Protein AF-0000000086529654 (afdb_homodimer)

Radius of gyration: 27.66 Å; Cα contacts (8 Å, |Δi|>4): 1295; chains: 2; bounding box: 62×88×72 Å

Sequence (676 aa):
MEAWLGDLQQLLAHGEAAVLVTVAHTDGSAPREAGTKMLVTRDMARHTIGGGHLEWKAIEIARHLLKDGAHVPHARRLERLALGPSLGQCCGGAVVLAFERLDVGDLGWIMSLAKRVAAGAATVRSVSFGPSPGAPLLSEPESEAARADCLLWETGGVSLMTETIAPYAFPVVLFGAGHIGTALVKVLATLPCHVRWIDGPDAVFPPADALAGIGNLAIEAAAAPADAVDAAPPQSYFVVMTHDHALDFVLAERILRRGDYAYFGMTGSHTKRVQFDHRLAAIGIDPAQVARMRCPIGVEGIIDKAPEVIAISVAAQLLQAVEANANANASTQASPTYMEAWLGDLQQLLAHGEAAVLVTVAHTDGSAPREAGTKMLVTRDMARHTIGGGHLEWKAIEIARHLLKDGAHVPHARRLERLALGPSLGQCCGGAVVLAFERLDVGDLGWIMSLAKRVAAGAATVRSVSFGPSPGAPLLSEPESEAARADCLLWETGGVSLMTETIAPYAFPVVLFGAGHIGTALVKVLATLPCHVRWIDGPDAVFPPADALAGIGNLAIEAAAAPADAVDAAPPQSYFVVMTHDHALDFVLAERILRRGDYAYFGMTGSHTKRVQFDHRLAAIGIDPAQVARMRCPIGVEGIIDKAPEVIAISVAAQLLQAVEANANANASTQASPTY

Nearest PDB structures (foldseek):
  2we7-assembly1_A-3  TM=6.628E-01  e=2.314E-22  Mycolicibacterium smegmatis MC2 155
  2we8-assembly1_A-2  TM=6.539E-01  e=7.561E-22  Mycolicibacterium smegmatis MC2 155
  2we7-assembly2_B-2  TM=6.255E-01  e=2.209E-20  Mycolicibacterium smegmatis MC2 155
  2we8-assembly2_B-3  TM=6.188E-01  e=3.993E-20  Mycolicibacterium smegmatis MC2 155
  6xeq-assembly1_C  TM=6.176E-01  e=2.978E-01  Gluconobacter oxydans

pLDDT: mean 90.46, std 12.06, range [29.28, 98.88]

Organism: NCBI:txid488447

Foldseek 3Di:
DPVVLVVCLVCQVVFFKKKKKFFQDKFADFQAHGGFIWIEGLPDIDGDRRDDPVVVVVNVVRNVCVVVVPPPPFDKDKDKDWPAVVCYRNRTMITIMIITIDHNVLNVVSVVVVVCVLVQFKKKWKWKPDPRTDHIDIDHDPDRLDAWDWHWDDDPRIIMIIIIDGQANAEEEEEAQDLLLLLLLVVCLVDRHAYEYEYAQPGDHDDPVSVPPRSRYDYYHDNQSLVVLVVDDFQHAYEAEHPDLVSVLSNLLSNLVVPRYLAAEYADDPVSLVVSLVVSVVVPRDSVSSVRYHPNAFDPPQDDDRSNSRSVRNVVVVVVSSVVVVVVVVVVVPPDPD/DPVVLVVCLVCQVVFFKKKKKFFQDKFADFQAHGGFIWIEGLPDIDGDRRDDPVVVVVNVVRNVCVVVVPPPVFDKDKDKDWPACVCYRNRTMITIMIITIDHNVLNVVSVVVVVCVLVQFKKKWKWKPDPRTDHIDIDHDPDRLDAWDWHWDDDPRIIMIITIDGQANAEEEEEAQDLLLLLQLVVCLVDRHAYEYEYAQPGDHDDPVSVPPRSRYDYYHDNQRLVVLVVDDFQHAYEAEHPDLVSVLSNLLSNLVVPRYLAAEYADDPVSLVVSLVVSVVVPRDSVSSVRYHPNAFDPPQDDDRSNSRSVRNVVVVVVSSVVVVVVVVVVVPPDPD

Structure (mmCIF, N/CA/C/O backbone):
data_AF-0000000086529654-model_v1
#
loop_
_entity.id
_entity.type
_entity.pdbx_description
1 polymer 'Xanthine dehydrogenase accessory protein XdhC'
#
loop_
_atom_site.group_PDB
_atom_site.id
_atom_site.type_symbol
_atom_site.label_atom_id
_atom_site.label_alt_id
_atom_site.label_comp_id
_atom_site.label_asym_id
_atom_site.label_entity_id
_atom_site.label_seq_id
_atom_site.pdbx_PDB_ins_code
_atom_site.Cartn_x
_atom_site.Cartn_y
_atom_site.Cartn_z
_atom_site.occupancy
_atom_site.B_iso_or_equiv
_atom_site.auth_seq_id
_atom_site.auth_comp_id
_atom_site.auth_asym_id
_atom_site.auth_atom_id
_atom_site.pdbx_PDB_model_num
ATOM 1 N N . MET A 1 1 ? 8.82 -13.805 -1.332 1 58.91 1 MET A N 1
ATOM 2 C CA . MET A 1 1 ? 8.883 -14.766 -0.236 1 58.91 1 MET A CA 1
ATOM 3 C C . MET A 1 1 ? 7.934 -15.93 -0.478 1 58.91 1 MET A C 1
ATOM 5 O O . MET A 1 1 ? 6.848 -15.75 -1.033 1 58.91 1 MET A O 1
ATOM 9 N N . GLU A 1 2 ? 8.508 -17.094 -0.554 1 79.06 2 GLU A N 1
ATOM 10 C CA . GLU A 1 2 ? 7.77 -18.328 -0.75 1 79.06 2 GLU A CA 1
ATOM 11 C C . GLU A 1 2 ? 7.293 -18.906 0.582 1 79.06 2 GLU A C 1
ATOM 13 O O . GLU A 1 2 ? 7.848 -19.891 1.071 1 79.06 2 GLU A O 1
ATOM 18 N N . ALA A 1 3 ? 6.191 -18.297 1.109 1 82.25 3 ALA A N 1
ATOM 19 C CA . ALA A 1 3 ? 5.715 -18.641 2.443 1 82.25 3 ALA A CA 1
ATOM 20 C C . ALA A 1 3 ? 5.234 -20.094 2.492 1 82.25 3 ALA A C 1
ATOM 22 O O . ALA A 1 3 ? 5.324 -20.75 3.533 1 82.25 3 ALA A O 1
ATOM 23 N N . TRP A 1 4 ? 4.785 -20.531 1.367 1 91.62 4 TRP A N 1
ATOM 24 C CA . TRP A 1 4 ? 4.266 -21.891 1.296 1 91.62 4 TRP A CA 1
ATOM 25 C C . TRP A 1 4 ? 5.352 -22.906 1.637 1 91.62 4 TRP A C 1
ATOM 27 O O . TRP A 1 4 ? 5.062 -23.969 2.189 1 91.62 4 TRP A O 1
ATOM 37 N N . LEU A 1 5 ? 6.594 -22.562 1.312 1 93.38 5 LEU A N 1
ATOM 38 C CA . LEU A 1 5 ? 7.703 -23.484 1.529 1 93.38 5 LEU A CA 1
ATOM 39 C C . LEU A 1 5 ? 7.934 -23.719 3.02 1 93.38 5 LEU A C 1
ATOM 41 O O . LEU A 1 5 ? 8.102 -24.859 3.455 1 93.38 5 LEU A O 1
ATOM 45 N N . GLY A 1 6 ? 7.945 -22.625 3.768 1 92.44 6 GLY A N 1
ATOM 46 C CA . GLY A 1 6 ? 8.094 -22.75 5.207 1 92.44 6 GLY A CA 1
ATOM 47 C C . GLY A 1 6 ? 6.961 -23.531 5.855 1 92.44 6 GLY A C 1
ATOM 48 O O . GLY A 1 6 ? 7.199 -24.406 6.695 1 92.44 6 GLY A O 1
ATOM 49 N N . ASP A 1 7 ? 5.789 -23.297 5.473 1 94.31 7 ASP A N 1
ATOM 50 C CA . ASP A 1 7 ? 4.625 -24 5.988 1 94.31 7 ASP A CA 1
ATOM 51 C C . ASP A 1 7 ? 4.703 -25.484 5.668 1 94.31 7 ASP A C 1
ATOM 53 O O . ASP A 1 7 ? 4.422 -26.328 6.523 1 94.31 7 ASP A O 1
ATOM 57 N N . LEU A 1 8 ? 5.059 -25.734 4.465 1 96.5 8 LEU A N 1
ATOM 58 C CA . LEU A 1 8 ? 5.152 -27.125 4.02 1 96.5 8 LEU A CA 1
ATOM 59 C C . LEU A 1 8 ? 6.223 -27.875 4.805 1 96.5 8 LEU A C 1
ATOM 61 O O . LEU A 1 8 ? 5.992 -29 5.254 1 96.5 8 LEU A O 1
ATOM 65 N N . GLN A 1 9 ? 7.344 -27.25 4.969 1 95.56 9 GLN A N 1
ATOM 66 C CA . GLN A 1 9 ? 8.422 -27.844 5.746 1 95.56 9 GLN A CA 1
ATOM 67 C C . GLN A 1 9 ? 7.957 -28.188 7.156 1 95.56 9 GLN A C 1
ATOM 69 O O . GLN A 1 9 ? 8.234 -29.281 7.66 1 95.56 9 GLN A O 1
ATOM 74 N N . GLN A 1 10 ? 7.289 -27.266 7.742 1 95.25 10 GLN A N 1
ATOM 75 C CA . GLN A 1 10 ? 6.816 -27.469 9.109 1 95.25 10 GLN A CA 1
ATOM 76 C C . GLN A 1 10 ? 5.824 -28.625 9.188 1 95.25 10 GLN A C 1
ATOM 78 O O . GLN A 1 10 ? 5.906 -29.469 10.086 1 95.25 10 GLN A O 1
ATOM 83 N N . LEU A 1 11 ? 4.926 -28.656 8.305 1 96.38 11 LEU A N 1
ATOM 84 C CA . LEU A 1 11 ? 3.918 -29.719 8.273 1 96.38 11 LEU A CA 1
ATOM 85 C C . LEU A 1 11 ? 4.57 -31.094 8.133 1 96.38 11 LEU A C 1
ATOM 87 O O . LEU A 1 11 ? 4.285 -32 8.914 1 96.38 11 LEU A O 1
ATOM 91 N N . LEU A 1 12 ? 5.496 -31.25 7.23 1 96.38 12 LEU A N 1
ATOM 92 C CA . LEU A 1 12 ? 6.109 -32.531 6.938 1 96.38 12 LEU A CA 1
ATOM 93 C C . LEU A 1 12 ? 7.035 -32.969 8.07 1 96.38 12 LEU A C 1
ATOM 95 O O . LEU A 1 12 ? 7.117 -34.156 8.391 1 96.38 12 LEU A O 1
ATOM 99 N N . ALA A 1 13 ? 7.699 -31.984 8.594 1 95.25 13 ALA A N 1
ATOM 100 C CA . ALA A 1 13 ? 8.586 -32.281 9.719 1 95.25 13 ALA A CA 1
ATOM 101 C C . ALA A 1 13 ? 7.801 -32.844 10.906 1 95.25 13 ALA A C 1
ATOM 103 O O . ALA A 1 13 ? 8.328 -33.625 11.703 1 95.25 13 ALA A O 1
ATOM 104 N N . HIS A 1 14 ? 6.59 -32.5 11.016 1 95.75 14 HIS A N 1
ATOM 105 C CA . HIS A 1 14 ? 5.742 -32.969 12.109 1 95.75 14 HIS A CA 1
ATOM 106 C C . HIS A 1 14 ? 4.973 -34.219 11.711 1 95.75 14 HIS A C 1
ATOM 108 O O . HIS A 1 14 ? 4.062 -34.625 12.422 1 95.75 14 HIS A O 1
ATOM 114 N N . GLY A 1 15 ? 5.227 -34.688 10.555 1 94.44 15 GLY A N 1
ATOM 115 C CA . GLY A 1 15 ? 4.66 -35.969 10.125 1 94.44 15 GLY A CA 1
ATOM 116 C C . GLY A 1 15 ? 3.303 -35.812 9.461 1 94.44 15 GLY A C 1
ATOM 117 O O . GLY A 1 15 ? 2.588 -36.781 9.281 1 94.44 15 GLY A O 1
ATOM 118 N N . GLU A 1 16 ? 2.961 -34.594 9.141 1 95.88 16 GLU A N 1
ATOM 119 C CA . GLU A 1 16 ? 1.673 -34.375 8.5 1 95.88 16 GLU A CA 1
ATOM 120 C C . GLU A 1 16 ? 1.821 -34.281 6.98 1 95.88 16 GLU A C 1
ATOM 122 O O . GLU A 1 16 ? 2.627 -33.5 6.477 1 95.88 16 GLU A O 1
ATOM 127 N N . ALA A 1 17 ? 1.05 -35.125 6.305 1 96.81 17 ALA A N 1
ATOM 128 C CA . ALA A 1 17 ? 1.051 -35.062 4.844 1 96.81 17 ALA A CA 1
ATOM 129 C C . ALA A 1 17 ? 0.237 -33.875 4.344 1 96.81 17 ALA A C 1
ATOM 131 O O . ALA A 1 17 ? -0.661 -33.406 5.039 1 96.81 17 ALA A O 1
ATOM 132 N N . ALA A 1 18 ? 0.607 -33.375 3.16 1 98 18 ALA A N 1
ATOM 133 C CA . ALA A 1 18 ? -0.082 -32.25 2.541 1 98 18 ALA A CA 1
ATOM 134 C C . ALA A 1 18 ? -0.102 -32.375 1.021 1 98 18 ALA A C 1
ATOM 136 O O . ALA A 1 18 ? 0.698 -33.125 0.447 1 98 18 ALA A O 1
ATOM 137 N N . VAL A 1 19 ? -1.024 -31.797 0.436 1 98.38 19 VAL A N 1
ATOM 138 C CA . VAL A 1 19 ? -1.045 -31.688 -1.02 1 98.38 19 VAL A CA 1
ATOM 139 C C . VAL A 1 19 ? -0.673 -30.266 -1.442 1 98.38 19 VAL A C 1
ATOM 141 O O . VAL A 1 19 ? -1.28 -29.297 -0.983 1 98.38 19 VAL A O 1
ATOM 144 N N . LEU A 1 20 ? 0.396 -30.141 -2.211 1 98.25 20 LEU A N 1
ATOM 145 C CA . LEU A 1 20 ? 0.725 -28.891 -2.883 1 98.25 20 LEU A CA 1
ATOM 146 C C . LEU A 1 20 ? -0.075 -28.75 -4.172 1 98.25 20 LEU A C 1
ATOM 148 O O . LEU A 1 20 ? 0.081 -29.531 -5.102 1 98.25 20 LEU A O 1
ATOM 152 N N . VAL A 1 21 ? -0.97 -27.781 -4.219 1 98.38 21 VAL A N 1
ATOM 153 C CA . VAL A 1 21 ? -1.751 -27.469 -5.414 1 98.38 21 VAL A CA 1
ATOM 154 C C . VAL A 1 21 ? -1.112 -26.297 -6.16 1 98.38 21 VAL A C 1
ATOM 156 O O . VAL A 1 21 ? -0.893 -25.234 -5.582 1 98.38 21 VAL A O 1
ATOM 159 N N . THR A 1 22 ? -0.777 -26.5 -7.41 1 98.06 22 THR A N 1
ATOM 160 C CA . THR A 1 22 ? -0.156 -25.453 -8.234 1 98.06 22 THR A CA 1
ATOM 161 C C . THR A 1 22 ? -1.004 -25.172 -9.469 1 98.06 22 THR A C 1
ATOM 163 O O . THR A 1 22 ? -1.477 -26.094 -10.133 1 98.06 22 THR A O 1
ATOM 166 N N . VAL A 1 23 ? -1.305 -23.891 -9.727 1 97.25 23 VAL A N 1
ATOM 167 C CA . VAL A 1 23 ? -1.821 -23.547 -11.055 1 97.25 23 VAL A CA 1
ATOM 168 C C . VAL A 1 23 ? -0.756 -23.812 -12.109 1 97.25 23 VAL A C 1
ATOM 170 O O . VAL A 1 23 ? 0.194 -23.047 -12.258 1 97.25 23 VAL A O 1
ATOM 173 N N . ALA A 1 24 ? -0.987 -24.875 -12.852 1 97.81 24 ALA A N 1
ATOM 174 C CA . ALA A 1 24 ? 0.038 -25.328 -13.789 1 97.81 24 ALA A CA 1
ATOM 175 C C . ALA A 1 24 ? -0.081 -24.594 -15.125 1 97.81 24 ALA A C 1
ATOM 177 O O . ALA A 1 24 ? 0.916 -24.406 -15.828 1 97.81 24 ALA A O 1
ATOM 178 N N . HIS A 1 25 ? -1.316 -24.25 -15.438 1 96.44 25 HIS A N 1
ATOM 179 C CA . HIS A 1 25 ? -1.598 -23.609 -16.719 1 96.44 25 HIS A CA 1
ATOM 180 C C . HIS A 1 25 ? -2.928 -22.859 -16.688 1 96.44 25 HIS A C 1
ATOM 182 O O . HIS A 1 25 ? -3.854 -23.266 -15.977 1 96.44 25 HIS A O 1
ATOM 188 N N . THR A 1 26 ? -2.963 -21.781 -17.391 1 92.94 26 THR A N 1
ATOM 189 C CA . THR A 1 26 ? -4.211 -21.031 -17.516 1 92.94 26 THR A CA 1
ATOM 190 C C . THR A 1 26 ? -4.578 -20.844 -18.984 1 92.94 26 THR A C 1
ATOM 192 O O . THR A 1 26 ? -3.703 -20.641 -19.828 1 92.94 26 THR A O 1
ATOM 195 N N . ASP A 1 27 ? -5.867 -21 -19.266 1 89.31 27 ASP A N 1
ATOM 196 C CA . ASP A 1 27 ? -6.461 -20.672 -20.562 1 89.31 27 ASP A CA 1
ATOM 197 C C . ASP A 1 27 ? -7.492 -19.547 -20.406 1 89.31 27 ASP A C 1
ATOM 199 O O . ASP A 1 27 ? -8.484 -19.703 -19.688 1 89.31 27 ASP A O 1
ATOM 203 N N . GLY A 1 28 ? -7.195 -18.5 -21.109 1 82.75 28 GLY A N 1
ATOM 204 C CA . GLY A 1 28 ? -8.109 -17.375 -20.953 1 82.75 28 GLY A CA 1
ATOM 205 C C . GLY A 1 28 ? -7.992 -16.688 -19.609 1 82.75 28 GLY A C 1
ATOM 206 O O . GLY A 1 28 ? -6.898 -16.609 -19.031 1 82.75 28 GLY A O 1
ATOM 207 N N . SER A 1 29 ? -9.094 -16.172 -19.109 1 80.62 29 SER A N 1
ATOM 208 C CA . SER A 1 29 ? -9.102 -15.43 -17.859 1 80.62 29 SER A CA 1
ATOM 209 C C . SER A 1 29 ? -9.086 -16.391 -16.656 1 80.62 29 SER A C 1
ATOM 211 O O . SER A 1 29 ? -9.883 -17.328 -16.594 1 80.62 29 SER A O 1
ATOM 213 N N . ALA A 1 30 ? -8.172 -16.219 -15.82 1 85.62 30 ALA A N 1
ATOM 214 C CA . ALA A 1 30 ? -8.055 -16.984 -14.586 1 85.62 30 ALA A CA 1
ATOM 215 C C . ALA A 1 30 ? -7.797 -16.062 -13.398 1 85.62 30 ALA A C 1
ATOM 217 O O . ALA A 1 30 ? -7.234 -14.977 -13.547 1 85.62 30 ALA A O 1
ATOM 218 N N . PRO A 1 31 ? -8.234 -16.5 -12.25 1 86.12 31 PRO A N 1
ATOM 219 C CA . PRO A 1 31 ? -8.102 -15.633 -11.07 1 86.12 31 PRO A CA 1
ATOM 220 C C . PRO A 1 31 ? -6.652 -15.438 -10.633 1 86.12 31 PRO A C 1
ATOM 222 O O . PRO A 1 31 ? -6.316 -14.422 -10.016 1 86.12 31 PRO A O 1
ATOM 225 N N . ARG A 1 32 ? -5.785 -16.438 -10.891 1 91.12 32 ARG A N 1
ATOM 226 C CA . ARG A 1 32 ? -4.363 -16.375 -10.57 1 91.12 32 ARG A CA 1
ATOM 227 C C . ARG A 1 32 ? -3.52 -16.938 -11.711 1 91.12 32 ARG A C 1
ATOM 229 O O . ARG A 1 32 ? -4.008 -17.719 -12.523 1 91.12 32 ARG A O 1
ATOM 236 N N . GLU A 1 33 ? -2.27 -16.578 -11.672 1 90.88 33 GLU A N 1
ATOM 237 C CA . GLU A 1 33 ? -1.368 -16.969 -12.75 1 90.88 33 GLU A CA 1
ATOM 238 C C . GLU A 1 33 ? -0.771 -18.359 -12.484 1 90.88 33 GLU A C 1
ATOM 240 O O . GLU A 1 33 ? -0.825 -18.859 -11.359 1 90.88 33 GLU A O 1
ATOM 245 N N . ALA A 1 34 ? -0.245 -18.906 -13.609 1 94.44 34 ALA A N 1
ATOM 246 C CA . ALA A 1 34 ? 0.493 -20.156 -13.469 1 94.44 34 ALA A CA 1
ATOM 247 C C . ALA A 1 34 ? 1.646 -20.016 -12.484 1 94.44 34 ALA A C 1
ATOM 249 O O . ALA A 1 34 ? 2.326 -18.984 -12.461 1 94.44 34 ALA A O 1
ATOM 250 N N . GLY A 1 35 ? 1.833 -21.031 -11.656 1 94.38 35 GLY A N 1
ATOM 251 C CA . GLY A 1 35 ? 2.871 -21.016 -10.641 1 94.38 35 GLY A CA 1
ATOM 252 C C . GLY A 1 35 ? 2.334 -20.75 -9.25 1 94.38 35 GLY A C 1
ATOM 253 O O . GLY A 1 35 ? 3.006 -21.031 -8.25 1 94.38 35 GLY A O 1
ATOM 254 N N . THR A 1 36 ? 1.132 -20.234 -9.156 1 94.5 36 THR A N 1
ATOM 255 C CA . THR A 1 36 ? 0.526 -19.938 -7.863 1 94.5 36 THR A CA 1
ATOM 256 C C . THR A 1 36 ? 0.221 -21.219 -7.105 1 94.5 36 THR A C 1
ATOM 258 O O . THR A 1 36 ? -0.178 -22.219 -7.703 1 94.5 36 THR A O 1
ATOM 261 N N . LYS A 1 37 ? 0.377 -21.141 -5.812 1 96.31 37 LYS A N 1
ATOM 262 C CA . LYS A 1 37 ? 0.285 -22.375 -5.043 1 96.31 37 LYS A CA 1
ATOM 263 C C . LYS A 1 37 ? -0.696 -22.234 -3.885 1 96.31 37 LYS A C 1
ATOM 265 O O . LYS A 1 37 ? -0.878 -21.141 -3.35 1 96.31 37 LYS A O 1
ATOM 270 N N . MET A 1 38 ? -1.26 -23.328 -3.535 1 96.62 38 MET A N 1
ATOM 271 C CA . MET A 1 38 ? -2.074 -23.547 -2.342 1 96.62 38 MET A CA 1
ATOM 272 C C . MET A 1 38 ? -1.683 -24.828 -1.634 1 96.62 38 MET A C 1
ATOM 274 O O . MET A 1 38 ? -1.328 -25.812 -2.281 1 96.62 38 MET A O 1
ATOM 278 N N . LEU A 1 39 ? -1.712 -24.797 -0.301 1 97.5 39 LEU A N 1
ATOM 279 C CA . LEU A 1 39 ? -1.416 -25.969 0.519 1 97.5 39 LEU A CA 1
ATOM 280 C C . LEU A 1 39 ? -2.682 -26.5 1.181 1 97.5 39 LEU A C 1
ATOM 282 O O . LEU A 1 39 ? -3.434 -25.734 1.795 1 97.5 39 LEU A O 1
ATOM 286 N N . VAL A 1 40 ? -2.896 -27.812 1.034 1 98 40 VAL A N 1
ATOM 287 C CA . VAL A 1 40 ? -4.098 -28.422 1.597 1 98 40 VAL A CA 1
ATOM 288 C C . VAL A 1 40 ? -3.709 -29.609 2.479 1 98 40 VAL A C 1
ATOM 290 O O . VAL A 1 40 ? -2.947 -30.484 2.057 1 98 40 VAL A O 1
ATOM 293 N N . THR A 1 41 ? -4.141 -29.625 3.686 1 97.75 41 THR A N 1
ATOM 294 C CA . THR A 1 41 ? -4.055 -30.766 4.582 1 97.75 41 THR A CA 1
ATOM 295 C C . THR A 1 41 ? -5.438 -31.359 4.832 1 97.75 41 THR A C 1
ATOM 297 O O . THR A 1 41 ? -6.406 -31 4.16 1 97.75 41 THR A O 1
ATOM 300 N N . ARG A 1 42 ? -5.465 -32.281 5.754 1 95.62 42 ARG A N 1
ATOM 301 C CA . ARG A 1 42 ? -6.738 -32.906 6.098 1 95.62 42 ARG A CA 1
ATOM 302 C C . ARG A 1 42 ? -7.719 -31.875 6.652 1 95.62 42 ARG A C 1
ATOM 304 O O . ARG A 1 42 ? -8.922 -31.938 6.379 1 95.62 42 ARG A O 1
ATOM 311 N N . ASP A 1 43 ? -7.125 -30.844 7.348 1 93.25 43 ASP A N 1
ATOM 312 C CA . ASP A 1 43 ? -8.023 -30 8.133 1 93.25 43 ASP A CA 1
ATOM 313 C C . ASP A 1 43 ? -7.863 -28.531 7.754 1 93.25 43 ASP A C 1
ATOM 315 O O . ASP A 1 43 ? -8.594 -27.672 8.25 1 93.25 43 ASP A O 1
ATOM 319 N N . MET A 1 44 ? -6.883 -28.297 6.926 1 92.38 44 MET A N 1
ATOM 320 C CA . MET A 1 44 ? -6.633 -26.891 6.676 1 92.38 44 MET A CA 1
ATOM 321 C C . MET A 1 44 ? -6.266 -26.656 5.215 1 92.38 44 MET A C 1
ATOM 323 O O . MET A 1 44 ? -5.844 -27.578 4.52 1 92.38 44 MET A O 1
ATOM 327 N N . ALA A 1 45 ? -6.539 -25.5 4.785 1 93.81 45 ALA A N 1
ATOM 328 C CA . ALA A 1 45 ? -6.055 -24.984 3.508 1 93.81 45 ALA A CA 1
ATOM 329 C C . ALA A 1 45 ? -5.449 -23.594 3.674 1 93.81 45 ALA A C 1
ATOM 331 O O . ALA A 1 45 ? -6.016 -22.734 4.359 1 93.81 45 ALA A O 1
ATOM 332 N N . ARG A 1 46 ? -4.191 -23.438 3.139 1 92 46 ARG A N 1
ATOM 333 C CA . ARG A 1 46 ? -3.49 -22.156 3.236 1 92 46 ARG A CA 1
ATOM 334 C C . ARG A 1 46 ? -3.031 -21.672 1.863 1 92 46 ARG A C 1
ATOM 336 O O . ARG A 1 46 ? -2.877 -22.484 0.94 1 92 46 ARG A O 1
ATOM 343 N N . HIS A 1 47 ? -2.828 -20.375 1.771 1 91.69 47 HIS A N 1
ATOM 344 C CA . HIS A 1 47 ? -2.488 -19.75 0.496 1 91.69 47 HIS A CA 1
ATOM 345 C C . HIS A 1 47 ? -3.637 -19.875 -0.5 1 91.69 47 HIS A C 1
ATOM 347 O O . HIS A 1 47 ? -4.633 -20.547 -0.226 1 91.69 47 HIS A O 1
ATOM 353 N N . THR A 1 48 ? -3.645 -19.109 -1.575 1 90.38 48 THR A N 1
ATOM 354 C CA . THR A 1 48 ? -4.836 -19.078 -2.414 1 90.38 48 THR A CA 1
ATOM 355 C C . THR A 1 48 ? -4.457 -19.125 -3.893 1 90.38 48 THR A C 1
ATOM 357 O O . THR A 1 48 ? -3.473 -18.5 -4.305 1 90.38 48 THR A O 1
ATOM 360 N N . ILE A 1 49 ? -5.246 -19.797 -4.602 1 92.69 49 ILE A N 1
ATOM 361 C CA . ILE A 1 49 ? -5.086 -19.859 -6.051 1 92.69 49 ILE A CA 1
ATOM 362 C C . ILE A 1 49 ? -6.215 -19.078 -6.723 1 92.69 49 ILE A C 1
ATOM 364 O O . ILE A 1 49 ? -6.48 -19.25 -7.914 1 92.69 49 ILE A O 1
ATOM 368 N N . GLY A 1 50 ? -6.965 -18.281 -5.957 1 85.31 50 GLY A N 1
ATOM 369 C CA . GLY A 1 50 ? -7.961 -17.406 -6.559 1 85.31 50 GLY A CA 1
ATOM 370 C C . GLY A 1 50 ? -9.273 -17.375 -5.793 1 85.31 50 GLY A C 1
ATOM 371 O O . GLY A 1 50 ? -10.094 -16.484 -5.996 1 85.31 50 GLY A O 1
ATOM 372 N N . GLY A 1 51 ? -9.617 -18.406 -4.957 1 80.25 51 GLY A N 1
ATOM 373 C CA . GLY A 1 51 ? -10.805 -18.422 -4.117 1 80.25 51 GLY A CA 1
ATOM 374 C C . GLY A 1 51 ? -12.023 -19 -4.809 1 80.25 51 GLY A C 1
ATOM 375 O O . GLY A 1 51 ? -11.914 -19.562 -5.898 1 80.25 51 GLY A O 1
ATOM 376 N N . GLY A 1 52 ? -13.125 -19.047 -4.031 1 80.19 52 GLY A N 1
ATOM 377 C CA . GLY A 1 52 ? -14.422 -19.406 -4.594 1 80.19 52 GLY A CA 1
ATOM 378 C C . GLY A 1 52 ? -14.562 -20.891 -4.852 1 80.19 52 GLY A C 1
ATOM 379 O O . GLY A 1 52 ? -14.07 -21.719 -4.074 1 80.19 52 GLY A O 1
ATOM 380 N N . HIS A 1 53 ? -15.289 -21.109 -5.941 1 83.31 53 HIS A N 1
ATOM 381 C CA . HIS A 1 53 ? -15.602 -22.5 -6.301 1 83.31 53 HIS A CA 1
ATOM 382 C C . HIS A 1 53 ? -14.359 -23.25 -6.738 1 83.31 53 HIS A C 1
ATOM 384 O O . HIS A 1 53 ? -14.227 -24.453 -6.465 1 83.31 53 HIS A O 1
ATOM 390 N N . LEU A 1 54 ? -13.477 -22.578 -7.344 1 88.88 54 LEU A N 1
ATOM 391 C CA . LEU A 1 54 ? -12.227 -23.203 -7.773 1 88.88 54 LEU A CA 1
ATOM 392 C C . LEU A 1 54 ? -11.484 -23.797 -6.586 1 88.88 54 LEU A C 1
ATOM 394 O O . LEU A 1 54 ? -11.086 -24.969 -6.629 1 88.88 54 LEU A O 1
ATOM 398 N N . GLU A 1 55 ? -11.367 -23.016 -5.59 1 91.56 55 GLU A N 1
ATOM 399 C CA . GLU A 1 55 ? -10.609 -23.484 -4.43 1 91.56 55 GLU A CA 1
ATOM 400 C C . GLU A 1 55 ? -11.367 -24.578 -3.689 1 91.56 55 GLU A C 1
ATOM 402 O O . GLU A 1 55 ? -10.75 -25.516 -3.166 1 91.56 55 GLU A O 1
ATOM 407 N N . TRP A 1 56 ? -12.664 -24.469 -3.701 1 89.62 56 TRP A N 1
ATOM 408 C CA . TRP A 1 56 ? -13.461 -25.531 -3.082 1 89.62 56 TRP A CA 1
ATOM 409 C C . TRP A 1 56 ? -13.234 -26.859 -3.785 1 89.62 56 TRP A C 1
ATOM 411 O O . TRP A 1 56 ? -12.984 -27.875 -3.137 1 89.62 56 TRP A O 1
ATOM 421 N N . LYS A 1 57 ? -13.305 -26.781 -5.066 1 94.62 57 LYS A N 1
ATOM 422 C CA . LYS A 1 57 ? -13.078 -27.984 -5.852 1 94.62 57 LYS A CA 1
ATOM 423 C C . LYS A 1 57 ? -11.648 -28.5 -5.68 1 94.62 57 LYS A C 1
ATOM 425 O O . LYS A 1 57 ? -11.43 -29.703 -5.547 1 94.62 57 LYS A O 1
ATOM 430 N N . ALA A 1 58 ? -10.719 -27.641 -5.684 1 97 58 ALA A N 1
ATOM 431 C CA . ALA A 1 58 ? -9.32 -28.016 -5.5 1 97 58 ALA A CA 1
ATOM 432 C C . ALA A 1 58 ? -9.109 -28.703 -4.152 1 97 58 ALA A C 1
ATOM 434 O O . ALA A 1 58 ? -8.398 -29.703 -4.066 1 97 58 ALA A O 1
ATOM 435 N N . ILE A 1 59 ? -9.703 -28.156 -3.137 1 97.31 59 ILE A N 1
ATOM 436 C CA . ILE A 1 59 ? -9.578 -28.719 -1.791 1 97.31 59 ILE A CA 1
ATOM 437 C C . ILE A 1 59 ? -10.188 -30.109 -1.753 1 97.31 59 ILE A C 1
ATOM 439 O O . ILE A 1 59 ? -9.602 -31.031 -1.175 1 97.31 59 ILE A O 1
ATOM 443 N N . GLU A 1 60 ? -11.32 -30.25 -2.373 1 97.25 60 GLU A N 1
ATOM 444 C CA . GLU A 1 60 ? -11.977 -31.547 -2.439 1 97.25 60 GLU A CA 1
ATOM 445 C C . GLU A 1 60 ? -11.078 -32.594 -3.107 1 97.25 60 GLU A C 1
ATOM 447 O O . GLU A 1 60 ? -10.859 -33.656 -2.566 1 97.25 60 GLU A O 1
ATOM 452 N N . ILE A 1 61 ? -10.562 -32.281 -4.223 1 97.62 61 ILE A N 1
ATOM 453 C CA . ILE A 1 61 ? -9.695 -33.188 -4.977 1 97.62 61 ILE A CA 1
ATOM 454 C C . ILE A 1 61 ? -8.438 -33.469 -4.156 1 97.62 61 ILE A C 1
ATOM 456 O O . ILE A 1 61 ? -8.008 -34.625 -4.082 1 97.62 61 ILE A O 1
ATOM 460 N N . ALA A 1 62 ? -7.852 -32.469 -3.568 1 98.38 62 ALA A N 1
ATOM 461 C CA . ALA A 1 62 ? -6.645 -32.594 -2.76 1 98.38 62 ALA A CA 1
ATOM 462 C C . ALA A 1 62 ? -6.879 -33.562 -1.604 1 98.38 62 ALA A C 1
ATOM 464 O O . ALA A 1 62 ? -6.047 -34.438 -1.336 1 98.38 62 ALA A O 1
ATOM 465 N N . ARG A 1 63 ? -7.957 -33.469 -0.955 1 97.75 63 ARG A N 1
ATOM 466 C CA . ARG A 1 63 ? -8.234 -34.312 0.203 1 97.75 63 ARG A CA 1
ATOM 467 C C . ARG A 1 63 ? -8.523 -35.75 -0.221 1 97.75 63 ARG A C 1
ATOM 469 O O . ARG A 1 63 ? -8.172 -36.688 0.492 1 97.75 63 ARG A O 1
ATOM 476 N N . HIS A 1 64 ? -9.133 -35.906 -1.375 1 97.19 64 HIS A N 1
ATOM 477 C CA . HIS A 1 64 ? -9.242 -37.25 -1.93 1 97.19 64 HIS A CA 1
ATOM 478 C C . HIS A 1 64 ? -7.871 -37.875 -2.188 1 97.19 64 HIS A C 1
ATOM 480 O O . HIS A 1 64 ? -7.641 -39.031 -1.88 1 97.19 64 HIS A O 1
ATOM 486 N N . LEU A 1 65 ? -7.02 -37.062 -2.717 1 96.88 65 LEU A N 1
ATOM 487 C CA . LEU A 1 65 ? -5.668 -37.531 -3.006 1 96.88 65 LEU A CA 1
ATOM 488 C C . LEU A 1 65 ? -4.914 -37.844 -1.718 1 96.88 65 LEU A C 1
ATOM 490 O O . LEU A 1 65 ? -4.105 -38.781 -1.681 1 96.88 65 LEU A O 1
ATOM 494 N N . LEU A 1 66 ? -5.133 -37.062 -0.7 1 96.75 66 LEU A N 1
ATOM 495 C CA . LEU A 1 66 ? -4.508 -37.312 0.596 1 96.75 66 LEU A CA 1
ATOM 496 C C . LEU A 1 66 ? -4.887 -38.688 1.125 1 96.75 66 LEU A C 1
ATOM 498 O O . LEU A 1 66 ? -4.043 -39.406 1.668 1 96.75 66 LEU A O 1
ATOM 502 N N . LYS A 1 67 ? -6.113 -39 0.933 1 94 67 LYS A N 1
ATOM 503 C CA . LYS A 1 67 ? -6.629 -40.25 1.433 1 94 67 LYS A CA 1
ATOM 504 C C . LYS A 1 67 ? -6.211 -41.406 0.53 1 94 67 LYS A C 1
ATOM 506 O O . LYS A 1 67 ? -5.555 -42.375 0.98 1 94 67 LYS A O 1
ATOM 511 N N . ASP A 1 68 ? -6.469 -41.312 -0.741 1 91.19 68 ASP A N 1
ATOM 512 C CA . ASP A 1 68 ? -6.312 -42.406 -1.683 1 91.19 68 ASP A CA 1
ATOM 513 C C . ASP A 1 68 ? -4.852 -42.594 -2.098 1 91.19 68 ASP A C 1
ATOM 515 O O . ASP A 1 68 ? -4.449 -43.656 -2.557 1 91.19 68 ASP A O 1
ATOM 519 N N . GLY A 1 69 ? -4.078 -41.531 -1.952 1 85.56 69 GLY A N 1
ATOM 520 C CA . GLY A 1 69 ? -2.695 -41.562 -2.406 1 85.56 69 GLY A CA 1
ATOM 521 C C . GLY A 1 69 ? -1.718 -41.969 -1.317 1 85.56 69 GLY A C 1
ATOM 522 O O . GLY A 1 69 ? -0.506 -42 -1.539 1 85.56 69 GLY A O 1
ATOM 523 N N . ALA A 1 70 ? -2.191 -42.344 -0.241 1 84.56 70 ALA A N 1
ATOM 524 C CA . ALA A 1 70 ? -1.327 -42.594 0.906 1 84.56 70 ALA A CA 1
ATOM 525 C C . ALA A 1 70 ? -0.389 -43.781 0.623 1 84.56 70 ALA A C 1
ATOM 527 O O . ALA A 1 70 ? 0.725 -43.844 1.15 1 84.56 70 ALA A O 1
ATOM 528 N N . HIS A 1 71 ? -0.771 -44.594 -0.301 1 87.06 71 HIS A N 1
ATOM 529 C CA . HIS A 1 71 ? 0.048 -45.781 -0.56 1 87.06 71 HIS A CA 1
ATOM 530 C C . HIS A 1 71 ? 0.692 -45.719 -1.94 1 87.06 71 HIS A C 1
ATOM 532 O O . HIS A 1 71 ? 1.261 -46.688 -2.416 1 87.06 71 HIS A O 1
ATOM 538 N N . VAL A 1 72 ? 0.596 -44.594 -2.562 1 86.75 72 VAL A N 1
ATOM 539 C CA . VAL A 1 72 ? 1.205 -44.406 -3.871 1 86.75 72 VAL A CA 1
ATOM 540 C C . VAL A 1 72 ? 2.389 -43.438 -3.738 1 86.75 72 VAL A C 1
ATOM 542 O O . VAL A 1 72 ? 2.219 -42.281 -3.346 1 86.75 72 VAL A O 1
ATOM 545 N N . PRO A 1 73 ? 3.57 -43.969 -3.926 1 85.19 73 PRO A N 1
ATOM 546 C CA . PRO A 1 73 ? 4.719 -43.062 -3.865 1 85.19 73 PRO A CA 1
ATOM 547 C C . PRO A 1 73 ? 4.602 -41.906 -4.844 1 85.19 73 PRO A C 1
ATOM 549 O O . PRO A 1 73 ? 4.312 -42.094 -6.027 1 85.19 73 PRO A O 1
ATOM 552 N N . HIS A 1 74 ? 4.801 -40.719 -4.344 1 91.88 74 HIS A N 1
ATOM 553 C CA . HIS A 1 74 ? 4.77 -39.531 -5.16 1 91.88 74 HIS A CA 1
ATOM 554 C C . HIS A 1 74 ? 3.445 -39.406 -5.902 1 91.88 74 HIS A C 1
ATOM 556 O O . HIS A 1 74 ? 3.428 -39.188 -7.117 1 91.88 74 HIS A O 1
ATOM 562 N N . ALA A 1 75 ? 2.416 -39.594 -5.234 1 94.12 75 ALA A N 1
ATOM 563 C CA . ALA A 1 75 ? 1.096 -39.469 -5.848 1 94.12 75 ALA A CA 1
ATOM 564 C C . ALA A 1 75 ? 0.867 -38.062 -6.383 1 94.12 75 ALA A C 1
ATOM 566 O O . ALA A 1 75 ? 1.025 -37.094 -5.648 1 94.12 75 ALA A O 1
ATOM 567 N N . ARG A 1 76 ? 0.537 -38 -7.676 1 96.56 76 ARG A N 1
ATOM 568 C CA . ARG A 1 76 ? 0.302 -36.719 -8.352 1 96.56 76 ARG A CA 1
ATOM 569 C C . ARG A 1 76 ? -0.881 -36.812 -9.305 1 96.56 76 ARG A C 1
ATOM 571 O O . ARG A 1 76 ? -1.236 -37.906 -9.75 1 96.56 76 ARG A O 1
ATOM 578 N N . ARG A 1 77 ? -1.434 -35.625 -9.609 1 95.06 77 ARG A N 1
ATOM 579 C CA . ARG A 1 77 ? -2.578 -35.562 -10.508 1 95.06 77 ARG A CA 1
ATOM 580 C C . ARG A 1 77 ? -2.658 -34.188 -11.195 1 95.06 77 ARG A C 1
ATOM 582 O O . ARG A 1 77 ? -2.305 -33.188 -10.594 1 95.06 77 ARG A O 1
ATOM 589 N N . LEU A 1 78 ? -3.076 -34.25 -12.445 1 97.19 78 LEU A N 1
ATOM 590 C CA . LEU A 1 78 ? -3.465 -33.031 -13.164 1 97.19 78 LEU A CA 1
ATOM 591 C C . LEU A 1 78 ? -4.977 -33 -13.359 1 97.19 78 LEU A C 1
ATOM 593 O O . LEU A 1 78 ? -5.602 -34 -13.68 1 97.19 78 LEU A O 1
ATOM 597 N N . GLU A 1 79 ? -5.535 -31.812 -13.117 1 97.31 79 GLU A N 1
ATOM 598 C CA . GLU A 1 79 ? -6.969 -31.641 -13.328 1 97.31 79 GLU A CA 1
ATOM 599 C C . GLU A 1 79 ? -7.262 -30.344 -14.086 1 97.31 79 GLU A C 1
ATOM 601 O O . GLU A 1 79 ? -6.816 -29.266 -13.688 1 97.31 79 GLU A O 1
ATOM 606 N N . ARG A 1 80 ? -7.949 -30.469 -15.148 1 95.56 80 ARG A N 1
ATOM 607 C CA . ARG A 1 80 ? -8.43 -29.297 -15.859 1 95.56 80 ARG A CA 1
ATOM 608 C C . ARG A 1 80 ? -9.805 -28.875 -15.367 1 95.56 80 ARG A C 1
ATOM 610 O O . ARG A 1 80 ? -10.727 -29.688 -15.312 1 95.56 80 ARG A O 1
ATOM 617 N N . LEU A 1 81 ? -9.945 -27.703 -14.938 1 93.5 81 LEU A N 1
ATOM 618 C CA . LEU A 1 81 ? -11.203 -27.156 -14.422 1 93.5 81 LEU A CA 1
ATOM 619 C C . LEU A 1 81 ? -11.664 -25.969 -15.234 1 93.5 81 LEU A C 1
ATOM 621 O O . LEU A 1 81 ? -10.898 -25.016 -15.445 1 93.5 81 LEU A O 1
ATOM 625 N N . ALA A 1 82 ? -12.836 -25.969 -15.758 1 87.69 82 ALA A N 1
ATOM 626 C CA . ALA A 1 82 ? -13.438 -24.828 -16.453 1 87.69 82 ALA A CA 1
ATOM 627 C C . ALA A 1 82 ? -13.922 -23.781 -15.461 1 87.69 82 ALA A C 1
ATOM 629 O O . ALA A 1 82 ? -14.461 -24.125 -14.398 1 87.69 82 ALA A O 1
ATOM 630 N N . LEU A 1 83 ? -13.562 -22.594 -15.719 1 78.31 83 LEU A N 1
ATOM 631 C CA . LEU A 1 83 ? -13.938 -21.5 -14.82 1 78.31 83 LEU A CA 1
ATOM 632 C C . LEU A 1 83 ? -15.25 -20.859 -15.258 1 78.31 83 LEU A C 1
ATOM 634 O O . LEU A 1 83 ? -15.711 -19.906 -14.648 1 78.31 83 LEU A O 1
ATOM 638 N N . GLY A 1 84 ? -15.828 -21.406 -16.641 1 62.25 84 GLY A N 1
ATOM 639 C CA . GLY A 1 84 ? -17.047 -20.828 -17.188 1 62.25 84 GLY A CA 1
ATOM 640 C C . GLY A 1 84 ? -18.266 -21.078 -16.312 1 62.25 84 GLY A C 1
ATOM 641 O O . GLY A 1 84 ? -18.156 -21.688 -15.25 1 62.25 84 GLY A O 1
ATOM 642 N N . PRO A 1 85 ? -19.391 -20.609 -17 1 50.94 85 PRO A N 1
ATOM 643 C CA . PRO A 1 85 ? -20.75 -20.688 -16.438 1 50.94 85 PRO A CA 1
ATOM 644 C C . PRO A 1 85 ? -21.188 -22.125 -16.156 1 50.94 85 PRO A C 1
ATOM 646 O O . PRO A 1 85 ? -22.359 -22.359 -15.844 1 50.94 85 PRO A O 1
ATOM 649 N N . SER A 1 86 ? -20.656 -23.25 -16.812 1 42.94 86 SER A N 1
ATOM 650 C CA . SER A 1 86 ? -21.594 -24.25 -16.297 1 42.94 86 SER A CA 1
ATOM 651 C C . SER A 1 86 ? -22.047 -23.875 -14.891 1 42.94 86 SER A C 1
ATOM 653 O O . SER A 1 86 ? -22.953 -24.516 -14.344 1 42.94 86 SER A O 1
ATOM 655 N N . LEU A 1 87 ? -21.203 -23.516 -14.211 1 38 87 LEU A N 1
ATOM 656 C CA . LEU A 1 87 ? -21.703 -22.875 -13 1 38 87 LEU A CA 1
ATOM 657 C C . LEU A 1 87 ? -22.344 -21.531 -13.328 1 38 87 LEU A C 1
ATOM 659 O O . LEU A 1 87 ? -22.328 -20.609 -12.508 1 38 87 LEU A O 1
ATOM 663 N N . GLY A 1 88 ? -23.125 -21.406 -14.727 1 35.81 88 GLY A N 1
ATOM 664 C CA . GLY A 1 88 ? -23.859 -20.438 -15.516 1 35.81 88 GLY A CA 1
ATOM 665 C C . GLY A 1 88 ? -22.969 -19.484 -16.281 1 35.81 88 GLY A C 1
ATOM 666 O O . GLY A 1 88 ? -23.438 -18.5 -16.859 1 35.81 88 GLY A O 1
ATOM 667 N N . GLN A 1 89 ? -21.656 -19.312 -16.141 1 36.53 89 GLN A N 1
ATOM 668 C CA . GLN A 1 89 ? -20.812 -18.266 -16.719 1 36.53 89 GLN A CA 1
ATOM 669 C C . GLN A 1 89 ? -20.172 -18.734 -18.016 1 36.53 89 GLN A C 1
ATOM 671 O O . GLN A 1 89 ? -19.547 -19.797 -18.062 1 36.53 89 GLN A O 1
ATOM 676 N N . CYS A 1 90 ? -20.656 -18.75 -19.438 1 40.75 90 CYS A N 1
ATOM 677 C CA . CYS A 1 90 ? -20.078 -18.953 -20.766 1 40.75 90 CYS A CA 1
ATOM 678 C C . CYS A 1 90 ? -18.609 -18.562 -20.797 1 40.75 90 CYS A C 1
ATOM 680 O O . CYS A 1 90 ? -17.844 -19.094 -21.594 1 40.75 90 CYS A O 1
ATOM 682 N N . CYS A 1 91 ? -18.172 -17.375 -20.672 1 49.94 91 CYS A N 1
ATOM 683 C CA . CYS A 1 91 ? -17.016 -16.531 -20.969 1 49.94 91 CYS A CA 1
ATOM 684 C C . CYS A 1 91 ? -15.82 -16.922 -20.094 1 49.94 91 CYS A C 1
ATOM 686 O O . CYS A 1 91 ? -14.828 -16.188 -20.031 1 49.94 91 CYS A O 1
ATOM 688 N N . GLY A 1 92 ? -15.906 -18.219 -19.406 1 62 92 GLY A N 1
ATOM 689 C CA . GLY A 1 92 ? -14.906 -18.25 -18.344 1 62 92 GLY A CA 1
ATOM 690 C C . GLY A 1 92 ? -13.633 -18.969 -18.75 1 62 92 GLY A C 1
ATOM 691 O O . GLY A 1 92 ? -13.594 -19.641 -19.781 1 62 92 GLY A O 1
ATOM 692 N N . GLY A 1 93 ? -12.492 -18.734 -18.531 1 80.44 93 GLY A N 1
ATOM 693 C CA . GLY A 1 93 ? -11.195 -19.375 -18.703 1 80.44 93 GLY A CA 1
ATOM 694 C C . GLY A 1 93 ? -11.125 -20.75 -18.062 1 80.44 93 GLY A C 1
ATOM 695 O O . GLY A 1 93 ? -12.156 -21.359 -17.797 1 80.44 93 GLY A O 1
ATOM 696 N N . ALA A 1 94 ? -10.125 -21.422 -18.281 1 91.19 94 ALA A N 1
ATOM 697 C CA . ALA A 1 94 ? -9.859 -22.703 -17.641 1 91.19 94 ALA A CA 1
ATOM 698 C C . ALA A 1 94 ? -8.469 -22.734 -17.016 1 91.19 94 ALA A C 1
ATOM 700 O O . ALA A 1 94 ? -7.594 -21.953 -17.406 1 91.19 94 ALA A O 1
ATOM 701 N N . VAL A 1 95 ? -8.414 -23.594 -16.031 1 95 95 VAL A N 1
ATOM 702 C CA . VAL A 1 95 ? -7.109 -23.781 -15.398 1 95 95 VAL A CA 1
ATOM 703 C C . VAL A 1 95 ? -6.781 -25.266 -15.328 1 95 95 VAL A C 1
ATOM 705 O O . VAL A 1 95 ? -7.684 -26.109 -15.234 1 95 95 VAL A O 1
ATOM 708 N N . VAL A 1 96 ? -5.5 -25.547 -15.492 1 97.56 96 VAL A N 1
ATOM 709 C CA . VAL A 1 96 ? -5 -26.875 -15.133 1 97.56 96 VAL A CA 1
ATOM 710 C C . VAL A 1 96 ? -4.289 -26.812 -13.781 1 97.56 96 VAL A C 1
ATOM 712 O O . VAL A 1 96 ? -3.354 -26.031 -13.602 1 97.56 96 VAL A O 1
ATOM 715 N N . LEU A 1 97 ? -4.77 -27.594 -12.859 1 98.19 97 LEU A N 1
ATOM 716 C CA . LEU A 1 97 ? -4.168 -27.656 -11.531 1 98.19 97 LEU A CA 1
ATOM 717 C C . LEU A 1 97 ? -3.307 -28.906 -11.383 1 98.19 97 LEU A C 1
ATOM 719 O O . LEU A 1 97 ? -3.701 -30 -11.82 1 98.19 97 LEU A O 1
ATOM 723 N N . ALA A 1 98 ? -2.137 -28.734 -10.867 1 98.56 98 ALA A N 1
ATOM 724 C CA . ALA A 1 98 ? -1.266 -29.844 -10.484 1 98.56 98 ALA A CA 1
ATOM 725 C C . ALA A 1 98 ? -1.383 -30.141 -8.992 1 98.56 98 ALA A C 1
ATOM 727 O O . ALA A 1 98 ? -1.26 -29.25 -8.164 1 98.56 98 ALA A O 1
ATOM 728 N N . PHE A 1 99 ? -1.642 -31.375 -8.695 1 98.31 99 PHE A N 1
ATOM 729 C CA . PHE A 1 99 ? -1.722 -31.844 -7.32 1 98.31 99 PHE A CA 1
ATOM 730 C C . PHE A 1 99 ? -0.556 -32.781 -6.988 1 98.31 99 PHE A C 1
ATOM 732 O O . PHE A 1 99 ? -0.323 -33.75 -7.688 1 98.31 99 PHE A O 1
ATOM 739 N N . GLU A 1 100 ? 0.184 -32.406 -5.953 1 98.06 100 GLU A N 1
ATOM 740 C CA . GLU A 1 100 ? 1.286 -33.25 -5.48 1 98.06 100 GLU A CA 1
ATOM 741 C C . GLU A 1 100 ? 1.106 -33.625 -4.012 1 98.06 100 GLU A C 1
ATOM 743 O O . GLU A 1 100 ? 1.143 -32.75 -3.139 1 98.06 100 GLU A O 1
ATOM 748 N N . ARG A 1 101 ? 0.901 -34.875 -3.766 1 97.62 101 ARG A N 1
ATOM 749 C CA . ARG A 1 101 ? 0.875 -35.312 -2.375 1 97.62 101 ARG A CA 1
ATOM 750 C C . ARG A 1 101 ? 2.287 -35.438 -1.81 1 97.62 101 ARG A C 1
ATOM 752 O O . ARG A 1 101 ? 3.123 -36.156 -2.355 1 97.62 101 ARG A O 1
ATOM 759 N N . LEU A 1 102 ? 2.531 -34.781 -0.717 1 97.25 102 LEU A N 1
ATOM 760 C CA . LEU A 1 102 ? 3.867 -34.75 -0.132 1 97.25 102 LEU A CA 1
ATOM 761 C C . LEU A 1 102 ? 3.852 -35.219 1.309 1 97.25 102 LEU A C 1
ATOM 763 O O . LEU A 1 102 ? 2.867 -35.031 2.027 1 97.25 102 LEU A O 1
ATOM 767 N N . ASP A 1 103 ? 4.902 -35.875 1.652 1 95.62 103 ASP A N 1
ATOM 768 C CA . ASP A 1 103 ? 5.074 -36.375 3.014 1 95.62 103 ASP A CA 1
ATOM 769 C C . ASP A 1 103 ? 6.535 -36.312 3.451 1 95.62 103 ASP A C 1
ATOM 771 O O . ASP A 1 103 ? 7.324 -35.562 2.854 1 95.62 103 ASP A O 1
ATOM 775 N N . VAL A 1 104 ? 6.844 -37.031 4.523 1 94.88 104 VAL A N 1
ATOM 776 C CA . VAL A 1 104 ? 8.156 -36.906 5.156 1 94.88 104 VAL A CA 1
ATOM 777 C C . VAL A 1 104 ? 9.242 -37.312 4.172 1 94.88 104 VAL A C 1
ATOM 779 O O . VAL A 1 104 ? 10.367 -36.812 4.227 1 94.88 104 VAL A O 1
ATOM 782 N N . GLY A 1 105 ? 8.906 -38.188 3.271 1 94.06 105 GLY A N 1
ATOM 783 C CA . GLY A 1 105 ? 9.867 -38.625 2.273 1 94.06 105 GLY A CA 1
ATOM 784 C C . GLY A 1 105 ? 10.281 -37.5 1.32 1 94.06 105 GLY A C 1
ATOM 785 O O . GLY A 1 105 ? 11.289 -37.625 0.616 1 94.06 105 GLY A O 1
ATOM 786 N N . ASP A 1 106 ? 9.562 -36.375 1.301 1 96.19 106 ASP A N 1
ATOM 787 C CA . ASP A 1 106 ? 9.82 -35.281 0.376 1 96.19 106 ASP A CA 1
ATOM 788 C C . ASP A 1 106 ? 10.641 -34.188 1.049 1 96.19 106 ASP A C 1
ATOM 790 O O . ASP A 1 106 ? 10.984 -33.188 0.415 1 96.19 106 ASP A O 1
ATOM 794 N N . LEU A 1 107 ? 11.023 -34.281 2.244 1 95.94 107 LEU A N 1
ATOM 795 C CA . LEU A 1 107 ? 11.703 -33.25 3.002 1 95.94 107 LEU A CA 1
ATOM 796 C C . LEU A 1 107 ? 13.055 -32.906 2.383 1 95.94 107 LEU A C 1
ATOM 798 O O . LEU A 1 107 ? 13.492 -31.75 2.416 1 95.94 107 LEU A O 1
ATOM 802 N N . GLY A 1 108 ? 13.688 -33.906 1.841 1 95.31 108 GLY A N 1
ATOM 803 C CA . GLY A 1 108 ? 15.008 -33.688 1.258 1 95.31 108 GLY A CA 1
ATOM 804 C C . GLY A 1 108 ? 15.023 -32.531 0.245 1 95.31 108 GLY A C 1
ATOM 805 O O . GLY A 1 108 ? 15.742 -31.562 0.423 1 95.31 108 GLY A O 1
ATOM 806 N N . TRP A 1 109 ? 14.188 -32.688 -0.808 1 95.88 109 TRP A N 1
ATOM 807 C CA . TRP A 1 109 ? 14.219 -31.688 -1.851 1 95.88 109 TRP A CA 1
ATOM 808 C C . TRP A 1 109 ? 13.578 -30.391 -1.363 1 95.88 109 TRP A C 1
ATOM 810 O O . TRP A 1 109 ? 13.945 -29.297 -1.814 1 95.88 109 TRP A O 1
ATOM 820 N N . ILE A 1 110 ? 12.695 -30.422 -0.469 1 96.44 110 ILE A N 1
ATOM 821 C CA . ILE A 1 110 ? 12.031 -29.25 0.068 1 96.44 110 ILE A CA 1
ATOM 822 C C . ILE A 1 110 ? 13.039 -28.406 0.864 1 96.44 110 ILE A C 1
ATOM 824 O O . ILE A 1 110 ? 13.07 -27.188 0.74 1 96.44 110 ILE A O 1
ATOM 828 N N . MET A 1 111 ? 13.82 -29.078 1.635 1 95.62 111 MET A N 1
ATOM 829 C CA . MET A 1 111 ? 14.852 -28.391 2.404 1 95.62 111 MET A CA 1
ATOM 830 C C . MET A 1 111 ? 15.891 -27.766 1.48 1 95.62 111 MET A C 1
ATOM 832 O O . MET A 1 111 ? 16.344 -26.641 1.723 1 95.62 111 MET A O 1
ATOM 836 N N . SER A 1 112 ? 16.219 -28.516 0.491 1 96 112 SER A N 1
ATOM 837 C CA . SER A 1 112 ? 17.156 -27.984 -0.492 1 96 112 SER A CA 1
ATOM 838 C C . SER A 1 112 ? 16.594 -26.734 -1.165 1 96 112 SER A C 1
ATOM 840 O O . SER A 1 112 ? 17.297 -25.734 -1.312 1 96 112 SER A O 1
ATOM 842 N N . LEU A 1 113 ? 15.367 -26.797 -1.558 1 95.5 113 LEU A N 1
ATOM 843 C CA . LEU A 1 113 ? 14.711 -25.656 -2.182 1 95.5 113 LEU A CA 1
ATOM 844 C C . LEU A 1 113 ? 14.648 -24.469 -1.22 1 95.5 113 LEU A C 1
ATOM 846 O O . LEU A 1 113 ? 14.945 -23.328 -1.603 1 95.5 113 LEU A O 1
ATOM 850 N N . ALA A 1 114 ? 14.289 -24.719 -0.002 1 93.25 114 ALA A N 1
ATOM 851 C CA . ALA A 1 114 ? 14.18 -23.672 1.014 1 93.25 114 ALA A CA 1
ATOM 852 C C . ALA A 1 114 ? 15.516 -22.969 1.216 1 93.25 114 ALA A C 1
ATOM 854 O O . ALA A 1 114 ? 15.562 -21.734 1.344 1 93.25 114 ALA A O 1
ATOM 855 N N . LYS A 1 115 ? 16.562 -23.703 1.25 1 92.19 115 LYS A N 1
ATOM 856 C CA . LYS A 1 115 ? 17.906 -23.156 1.425 1 92.19 115 LYS A CA 1
ATOM 857 C C . LYS A 1 115 ? 18.281 -22.234 0.26 1 92.19 115 LYS A C 1
ATOM 859 O O . LYS A 1 115 ? 18.812 -21.141 0.467 1 92.19 115 LYS A O 1
ATOM 864 N N . ARG A 1 116 ? 17.938 -22.656 -0.904 1 90.5 116 ARG A N 1
ATOM 865 C CA . ARG A 1 116 ? 18.25 -21.875 -2.098 1 90.5 116 ARG A CA 1
ATOM 866 C C . ARG A 1 116 ? 17.453 -20.578 -2.131 1 90.5 116 ARG A C 1
ATOM 868 O O . ARG A 1 116 ? 18 -19.5 -2.406 1 90.5 116 ARG A O 1
ATOM 875 N N . VAL A 1 117 ? 16.219 -20.734 -1.811 1 86.69 117 VAL A N 1
ATOM 876 C CA . VAL A 1 117 ? 15.328 -19.578 -1.802 1 86.69 117 VAL A CA 1
ATOM 877 C C . VAL A 1 117 ? 15.773 -18.594 -0.731 1 86.69 117 VAL A C 1
ATOM 879 O O . VAL A 1 117 ? 15.789 -17.375 -0.966 1 86.69 117 VAL A O 1
ATOM 882 N N . ALA A 1 118 ? 16.125 -19.078 0.406 1 83.69 118 ALA A N 1
ATOM 883 C CA . ALA A 1 118 ? 16.594 -18.234 1.501 1 83.69 118 ALA A CA 1
ATOM 884 C C . ALA A 1 118 ? 17.875 -17.484 1.108 1 83.69 118 ALA A C 1
ATOM 886 O O . ALA A 1 118 ? 18.094 -16.344 1.544 1 83.69 118 ALA A O 1
ATOM 887 N N . ALA A 1 119 ? 18.609 -18.109 0.254 1 83.25 119 ALA A N 1
ATOM 888 C CA . ALA A 1 119 ? 19.859 -17.5 -0.203 1 83.25 119 ALA A CA 1
ATOM 889 C C . ALA A 1 119 ? 19.609 -16.547 -1.357 1 83.25 119 ALA A C 1
ATOM 891 O O . ALA A 1 119 ? 20.547 -15.969 -1.909 1 83.25 119 ALA A O 1
ATOM 892 N N . GLY A 1 120 ? 18.344 -16.484 -1.71 1 79.12 120 GLY A N 1
ATOM 893 C CA . GLY A 1 120 ? 18 -15.57 -2.783 1 79.12 120 GLY A CA 1
ATOM 894 C C . GLY A 1 120 ? 18.25 -16.141 -4.164 1 79.12 120 GLY A C 1
ATOM 895 O O . GLY A 1 120 ? 18.266 -15.406 -5.156 1 79.12 120 GLY A O 1
ATOM 896 N N . ALA A 1 121 ? 18.438 -17.422 -4.27 1 84.19 121 ALA A N 1
ATOM 897 C CA . ALA A 1 121 ? 18.781 -18.047 -5.543 1 84.19 121 ALA A CA 1
ATOM 898 C C . ALA A 1 121 ? 17.516 -18.562 -6.25 1 84.19 121 ALA A C 1
ATOM 900 O O . ALA A 1 121 ? 16.75 -19.328 -5.668 1 84.19 121 ALA A O 1
ATOM 901 N N . ALA A 1 122 ? 17.391 -18.203 -7.504 1 88.25 122 ALA A N 1
ATOM 902 C CA . ALA A 1 122 ? 16.328 -18.781 -8.328 1 88.25 122 ALA A CA 1
ATOM 903 C C . ALA A 1 122 ? 16.562 -20.266 -8.562 1 88.25 122 ALA A C 1
ATOM 905 O O . ALA A 1 122 ? 17.703 -20.703 -8.711 1 88.25 122 ALA A O 1
ATOM 906 N N . THR A 1 123 ? 15.477 -21 -8.547 1 93.62 123 THR A N 1
ATOM 907 C CA . THR A 1 123 ? 15.562 -22.438 -8.695 1 93.62 123 THR A CA 1
ATOM 908 C C . THR A 1 123 ? 14.508 -22.953 -9.68 1 93.62 123 THR A C 1
ATOM 910 O O . THR A 1 123 ? 13.359 -22.516 -9.641 1 93.62 123 THR A O 1
ATOM 913 N N . VAL A 1 124 ? 14.977 -23.781 -10.578 1 95.56 124 VAL A N 1
ATOM 914 C CA . VAL A 1 124 ? 14.047 -24.453 -11.477 1 95.56 124 VAL A CA 1
ATOM 915 C C . VAL A 1 124 ? 13.609 -25.781 -10.867 1 95.56 124 VAL A C 1
ATOM 917 O O . VAL A 1 124 ? 14.445 -26.594 -10.453 1 95.56 124 VAL A O 1
ATOM 920 N N . ARG A 1 125 ? 12.32 -25.969 -10.773 1 96.62 125 ARG A N 1
ATOM 921 C CA . ARG A 1 125 ? 11.727 -27.219 -10.297 1 96.62 125 ARG A CA 1
ATOM 922 C C . ARG A 1 125 ? 10.969 -27.922 -11.414 1 96.62 125 ARG A C 1
ATOM 924 O O . ARG A 1 125 ? 10.141 -27.297 -12.094 1 96.62 125 ARG A O 1
ATOM 931 N N . SER A 1 126 ? 11.297 -29.219 -11.633 1 96.81 126 SER A N 1
ATOM 932 C CA . SER A 1 126 ? 10.641 -30.031 -12.656 1 96.81 126 SER A CA 1
ATOM 933 C C . SER A 1 126 ? 9.898 -31.203 -12.039 1 96.81 126 SER A C 1
ATOM 935 O O . SER A 1 126 ? 10.469 -31.969 -11.25 1 96.81 126 SER A O 1
ATOM 937 N N . VAL A 1 127 ? 8.664 -31.344 -12.414 1 97.5 127 VAL A N 1
ATOM 938 C CA . VAL A 1 127 ? 7.789 -32.375 -11.875 1 97.5 127 VAL A CA 1
ATOM 939 C C . VAL A 1 127 ? 7.184 -33.188 -13.016 1 97.5 127 VAL A C 1
ATOM 941 O O . VAL A 1 127 ? 6.613 -32.625 -13.953 1 97.5 127 VAL A O 1
ATOM 944 N N . SER A 1 128 ? 7.285 -34.531 -12.914 1 96.38 128 SER A N 1
ATOM 945 C CA . SER A 1 128 ? 6.703 -35.438 -13.898 1 96.38 128 SER A CA 1
ATOM 946 C C . SER A 1 128 ? 5.371 -36 -13.422 1 96.38 128 SER A C 1
ATOM 948 O O . SER A 1 128 ? 5.215 -36.312 -12.25 1 96.38 128 SER A O 1
ATOM 950 N N . PHE A 1 129 ? 4.406 -36.125 -14.312 1 95.75 129 PHE A N 1
ATOM 951 C CA . PHE A 1 129 ? 3.1 -36.688 -14.008 1 95.75 129 PHE A CA 1
ATOM 952 C C . PHE A 1 129 ? 2.898 -38 -14.766 1 95.75 129 PHE A C 1
ATOM 954 O O . PHE A 1 129 ? 1.773 -38.344 -15.141 1 95.75 129 PHE A O 1
ATOM 961 N N . GLY A 1 130 ? 3.951 -38.719 -14.922 1 89.38 130 GLY A N 1
ATOM 962 C CA . GLY A 1 130 ? 3.902 -40 -15.562 1 89.38 130 GLY A CA 1
ATOM 963 C C . GLY A 1 130 ? 3.521 -41.125 -14.617 1 89.38 130 GLY A C 1
ATOM 964 O O . GLY A 1 130 ? 3.166 -40.875 -13.461 1 89.38 130 GLY A O 1
ATOM 965 N N . PRO A 1 131 ? 3.469 -42.312 -15.008 1 85.31 131 PRO A N 1
ATOM 966 C CA . PRO A 1 131 ? 3.004 -43.469 -14.234 1 85.31 131 PRO A CA 1
ATOM 967 C C . PRO A 1 131 ? 3.906 -43.781 -13.047 1 85.31 131 PRO A C 1
ATOM 969 O O . PRO A 1 131 ? 3.432 -44.281 -12.023 1 85.31 131 PRO A O 1
ATOM 972 N N . SER A 1 132 ? 5.199 -43.625 -13.148 1 82.06 132 SER A N 1
ATOM 973 C CA . SER A 1 132 ? 6.129 -43.812 -12.047 1 82.06 132 SER A CA 1
ATOM 974 C C . SER A 1 132 ? 7.016 -42.594 -11.836 1 82.06 132 SER A C 1
ATOM 976 O O . SER A 1 132 ? 8.227 -42.656 -12.055 1 82.06 132 SER A O 1
ATOM 978 N N . PRO A 1 133 ? 6.348 -41.656 -11.312 1 82.69 133 PRO A N 1
ATOM 979 C CA . PRO A 1 133 ? 7.121 -40.406 -11.203 1 82.69 133 PRO A CA 1
ATOM 980 C C . PRO A 1 133 ? 8.109 -40.438 -10.039 1 82.69 133 PRO A C 1
ATOM 982 O O . PRO A 1 133 ? 7.816 -41 -8.992 1 82.69 133 PRO A O 1
ATOM 985 N N . GLY A 1 134 ? 9.352 -39.969 -10.258 1 88.25 134 GLY A N 1
ATOM 986 C CA . GLY A 1 134 ? 10.32 -39.75 -9.195 1 88.25 134 GLY A CA 1
ATOM 987 C C . GLY A 1 134 ? 10.141 -38.438 -8.477 1 88.25 134 GLY A C 1
ATOM 988 O O . GLY A 1 134 ? 9.125 -37.75 -8.664 1 88.25 134 GLY A O 1
ATOM 989 N N . ALA A 1 135 ? 11.023 -38.188 -7.551 1 92.88 135 ALA A N 1
ATOM 990 C CA . ALA A 1 135 ? 11.031 -36.906 -6.848 1 92.88 135 ALA A CA 1
ATOM 991 C C . ALA A 1 135 ? 11.219 -35.719 -7.824 1 92.88 135 ALA A C 1
ATOM 993 O O . ALA A 1 135 ? 11.789 -35.906 -8.906 1 92.88 135 ALA A O 1
ATOM 994 N N . PRO A 1 136 ? 10.672 -34.562 -7.5 1 96 136 PRO A N 1
ATOM 995 C CA . PRO A 1 136 ? 10.953 -33.406 -8.328 1 96 136 PRO A CA 1
ATOM 996 C C . PRO A 1 136 ? 12.453 -33.125 -8.469 1 96 136 PRO A C 1
ATOM 998 O O . PRO A 1 136 ? 13.219 -33.375 -7.539 1 96 136 PRO A O 1
ATOM 1001 N N . LEU A 1 137 ? 12.805 -32.625 -9.594 1 95.56 137 LEU A N 1
ATOM 1002 C CA . LEU A 1 137 ? 14.195 -32.25 -9.844 1 95.56 137 LEU A CA 1
ATOM 1003 C C . LEU A 1 137 ? 14.406 -30.766 -9.648 1 95.56 137 LEU A C 1
ATOM 1005 O O . LEU A 1 137 ? 13.586 -29.953 -10.094 1 95.56 137 LEU A O 1
ATOM 1009 N N . LEU A 1 138 ? 15.438 -30.422 -8.953 1 96.5 138 LEU A N 1
ATOM 1010 C CA . LEU A 1 138 ? 15.828 -29.031 -8.773 1 96.5 138 LEU A CA 1
ATOM 1011 C C . LEU A 1 138 ? 17.094 -28.703 -9.562 1 96.5 138 LEU A C 1
ATOM 1013 O O . LEU A 1 138 ? 18.031 -29.516 -9.602 1 96.5 138 LEU A O 1
ATOM 1017 N N . SER A 1 139 ? 17.078 -27.562 -10.242 1 95 139 SER A N 1
ATOM 1018 C CA . SER A 1 139 ? 18.25 -27.125 -10.984 1 95 139 SER A CA 1
ATOM 1019 C C . SER A 1 139 ? 18.359 -25.594 -11 1 95 139 SER A C 1
ATOM 1021 O O . SER A 1 139 ? 17.438 -24.906 -10.562 1 95 139 SER A O 1
ATOM 1023 N N . GLU A 1 140 ? 19.422 -25.094 -11.422 1 92.31 140 GLU A N 1
ATOM 1024 C CA . GLU A 1 140 ? 19.609 -23.656 -11.594 1 92.31 140 GLU A CA 1
ATOM 1025 C C . GLU A 1 140 ? 19.031 -23.188 -12.93 1 92.31 140 GLU A C 1
ATOM 1027 O O . GLU A 1 140 ? 19.078 -23.906 -13.922 1 92.31 140 GLU A O 1
ATOM 1032 N N . PRO A 1 141 ? 18.516 -22 -12.852 1 89.94 141 PRO A N 1
ATOM 1033 C CA . PRO A 1 141 ? 18.062 -21.469 -14.141 1 89.94 141 PRO A CA 1
ATOM 1034 C C . PRO A 1 141 ? 19.219 -21.156 -15.086 1 89.94 141 PRO A C 1
ATOM 1036 O O . PRO A 1 141 ? 20.375 -21.047 -14.648 1 89.94 141 PRO A O 1
ATOM 1039 N N . GLU A 1 142 ? 18.797 -21.047 -16.344 1 81.56 142 GLU A N 1
ATOM 1040 C CA . GLU A 1 142 ? 19.812 -20.75 -17.344 1 81.56 142 GLU A CA 1
ATOM 1041 C C . GLU A 1 142 ? 20.375 -19.344 -17.156 1 81.56 142 GLU A C 1
ATOM 1043 O O . GLU A 1 142 ? 21.562 -19.109 -17.406 1 81.56 142 GLU A O 1
ATOM 1048 N N . SER A 1 143 ? 19.5 -18.438 -16.766 1 74.38 143 SER A N 1
ATOM 1049 C CA . SER A 1 143 ? 19.938 -17.062 -16.547 1 74.38 143 SER A CA 1
ATOM 1050 C C . SER A 1 143 ? 19.75 -16.656 -15.078 1 74.38 143 SER A C 1
ATOM 1052 O O . SER A 1 143 ? 18.766 -17.031 -14.438 1 74.38 143 SER A O 1
ATOM 1054 N N . GLU A 1 144 ? 20.734 -15.938 -14.602 1 64.5 144 GLU A N 1
ATOM 1055 C CA . GLU A 1 144 ? 20.656 -15.43 -13.234 1 64.5 144 GLU A CA 1
ATOM 1056 C C . GLU A 1 144 ? 19.484 -14.477 -13.062 1 64.5 144 GLU A C 1
ATOM 1058 O O . GLU A 1 144 ? 18.969 -14.305 -11.953 1 64.5 144 GLU A O 1
ATOM 1063 N N . ALA A 1 145 ? 19.094 -13.953 -14.125 1 62.25 145 ALA A N 1
ATOM 1064 C CA . ALA A 1 145 ? 18 -12.969 -14.102 1 62.25 145 ALA A CA 1
ATOM 1065 C C . ALA A 1 145 ? 16.656 -13.633 -14.352 1 62.25 145 ALA A C 1
ATOM 1067 O O . ALA A 1 145 ? 15.688 -12.961 -14.719 1 62.25 145 ALA A O 1
ATOM 1068 N N . ALA A 1 146 ? 16.75 -14.875 -13.992 1 71.56 146 ALA A N 1
ATOM 1069 C CA . ALA A 1 146 ? 15.523 -15.602 -14.312 1 71.56 146 ALA A CA 1
ATOM 1070 C C . ALA A 1 146 ? 14.367 -15.133 -13.438 1 71.56 146 ALA A C 1
ATOM 1072 O O . ALA A 1 146 ? 14.539 -14.891 -12.242 1 71.56 146 ALA A O 1
ATOM 1073 N N . ARG A 1 147 ? 13.234 -14.984 -14.078 1 76.81 147 ARG A N 1
ATOM 1074 C CA . ARG A 1 147 ? 11.977 -14.609 -13.438 1 76.81 147 ARG A CA 1
ATOM 1075 C C . ARG A 1 147 ? 11.117 -15.828 -13.156 1 76.81 147 ARG A C 1
ATOM 1077 O O . ARG A 1 147 ? 11.289 -16.875 -13.781 1 76.81 147 ARG A O 1
ATOM 1084 N N . ALA A 1 148 ? 10.305 -15.602 -12.234 1 84.62 148 ALA A N 1
ATOM 1085 C CA . ALA A 1 148 ? 9.359 -16.672 -11.93 1 84.62 148 ALA A CA 1
ATOM 1086 C C . ALA A 1 148 ? 8.547 -17.062 -13.156 1 84.62 148 ALA A C 1
ATOM 1088 O O . ALA A 1 148 ? 8.125 -16.203 -13.93 1 84.62 148 ALA A O 1
ATOM 1089 N N . ASP A 1 149 ? 8.383 -18.344 -13.398 1 87.88 149 ASP A N 1
ATOM 1090 C CA . ASP A 1 149 ? 7.582 -18.875 -14.5 1 87.88 149 ASP A CA 1
ATOM 1091 C C . ASP A 1 149 ? 7.094 -20.297 -14.18 1 87.88 149 ASP A C 1
ATOM 1093 O O . ASP A 1 149 ? 7.547 -20.906 -13.219 1 87.88 149 ASP A O 1
ATOM 1097 N N . CYS A 1 150 ? 6.074 -20.703 -14.961 1 94.31 150 CYS A N 1
ATOM 1098 C CA . CYS A 1 150 ? 5.527 -22.047 -14.844 1 94.31 150 CYS A CA 1
ATOM 1099 C C . CYS A 1 150 ? 4.961 -22.531 -16.172 1 94.31 150 CYS A C 1
ATOM 1101 O O . CYS A 1 150 ? 4.062 -21.891 -16.734 1 94.31 150 CYS A O 1
ATOM 1103 N N . LEU A 1 151 ? 5.539 -23.656 -16.609 1 95.25 151 LEU A N 1
ATOM 1104 C CA . LEU A 1 151 ? 5.152 -24.188 -17.906 1 95.25 151 LEU A CA 1
ATOM 1105 C C . LEU A 1 151 ? 4.719 -25.641 -17.781 1 95.25 151 LEU A C 1
ATOM 1107 O O . LEU A 1 151 ? 5.406 -26.453 -17.156 1 95.25 151 LEU A O 1
ATOM 1111 N N . LEU A 1 152 ? 3.586 -25.938 -18.312 1 97.31 152 LEU A N 1
ATOM 1112 C CA . LEU A 1 152 ? 3.133 -27.312 -18.469 1 97.31 152 LEU A CA 1
ATOM 1113 C C . LEU A 1 152 ? 3.328 -27.781 -19.906 1 97.31 152 LEU A C 1
ATOM 1115 O O . LEU A 1 152 ? 2.867 -27.125 -20.844 1 97.31 152 LEU A O 1
ATOM 1119 N N . TRP A 1 153 ? 4.027 -28.844 -20.031 1 95.5 153 TRP A N 1
ATOM 1120 C CA . TRP A 1 153 ? 4.316 -29.328 -21.375 1 95.5 153 TRP A CA 1
ATOM 1121 C C . TRP A 1 153 ? 4.375 -30.859 -21.406 1 95.5 153 TRP A C 1
ATOM 1123 O O . TRP A 1 153 ? 4.227 -31.516 -20.375 1 95.5 153 TRP A O 1
ATOM 1133 N N . GLU A 1 154 ? 4.441 -31.406 -22.625 1 94.88 154 GLU A N 1
ATOM 1134 C CA . GLU A 1 154 ? 4.406 -32.844 -22.781 1 94.88 154 GLU A CA 1
ATOM 1135 C C . GLU A 1 154 ? 5.574 -33.344 -23.625 1 94.88 154 GLU A C 1
ATOM 1137 O O . GLU A 1 154 ? 5.941 -32.719 -24.609 1 94.88 154 GLU A O 1
ATOM 1142 N N . THR A 1 155 ? 6.133 -34.438 -23.172 1 92.5 155 THR A N 1
ATOM 1143 C CA . THR A 1 155 ? 7.145 -35.156 -23.953 1 92.5 155 THR A CA 1
ATOM 1144 C C . THR A 1 155 ? 7.004 -36.656 -23.781 1 92.5 155 THR A C 1
ATOM 1146 O O . THR A 1 155 ? 6.867 -37.156 -22.656 1 92.5 155 THR A O 1
ATOM 1149 N N . GLY A 1 156 ? 7 -37.406 -24.922 1 92.81 156 GLY A N 1
ATOM 1150 C CA . GLY A 1 156 ? 6.883 -38.875 -24.875 1 92.81 156 GLY A CA 1
ATOM 1151 C C . GLY A 1 156 ? 5.598 -39.344 -24.219 1 92.81 156 GLY A C 1
ATOM 1152 O O . GLY A 1 156 ? 5.598 -40.344 -23.484 1 92.81 156 GLY A O 1
ATOM 1153 N N . GLY A 1 157 ? 4.602 -38.531 -24.25 1 92.06 157 GLY A N 1
ATOM 1154 C CA . GLY A 1 157 ? 3.316 -38.906 -23.672 1 92.06 157 GLY A CA 1
ATOM 1155 C C . GLY A 1 157 ? 3.223 -38.625 -22.188 1 92.06 157 GLY A C 1
ATOM 1156 O O . GLY A 1 157 ? 2.254 -39 -21.531 1 92.06 157 GLY A O 1
ATOM 1157 N N . VAL A 1 158 ? 4.27 -38 -21.703 1 93.88 158 VAL A N 1
ATOM 1158 C CA . VAL A 1 158 ? 4.301 -37.688 -20.281 1 93.88 158 VAL A CA 1
ATOM 1159 C C . VAL A 1 158 ? 4.188 -36.188 -20.078 1 93.88 158 VAL A C 1
ATOM 1161 O O . VAL A 1 158 ? 4.88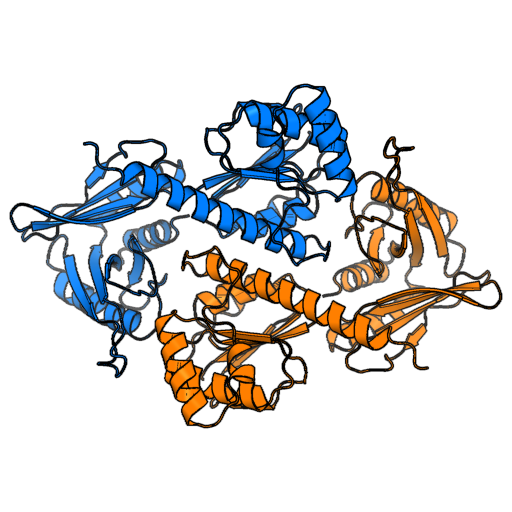7 -35.406 -20.734 1 93.88 158 VAL A O 1
ATOM 1164 N N . SER A 1 159 ? 3.258 -35.781 -19.188 1 96.62 159 SER A N 1
ATOM 1165 C CA . SER A 1 159 ? 3.137 -34.375 -18.828 1 96.62 159 SER A CA 1
ATOM 1166 C C . SER A 1 159 ? 4.188 -34 -17.797 1 96.62 159 SER A C 1
ATOM 1168 O O . SER A 1 159 ? 4.457 -34.719 -16.844 1 96.62 159 SER A O 1
ATOM 1170 N N . LEU A 1 160 ? 4.816 -32.812 -18.078 1 96.75 160 LEU A N 1
ATOM 1171 C CA . LEU A 1 160 ? 5.812 -32.25 -17.172 1 96.75 160 LEU A CA 1
ATOM 1172 C C . LEU A 1 160 ? 5.465 -30.797 -16.828 1 96.75 160 LEU A C 1
ATOM 1174 O O . LEU A 1 160 ? 5.004 -30.047 -17.672 1 96.75 160 LEU A O 1
ATOM 1178 N N . MET A 1 161 ? 5.633 -30.469 -15.57 1 97.5 161 MET A N 1
ATOM 1179 C CA . MET A 1 161 ? 5.57 -29.078 -15.141 1 97.5 161 MET A CA 1
ATOM 1180 C C . MET A 1 161 ? 6.953 -28.562 -14.75 1 97.5 161 MET A C 1
ATOM 1182 O O . MET A 1 161 ? 7.621 -29.156 -13.898 1 97.5 161 MET A O 1
ATOM 1186 N N . THR A 1 162 ? 7.395 -27.531 -15.406 1 96.75 162 THR A N 1
ATOM 1187 C CA . THR A 1 162 ? 8.641 -26.859 -15.07 1 96.75 162 THR A CA 1
ATOM 1188 C C . THR A 1 162 ? 8.383 -25.438 -14.586 1 96.75 162 THR A C 1
ATOM 1190 O O . THR A 1 162 ? 7.77 -24.641 -15.297 1 96.75 162 THR A O 1
ATOM 1193 N N . GLU A 1 163 ? 8.82 -25.188 -13.375 1 95.19 163 GLU A N 1
ATOM 1194 C CA . GLU A 1 163 ? 8.633 -23.844 -12.844 1 95.19 163 GLU A CA 1
ATOM 1195 C C . GLU A 1 163 ? 9.945 -23.25 -12.359 1 95.19 163 GLU A C 1
ATOM 1197 O O . GLU A 1 163 ? 10.812 -23.969 -11.859 1 95.19 163 GLU A O 1
ATOM 1202 N N . THR A 1 164 ? 10.148 -22 -12.625 1 92.44 164 THR A N 1
ATOM 1203 C CA . THR A 1 164 ? 11.219 -21.219 -12.008 1 92.44 164 THR A CA 1
ATOM 1204 C C . THR A 1 164 ? 10.711 -20.484 -10.773 1 92.44 164 THR A C 1
ATOM 1206 O O . THR A 1 164 ? 9.828 -19.641 -10.875 1 92.44 164 THR A O 1
ATOM 1209 N N . ILE A 1 165 ? 11.203 -20.906 -9.648 1 91.81 165 ILE A N 1
ATOM 1210 C CA . ILE A 1 165 ? 10.883 -20.266 -8.375 1 91.81 165 ILE A CA 1
ATOM 1211 C C . ILE A 1 165 ? 11.93 -19.203 -8.055 1 91.81 165 ILE A C 1
ATOM 1213 O O . ILE A 1 165 ? 13.078 -19.516 -7.754 1 91.81 165 ILE A O 1
ATOM 1217 N N . ALA A 1 166 ? 11.539 -17.984 -8.242 1 83.25 166 ALA A N 1
ATOM 1218 C CA . ALA A 1 166 ? 12.414 -16.844 -8 1 83.25 166 ALA A CA 1
ATOM 1219 C C . ALA A 1 166 ? 11.961 -16.047 -6.785 1 83.25 166 ALA A C 1
ATOM 1221 O O . ALA A 1 166 ? 11 -15.273 -6.867 1 83.25 166 ALA A O 1
ATOM 1222 N N . PRO A 1 167 ? 12.656 -16.188 -5.602 1 73.19 167 PRO A N 1
ATOM 1223 C CA . PRO A 1 167 ? 12.203 -15.578 -4.355 1 73.19 167 PRO A CA 1
ATOM 1224 C C . PRO A 1 167 ? 11.969 -14.07 -4.496 1 73.19 167 PRO A C 1
ATOM 1226 O O . PRO A 1 167 ? 11.148 -13.5 -3.77 1 73.19 167 PRO A O 1
ATOM 1229 N N . TYR A 1 168 ? 12.75 -13.43 -5.238 1 71.19 168 TYR A N 1
ATOM 1230 C CA . TYR A 1 168 ? 12.562 -12 -5.453 1 71.19 168 TYR A CA 1
ATOM 1231 C C . TYR A 1 168 ? 12.469 -11.68 -6.941 1 71.19 168 TYR A C 1
ATOM 1233 O O . TYR A 1 168 ? 13.305 -12.117 -7.73 1 71.19 168 TYR A O 1
ATOM 1241 N N . ALA A 1 169 ? 11.383 -10.93 -7.215 1 74.12 169 ALA A N 1
ATOM 1242 C CA . ALA A 1 169 ? 11.109 -10.688 -8.633 1 74.12 169 ALA A CA 1
ATOM 1243 C C . ALA A 1 169 ? 11.852 -9.445 -9.125 1 74.12 169 ALA A C 1
ATOM 1245 O O . ALA A 1 169 ? 12.312 -9.406 -10.273 1 74.12 169 ALA A O 1
ATOM 1246 N N . PHE A 1 170 ? 12.023 -8.414 -8.195 1 87.62 170 PHE A N 1
ATOM 1247 C CA . PHE A 1 170 ? 12.719 -7.242 -8.711 1 87.62 170 PHE A CA 1
ATOM 1248 C C . PHE A 1 170 ? 13.484 -6.531 -7.602 1 87.62 170 PHE A C 1
ATOM 1250 O O . PHE A 1 170 ? 12.984 -6.387 -6.488 1 87.62 170 PHE A O 1
ATOM 1257 N N . PRO A 1 171 ? 14.82 -6.16 -7.855 1 93.31 171 PRO A N 1
ATOM 1258 C CA . PRO A 1 171 ? 15.664 -5.484 -6.867 1 93.31 171 PRO A CA 1
ATOM 1259 C C . PRO A 1 171 ? 15.359 -3.994 -6.746 1 93.31 171 PRO A C 1
ATOM 1261 O O . PRO A 1 171 ? 15.352 -3.279 -7.754 1 93.31 171 PRO A O 1
ATOM 1264 N N . VAL A 1 172 ? 15.156 -3.553 -5.535 1 97.56 172 VAL A N 1
ATOM 1265 C CA . VAL A 1 172 ? 14.898 -2.141 -5.266 1 97.56 172 VAL A CA 1
ATOM 1266 C C . VAL A 1 172 ? 16.047 -1.558 -4.438 1 97.56 172 VAL A C 1
ATOM 1268 O O . VAL A 1 172 ? 16.422 -2.121 -3.406 1 97.56 172 VAL A O 1
ATOM 1271 N N . VAL A 1 173 ? 16.656 -0.512 -4.941 1 98.62 173 VAL A N 1
ATOM 1272 C CA . VAL A 1 173 ? 17.625 0.272 -4.164 1 98.62 173 VAL A CA 1
ATOM 1273 C C . VAL A 1 173 ? 16.969 1.569 -3.695 1 98.62 173 VAL A C 1
ATOM 1275 O O . VAL A 1 173 ? 16.703 2.465 -4.5 1 98.62 173 VAL A O 1
ATOM 1278 N N . LEU A 1 174 ? 16.703 1.646 -2.428 1 98.75 174 LEU A N 1
ATOM 1279 C CA . LEU A 1 174 ? 15.953 2.74 -1.819 1 98.75 174 LEU A CA 1
ATOM 1280 C C . LEU A 1 174 ? 16.875 3.637 -0.998 1 98.75 174 LEU A C 1
ATOM 1282 O O . LEU A 1 174 ? 17.484 3.182 -0.036 1 98.75 174 LEU A O 1
ATOM 1286 N N . PHE A 1 175 ? 16.969 4.914 -1.392 1 98.62 175 PHE A N 1
ATOM 1287 C CA . PHE A 1 175 ? 17.797 5.875 -0.675 1 98.62 175 PHE A CA 1
ATOM 1288 C C . PHE A 1 175 ? 16.953 6.793 0.19 1 98.62 175 PHE A C 1
ATOM 1290 O O . PHE A 1 175 ? 16.031 7.445 -0.309 1 98.62 175 PHE A O 1
ATOM 1297 N N . GLY A 1 176 ? 17.281 6.91 1.479 1 96.19 176 GLY A N 1
ATOM 1298 C CA . GLY A 1 176 ? 16.594 7.801 2.395 1 96.19 176 GLY A CA 1
ATOM 1299 C C . GLY A 1 176 ? 15.836 7.07 3.488 1 96.19 176 GLY A C 1
ATOM 1300 O O . GLY A 1 176 ? 14.797 6.465 3.23 1 96.19 176 GLY A O 1
ATOM 1301 N N . ALA A 1 177 ? 16.25 7.223 4.758 1 93.38 177 ALA A N 1
ATOM 1302 C CA . ALA A 1 177 ? 15.703 6.496 5.902 1 93.38 177 ALA A CA 1
ATOM 1303 C C . ALA A 1 177 ? 14.641 7.324 6.621 1 93.38 177 ALA A C 1
ATOM 1305 O O . ALA A 1 177 ? 14.305 7.043 7.773 1 93.38 177 ALA A O 1
ATOM 1306 N N . GLY A 1 178 ? 14.078 8.305 6.055 1 89.88 178 GLY A N 1
ATOM 1307 C CA . GLY A 1 178 ? 13.078 9.156 6.688 1 89.88 178 GLY A CA 1
ATOM 1308 C C . GLY A 1 178 ? 11.711 8.523 6.762 1 89.88 178 GLY A C 1
ATOM 1309 O O . GLY A 1 178 ? 11.57 7.312 6.566 1 89.88 178 GLY A O 1
ATOM 1310 N N . HIS A 1 179 ? 10.711 9.305 7.074 1 91.31 179 HIS A N 1
ATOM 1311 C CA . HIS A 1 179 ? 9.344 8.852 7.309 1 91.31 179 HIS A CA 1
ATOM 1312 C C . HIS A 1 179 ? 8.758 8.219 6.055 1 91.31 179 HIS A C 1
ATOM 1314 O O . HIS A 1 179 ? 8.055 7.203 6.133 1 91.31 179 HIS A O 1
ATOM 1320 N N . ILE A 1 180 ? 9.055 8.82 4.91 1 94.19 180 ILE A N 1
ATOM 1321 C CA . ILE A 1 180 ? 8.523 8.281 3.666 1 94.19 180 ILE A CA 1
ATOM 1322 C C . ILE A 1 180 ? 9.18 6.941 3.359 1 94.19 180 ILE A C 1
ATOM 1324 O O . ILE A 1 180 ? 8.5 5.98 2.99 1 94.19 180 ILE A O 1
ATOM 1328 N N . GLY A 1 181 ? 10.531 6.875 3.504 1 96.38 181 GLY A N 1
ATOM 1329 C CA . GLY A 1 181 ? 11.219 5.609 3.324 1 96.38 181 GLY A CA 1
ATOM 1330 C C . GLY A 1 181 ? 10.68 4.5 4.215 1 96.38 181 GLY A C 1
ATOM 1331 O O . GLY A 1 181 ? 10.484 3.375 3.756 1 96.38 181 GLY A O 1
ATOM 1332 N N . THR A 1 182 ? 10.414 4.836 5.43 1 95.44 182 THR A N 1
ATOM 1333 C CA . THR A 1 182 ? 9.883 3.877 6.395 1 95.44 182 THR A CA 1
ATOM 1334 C C . THR A 1 182 ? 8.516 3.363 5.949 1 95.44 182 THR A C 1
ATOM 1336 O O . THR A 1 182 ? 8.258 2.158 5.984 1 95.44 182 THR A O 1
ATOM 1339 N N . ALA A 1 183 ? 7.656 4.273 5.582 1 96.12 183 ALA A N 1
ATOM 1340 C CA . ALA A 1 183 ? 6.332 3.885 5.098 1 96.12 183 ALA A CA 1
ATOM 1341 C C . ALA A 1 183 ? 6.441 2.996 3.863 1 96.12 183 ALA A C 1
ATOM 1343 O O . ALA A 1 183 ? 5.719 2.002 3.74 1 96.12 183 ALA A O 1
ATOM 1344 N N . LEU A 1 184 ? 7.34 3.289 2.982 1 98.12 184 LEU A N 1
ATOM 1345 C CA . LEU A 1 184 ? 7.477 2.557 1.729 1 98.12 184 LEU A CA 1
ATOM 1346 C C . LEU A 1 184 ? 8 1.146 1.979 1 98.12 184 LEU A C 1
ATOM 1348 O O . LEU A 1 184 ? 7.523 0.186 1.368 1 98.12 184 LEU A O 1
ATOM 1352 N N . VAL A 1 185 ? 8.953 1.023 2.857 1 97.94 185 VAL A N 1
ATOM 1353 C CA . VAL A 1 185 ? 9.531 -0.278 3.174 1 97.94 185 VAL A CA 1
ATOM 1354 C C . VAL A 1 185 ? 8.445 -1.218 3.684 1 97.94 185 VAL A C 1
ATOM 1356 O O . VAL A 1 185 ? 8.43 -2.404 3.35 1 97.94 185 VAL A O 1
ATOM 1359 N N . LYS A 1 186 ? 7.527 -0.702 4.426 1 96.56 186 LYS A N 1
ATOM 1360 C CA . LYS A 1 186 ? 6.441 -1.517 4.961 1 96.56 186 LYS A CA 1
ATOM 1361 C C . LYS A 1 186 ? 5.516 -2.002 3.85 1 96.56 186 LYS A C 1
ATOM 1363 O O . LYS A 1 186 ? 5.035 -3.137 3.887 1 96.56 186 LYS A O 1
ATOM 1368 N N . VAL A 1 187 ? 5.281 -1.188 2.9 1 97.5 187 VAL A N 1
ATOM 1369 C CA . VAL A 1 187 ? 4.465 -1.586 1.758 1 97.5 187 VAL A CA 1
ATOM 1370 C C . VAL A 1 187 ? 5.227 -2.604 0.91 1 97.5 187 VAL A C 1
ATOM 1372 O O . VAL A 1 187 ? 4.684 -3.656 0.561 1 97.5 187 VAL A O 1
ATOM 1375 N N . LEU A 1 188 ? 6.484 -2.34 0.664 1 97.19 188 LEU A N 1
ATOM 1376 C CA . LEU A 1 188 ? 7.301 -3.193 -0.194 1 97.19 188 LEU A CA 1
ATOM 1377 C C . LEU A 1 188 ? 7.527 -4.555 0.45 1 97.19 188 LEU A C 1
ATOM 1379 O O . LEU A 1 188 ? 7.801 -5.539 -0.245 1 97.19 188 LEU A O 1
ATOM 1383 N N . ALA A 1 189 ? 7.395 -4.605 1.76 1 95.12 189 ALA A N 1
ATOM 1384 C CA . ALA A 1 189 ? 7.562 -5.852 2.506 1 95.12 189 ALA A CA 1
ATOM 1385 C C . ALA A 1 189 ? 6.586 -6.918 2.02 1 95.12 189 ALA A C 1
ATOM 1387 O O . ALA A 1 189 ? 6.84 -8.117 2.17 1 95.12 189 ALA A O 1
ATOM 1388 N N . THR A 1 190 ? 5.504 -6.512 1.406 1 92.69 190 THR A N 1
ATOM 1389 C CA . THR A 1 190 ? 4.449 -7.441 1.014 1 92.69 190 THR A CA 1
ATOM 1390 C C . THR A 1 190 ? 4.629 -7.883 -0.435 1 92.69 190 THR A C 1
ATOM 1392 O O . THR A 1 190 ? 3.865 -8.711 -0.938 1 92.69 190 THR A O 1
ATOM 1395 N N . LEU A 1 191 ? 5.59 -7.379 -1.095 1 92.94 191 LEU A N 1
ATOM 1396 C CA . LEU A 1 191 ? 5.773 -7.613 -2.523 1 92.94 191 LEU A CA 1
ATOM 1397 C C . LEU A 1 191 ? 6.969 -8.523 -2.773 1 92.94 191 LEU A C 1
ATOM 1399 O O . LEU A 1 191 ? 7.832 -8.672 -1.907 1 92.94 191 LEU A O 1
ATOM 1403 N N . PRO A 1 192 ? 7 -9.203 -3.955 1 87.94 192 PRO A N 1
ATOM 1404 C CA . PRO A 1 192 ? 8.125 -10.078 -4.289 1 87.94 192 PRO A CA 1
ATOM 1405 C C . PRO A 1 192 ? 9.352 -9.312 -4.785 1 87.94 192 PRO A C 1
ATOM 1407 O O . PRO A 1 192 ? 9.773 -9.492 -5.926 1 87.94 192 PRO A O 1
ATOM 1410 N N . CYS A 1 193 ? 9.922 -8.5 -3.941 1 92.25 193 CYS A N 1
ATOM 1411 C CA . CYS A 1 193 ? 11.109 -7.711 -4.238 1 92.25 193 CYS A CA 1
ATOM 1412 C C . CYS A 1 193 ? 12.148 -7.855 -3.131 1 92.25 193 CYS A C 1
ATOM 1414 O O . CYS A 1 193 ? 11.875 -8.453 -2.09 1 92.25 193 CYS A O 1
ATOM 1416 N N . HIS A 1 194 ? 13.344 -7.465 -3.486 1 92.56 194 HIS A N 1
ATOM 1417 C CA . HIS A 1 194 ? 14.406 -7.297 -2.5 1 92.56 194 HIS A CA 1
ATOM 1418 C C . HIS A 1 194 ? 14.812 -5.828 -2.367 1 92.56 194 HIS A C 1
ATOM 1420 O O . HIS A 1 194 ? 15.156 -5.184 -3.357 1 92.56 194 HIS A O 1
ATOM 1426 N N . VAL A 1 195 ? 14.734 -5.328 -1.132 1 96.56 195 VAL A N 1
ATOM 1427 C CA . VAL A 1 195 ? 14.977 -3.902 -0.915 1 96.56 195 VAL A CA 1
ATOM 1428 C C . VAL A 1 195 ? 16.312 -3.703 -0.202 1 96.56 195 VAL A C 1
ATOM 1430 O O . VAL A 1 195 ? 16.531 -4.242 0.886 1 96.56 195 VAL A O 1
ATOM 1433 N N . ARG A 1 196 ? 17.219 -3.023 -0.846 1 97.5 19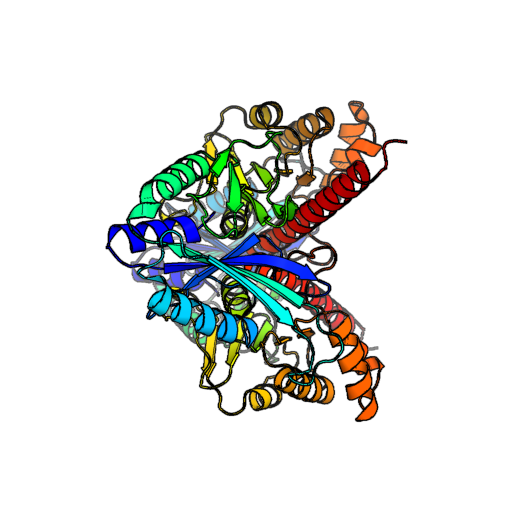6 ARG A N 1
ATOM 1434 C CA . ARG A 1 196 ? 18.375 -2.428 -0.165 1 97.5 196 ARG A CA 1
ATOM 1435 C C . ARG A 1 196 ? 18.078 -0.992 0.253 1 97.5 196 ARG A C 1
ATOM 1437 O O . ARG A 1 196 ? 17.875 -0.119 -0.597 1 97.5 196 ARG A O 1
ATOM 1444 N N . TRP A 1 197 ? 17.953 -0.805 1.504 1 98.25 197 TRP A N 1
ATOM 1445 C CA . TRP A 1 197 ? 17.594 0.492 2.076 1 98.25 197 TRP A CA 1
ATOM 1446 C C . TRP A 1 197 ? 18.844 1.212 2.588 1 98.25 197 TRP A C 1
ATOM 1448 O O . TRP A 1 197 ? 19.453 0.783 3.566 1 98.25 197 TRP A O 1
ATOM 1458 N N . ILE A 1 198 ? 19.203 2.369 1.954 1 98.31 198 ILE A N 1
ATOM 1459 C CA . ILE A 1 198 ? 20.531 2.971 2.129 1 98.31 198 ILE A CA 1
ATOM 1460 C C . ILE A 1 198 ? 20.375 4.426 2.566 1 98.31 198 ILE A C 1
ATOM 1462 O O . ILE A 1 198 ? 19.531 5.156 2.031 1 98.31 198 ILE A O 1
ATOM 1466 N N . ASP A 1 199 ? 21.078 4.863 3.516 1 96.75 199 ASP A N 1
ATOM 1467 C CA . ASP A 1 199 ? 21.219 6.262 3.918 1 96.75 199 ASP A CA 1
ATOM 1468 C C . ASP A 1 199 ? 22.578 6.496 4.582 1 96.75 199 ASP A C 1
ATOM 1470 O O . ASP A 1 199 ? 23.391 5.574 4.699 1 96.75 199 ASP A O 1
ATOM 1474 N N . GLY A 1 200 ? 22.953 7.77 4.832 1 94.25 200 GLY A N 1
ATOM 1475 C CA . GLY A 1 200 ? 24.219 8.109 5.484 1 94.25 200 GLY A CA 1
ATOM 1476 C C . GLY A 1 200 ? 24.328 7.543 6.887 1 94.25 200 GLY A C 1
ATOM 1477 O O . GLY A 1 200 ? 23.344 7.055 7.445 1 94.25 200 GLY A O 1
ATOM 1478 N N . PRO A 1 201 ? 25.453 7.586 7.414 1 90.94 201 PRO A N 1
ATOM 1479 C CA . PRO A 1 201 ? 25.734 6.984 8.719 1 90.94 201 PRO A CA 1
ATOM 1480 C C . PRO A 1 201 ? 24.938 7.641 9.852 1 90.94 201 PRO A C 1
ATOM 1482 O O . PRO A 1 201 ? 24.672 7 10.867 1 90.94 201 PRO A O 1
ATOM 1485 N N . ASP A 1 202 ? 24.516 8.867 9.664 1 87.75 202 ASP A N 1
ATOM 1486 C CA . ASP A 1 202 ? 23.812 9.586 10.734 1 87.75 202 ASP A CA 1
ATOM 1487 C C . ASP A 1 202 ? 22.297 9.438 10.594 1 87.75 202 ASP A C 1
ATOM 1489 O O . ASP A 1 202 ? 21.547 9.992 11.398 1 87.75 202 ASP A O 1
ATOM 1493 N N . ALA A 1 203 ? 21.938 8.672 9.594 1 88.38 203 ALA A N 1
ATOM 1494 C CA . ALA A 1 203 ? 20.5 8.516 9.359 1 88.38 203 ALA A CA 1
ATOM 1495 C C . ALA A 1 203 ? 19.859 7.672 10.453 1 88.38 203 ALA A C 1
ATOM 1497 O O . ALA A 1 203 ? 20.5 6.766 11 1 88.38 203 ALA A O 1
ATOM 1498 N N . VAL A 1 204 ? 18.625 8.023 10.773 1 83.38 204 VAL A N 1
ATOM 1499 C CA . VAL A 1 204 ? 17.891 7.305 11.812 1 83.38 204 VAL A CA 1
ATOM 1500 C C . VAL A 1 204 ? 16.906 6.336 11.172 1 83.38 204 VAL A C 1
ATOM 1502 O O . VAL A 1 204 ? 15.797 6.73 10.797 1 83.38 204 VAL A O 1
ATOM 1505 N N . PHE A 1 205 ? 17.344 5.078 11.141 1 92.38 205 PHE A N 1
ATOM 1506 C CA . PHE A 1 205 ? 16.438 4.016 10.719 1 92.38 205 PHE A CA 1
ATOM 1507 C C . PHE A 1 205 ? 15.508 3.619 11.859 1 92.38 205 PHE A C 1
ATOM 1509 O O . PHE A 1 205 ? 15.852 3.771 13.031 1 92.38 205 PHE A O 1
ATOM 1516 N N . PRO A 1 206 ? 14.352 3.176 11.508 1 91.31 206 PRO A N 1
ATOM 1517 C CA . PRO A 1 206 ? 13.5 2.658 12.578 1 91.31 206 PRO A CA 1
ATOM 1518 C C . PRO A 1 206 ? 14.156 1.519 13.359 1 91.31 206 PRO A C 1
ATOM 1520 O O . PRO A 1 206 ? 15.008 0.806 12.82 1 91.31 206 PRO A O 1
ATOM 1523 N N . PRO A 1 207 ? 13.742 1.391 14.594 1 90.69 207 PRO A N 1
ATOM 1524 C CA . PRO A 1 207 ? 14.297 0.287 15.383 1 90.69 207 PRO A CA 1
ATOM 1525 C C . PRO A 1 207 ? 13.945 -1.083 14.805 1 90.69 207 PRO A C 1
ATOM 1527 O O . PRO A 1 207 ? 12.969 -1.215 14.062 1 90.69 207 PRO A O 1
ATOM 1530 N N . ALA A 1 208 ? 14.703 -2.021 15.172 1 90.19 208 ALA A N 1
ATOM 1531 C CA . ALA A 1 208 ? 14.594 -3.373 14.625 1 90.19 208 ALA A CA 1
ATOM 1532 C C . ALA A 1 208 ? 13.219 -3.967 14.898 1 90.19 208 ALA A C 1
ATOM 1534 O O . ALA A 1 208 ? 12.672 -4.695 14.062 1 90.19 208 ALA A O 1
ATOM 1535 N N . ASP A 1 209 ? 12.688 -3.668 16.016 1 91.62 209 ASP A N 1
ATOM 1536 C CA . ASP A 1 209 ? 11.398 -4.227 16.391 1 91.62 209 ASP A CA 1
ATOM 1537 C C . ASP A 1 209 ? 10.289 -3.727 15.469 1 91.62 209 ASP A C 1
ATOM 1539 O O . ASP A 1 209 ? 9.344 -4.457 15.18 1 91.62 209 ASP A O 1
ATOM 1543 N N . ALA A 1 210 ? 10.469 -2.521 15.008 1 88.88 210 ALA A N 1
ATOM 1544 C CA . ALA A 1 210 ? 9.477 -1.932 14.109 1 88.88 210 ALA A CA 1
ATOM 1545 C C . ALA A 1 210 ? 9.562 -2.555 12.719 1 88.88 210 ALA A C 1
ATOM 1547 O O . ALA A 1 210 ? 8.633 -2.424 11.922 1 88.88 210 ALA A O 1
ATOM 1548 N N . LEU A 1 211 ? 10.656 -3.246 12.484 1 92.94 211 LEU A N 1
ATOM 1549 C CA . LEU A 1 211 ? 10.883 -3.84 11.172 1 92.94 211 LEU A CA 1
ATOM 1550 C C . LEU A 1 211 ? 10.875 -5.363 11.258 1 92.94 211 LEU A C 1
ATOM 1552 O O . LEU A 1 211 ? 11.203 -6.043 10.281 1 92.94 211 LEU A O 1
ATOM 1556 N N . ALA A 1 212 ? 10.461 -5.832 12.383 1 89.94 212 ALA A N 1
ATOM 1557 C CA . ALA A 1 212 ? 10.453 -7.273 12.602 1 89.94 212 ALA A CA 1
ATOM 1558 C C . ALA A 1 212 ? 9.508 -7.973 11.633 1 89.94 212 ALA A C 1
ATOM 1560 O O . ALA A 1 212 ? 8.398 -7.496 11.383 1 89.94 212 ALA A O 1
ATOM 1561 N N . GLY A 1 213 ? 9.953 -9.07 11.07 1 86.62 213 GLY A N 1
ATOM 1562 C CA . GLY A 1 213 ? 9.117 -9.867 10.195 1 86.62 213 GLY A CA 1
ATOM 1563 C C . GLY A 1 213 ? 9.297 -9.523 8.727 1 86.62 213 GLY A C 1
ATOM 1564 O O . GLY A 1 213 ? 8.789 -10.234 7.852 1 86.62 213 GLY A O 1
ATOM 1565 N N . ILE A 1 214 ? 9.898 -8.43 8.438 1 90.19 214 ILE A N 1
ATOM 1566 C CA . ILE A 1 214 ? 10.172 -8.086 7.047 1 90.19 214 ILE A CA 1
ATOM 1567 C C . ILE A 1 214 ? 11.367 -8.891 6.535 1 90.19 214 ILE A C 1
ATOM 1569 O O . ILE A 1 214 ? 12.5 -8.672 6.969 1 90.19 214 ILE A O 1
ATOM 1573 N N . GLY A 1 215 ? 11.148 -9.836 5.617 1 86.5 215 GLY A N 1
ATOM 1574 C CA . GLY A 1 215 ? 12.172 -10.781 5.203 1 86.5 215 GLY A CA 1
ATOM 1575 C C . GLY A 1 215 ? 12.891 -10.375 3.93 1 86.5 215 GLY A C 1
ATOM 1576 O O . GLY A 1 215 ? 13.859 -11.016 3.525 1 86.5 215 GLY A O 1
ATOM 1577 N N . ASN A 1 216 ? 12.461 -9.297 3.318 1 91 216 ASN A N 1
ATOM 1578 C CA . ASN A 1 216 ? 13.039 -8.938 2.029 1 91 216 ASN A CA 1
ATOM 1579 C C . ASN A 1 216 ? 13.797 -7.613 2.105 1 91 216 ASN A C 1
ATOM 1581 O O . ASN A 1 216 ? 13.883 -6.887 1.114 1 91 216 ASN A O 1
ATOM 1585 N N . LEU A 1 217 ? 14.352 -7.289 3.279 1 94.31 217 LEU A N 1
ATOM 1586 C CA . LEU A 1 217 ? 14.938 -5.973 3.533 1 94.31 217 LEU A CA 1
ATOM 1587 C C . LEU A 1 217 ? 16.375 -6.102 4.016 1 94.31 217 LEU A C 1
ATOM 1589 O O . LEU A 1 217 ? 16.672 -6.91 4.902 1 94.31 217 LEU A O 1
ATOM 1593 N N . ALA A 1 218 ? 17.281 -5.359 3.387 1 94.69 218 ALA A N 1
ATOM 1594 C CA . ALA A 1 218 ? 18.641 -5.137 3.883 1 94.69 218 ALA A CA 1
ATOM 1595 C C . ALA A 1 218 ? 18.891 -3.654 4.152 1 94.69 218 ALA A C 1
ATOM 1597 O O . ALA A 1 218 ? 18.641 -2.809 3.289 1 94.69 218 ALA A O 1
ATOM 1598 N N . ILE A 1 219 ? 19.328 -3.324 5.309 1 96.62 219 ILE A N 1
ATOM 1599 C CA . ILE A 1 219 ? 19.578 -1.943 5.707 1 96.62 219 ILE A CA 1
ATOM 1600 C C . ILE A 1 219 ? 21.078 -1.651 5.645 1 96.62 219 ILE A C 1
ATOM 1602 O O . ILE A 1 219 ? 21.891 -2.453 6.105 1 96.62 219 ILE A O 1
ATOM 1606 N N . GLU A 1 220 ? 21.422 -0.497 5.055 1 96.19 220 GLU A N 1
ATOM 1607 C CA . GLU A 1 220 ? 22.828 -0.103 4.922 1 96.19 220 GLU A CA 1
ATOM 1608 C C . GLU A 1 220 ? 23.016 1.357 5.316 1 96.19 220 GLU A C 1
ATOM 1610 O O . GLU A 1 220 ? 22.625 2.264 4.582 1 96.19 220 GLU A O 1
ATOM 1615 N N . ALA A 1 221 ? 23.641 1.593 6.418 1 94.94 221 ALA A N 1
ATOM 1616 C CA . ALA A 1 221 ? 24.156 2.912 6.754 1 94.94 221 ALA A CA 1
ATOM 1617 C C . ALA A 1 221 ? 25.531 3.135 6.125 1 94.94 221 ALA A C 1
ATOM 1619 O O . ALA A 1 221 ? 26.547 2.682 6.656 1 94.94 221 ALA A O 1
ATOM 1620 N N . ALA A 1 222 ? 25.625 3.879 5.055 1 94.19 222 ALA A N 1
ATOM 1621 C CA . ALA A 1 222 ? 26.828 3.932 4.242 1 94.19 222 ALA A CA 1
ATOM 1622 C C . ALA A 1 222 ? 27.5 5.301 4.344 1 94.19 222 ALA A C 1
ATOM 1624 O O . ALA A 1 222 ? 26.828 6.328 4.375 1 94.19 222 ALA A O 1
ATOM 1625 N N . ALA A 1 223 ? 28.766 5.316 4.371 1 93.75 223 ALA A N 1
ATOM 1626 C CA . ALA A 1 223 ? 29.516 6.566 4.344 1 93.75 223 ALA A CA 1
ATOM 1627 C C . ALA A 1 223 ? 29.328 7.297 3.016 1 93.75 223 ALA A C 1
ATOM 1629 O O . ALA A 1 223 ? 29.281 8.531 2.979 1 93.75 223 ALA A O 1
ATOM 1630 N N . ALA A 1 224 ? 29.203 6.492 1.967 1 95.31 224 ALA A N 1
ATOM 1631 C CA . ALA A 1 224 ? 28.969 7.023 0.626 1 95.31 224 ALA A CA 1
ATOM 1632 C C . ALA A 1 224 ? 27.797 6.324 -0.049 1 95.31 224 ALA A C 1
ATOM 1634 O O . ALA A 1 224 ? 27.984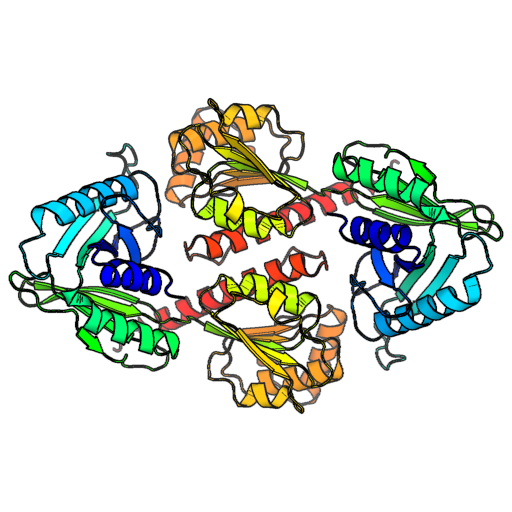 5.438 -0.883 1 95.31 224 ALA A O 1
ATOM 1635 N N . PRO A 1 225 ? 26.609 6.789 0.19 1 95.81 225 PRO A N 1
ATOM 1636 C CA . PRO A 1 225 ? 25.406 6.129 -0.342 1 95.81 225 PRO A CA 1
ATOM 1637 C C . PRO A 1 225 ? 25.453 5.969 -1.86 1 95.81 225 PRO A C 1
ATOM 1639 O O . PRO A 1 225 ? 24.953 4.969 -2.393 1 95.81 225 PRO A O 1
ATOM 1642 N N . ALA A 1 226 ? 26.062 6.844 -2.562 1 96.12 226 ALA A N 1
ATOM 1643 C CA . ALA A 1 226 ? 26.062 6.836 -4.023 1 96.12 226 ALA A CA 1
ATOM 1644 C C . ALA A 1 226 ? 26.828 5.629 -4.566 1 96.12 226 ALA A C 1
ATOM 1646 O O . ALA A 1 226 ? 26.609 5.215 -5.707 1 96.12 226 ALA A O 1
ATOM 1647 N N . ASP A 1 227 ? 27.75 5.027 -3.814 1 97.06 227 ASP A N 1
ATOM 1648 C CA . ASP A 1 227 ? 28.5 3.844 -4.227 1 97.06 227 ASP A CA 1
ATOM 1649 C C . ASP A 1 227 ? 27.562 2.66 -4.461 1 97.06 227 ASP A C 1
ATOM 1651 O O . ASP A 1 227 ? 27.875 1.764 -5.25 1 97.06 227 ASP A O 1
ATOM 1655 N N . ALA A 1 228 ? 26.5 2.678 -3.795 1 97 228 ALA A N 1
ATOM 1656 C CA . ALA A 1 228 ? 25.531 1.592 -3.912 1 97 228 ALA A CA 1
ATOM 1657 C C . ALA A 1 228 ? 24.922 1.541 -5.312 1 97 228 ALA A C 1
ATOM 1659 O O . ALA A 1 228 ? 24.484 0.483 -5.77 1 97 228 ALA A O 1
ATOM 1660 N N . VAL A 1 229 ? 24.844 2.693 -5.992 1 98.12 229 VAL A N 1
ATOM 1661 C CA . VAL A 1 229 ? 24.344 2.738 -7.363 1 98.12 229 VAL A CA 1
ATOM 1662 C C . VAL A 1 229 ? 25.219 1.878 -8.266 1 98.12 229 VAL A C 1
ATOM 1664 O O . VAL A 1 229 ? 24.703 1.06 -9.039 1 98.12 229 VAL A O 1
ATOM 1667 N N . ASP A 1 230 ? 26.531 1.985 -8.078 1 96.5 230 ASP A N 1
ATOM 1668 C CA . ASP A 1 230 ? 27.484 1.267 -8.914 1 96.5 230 ASP A CA 1
ATOM 1669 C C . ASP A 1 230 ? 27.469 -0.228 -8.602 1 96.5 230 ASP A C 1
ATOM 1671 O O . ASP A 1 230 ? 27.703 -1.054 -9.492 1 96.5 230 ASP A O 1
ATOM 1675 N N . ALA A 1 231 ? 27.219 -0.54 -7.453 1 95.69 231 ALA A N 1
ATOM 1676 C CA . ALA A 1 231 ? 27.266 -1.927 -7 1 95.69 231 ALA A CA 1
ATOM 1677 C C . ALA A 1 231 ? 25.969 -2.662 -7.312 1 95.69 231 ALA A C 1
ATOM 1679 O O . ALA A 1 231 ? 25.922 -3.893 -7.242 1 95.69 231 ALA A O 1
ATOM 1680 N N . ALA A 1 232 ? 24.906 -1.958 -7.645 1 95.81 232 ALA A N 1
ATOM 1681 C CA . ALA A 1 232 ? 23.609 -2.576 -7.879 1 95.81 232 ALA A CA 1
ATOM 1682 C C . ALA A 1 232 ? 23.625 -3.42 -9.148 1 95.81 232 ALA A C 1
ATOM 1684 O O . ALA A 1 232 ? 24.297 -3.078 -10.125 1 95.81 232 ALA A O 1
ATOM 1685 N N . PRO A 1 233 ? 22.938 -4.535 -9.164 1 91.12 233 PRO A N 1
ATOM 1686 C CA . PRO A 1 233 ? 22.859 -5.309 -10.406 1 91.12 233 PRO A CA 1
ATOM 1687 C C . PRO A 1 233 ? 22.109 -4.57 -11.516 1 91.12 233 PRO A C 1
ATOM 1689 O O . PRO A 1 233 ? 21.391 -3.607 -11.242 1 91.12 233 PRO A O 1
ATOM 1692 N N . PRO A 1 234 ? 22.328 -4.996 -12.758 1 93.06 234 PRO A N 1
ATOM 1693 C CA . PRO A 1 234 ? 21.531 -4.43 -13.844 1 93.06 234 PRO A CA 1
ATOM 1694 C C . PRO A 1 234 ? 20.031 -4.594 -13.609 1 93.06 234 PRO A C 1
ATOM 1696 O O . PRO A 1 234 ? 19.609 -5.496 -12.883 1 93.06 234 PRO A O 1
ATOM 1699 N N . GLN A 1 235 ? 19.219 -3.672 -14.164 1 93.06 235 GLN A N 1
ATOM 1700 C CA . GLN A 1 235 ? 17.766 -3.709 -14.125 1 93.06 235 GLN A CA 1
ATOM 1701 C C . GLN A 1 235 ? 17.25 -3.463 -12.711 1 93.06 235 GLN A C 1
ATOM 1703 O O . GLN A 1 235 ? 16.188 -3.977 -12.336 1 93.06 235 GLN A O 1
ATOM 1708 N N . SER A 1 236 ? 18.062 -2.736 -11.953 1 96.56 236 SER A N 1
ATOM 1709 C CA . SER A 1 236 ? 17.641 -2.32 -10.617 1 96.56 236 SER A CA 1
ATOM 1710 C C . SER A 1 236 ? 16.594 -1.21 -10.695 1 96.56 236 SER A C 1
ATOM 1712 O O . SER A 1 236 ? 16.562 -0.441 -11.656 1 96.56 236 SER A O 1
ATOM 1714 N N . TYR A 1 237 ? 15.766 -1.221 -9.711 1 98.25 237 TYR A N 1
ATOM 1715 C CA . TYR A 1 237 ? 14.789 -0.157 -9.508 1 98.25 237 TYR A CA 1
ATOM 1716 C C . TYR A 1 237 ? 15.266 0.826 -8.445 1 98.25 237 TYR A C 1
ATOM 1718 O O . TYR A 1 237 ? 15.297 0.499 -7.258 1 98.25 237 TYR A O 1
ATOM 1726 N N . PHE A 1 238 ? 15.641 2.055 -8.883 1 98.88 238 PHE A N 1
ATOM 1727 C CA . PHE A 1 238 ? 16.203 3.047 -7.969 1 98.88 238 PHE A CA 1
ATOM 1728 C C . PHE A 1 238 ? 15.117 4.008 -7.484 1 98.88 238 PHE A C 1
ATOM 1730 O O . PHE A 1 238 ? 14.367 4.566 -8.289 1 98.88 238 PHE A O 1
ATOM 1737 N N . VAL A 1 239 ? 15.016 4.168 -6.176 1 98.88 239 VAL A N 1
ATOM 1738 C CA . VAL A 1 239 ? 14.094 5.102 -5.539 1 98.88 239 VAL A CA 1
ATOM 1739 C C . VAL A 1 239 ? 14.867 6.039 -4.613 1 98.88 239 VAL A C 1
ATOM 1741 O O . VAL A 1 239 ? 15.508 5.586 -3.66 1 98.88 239 VAL A O 1
ATOM 1744 N N . VAL A 1 240 ? 14.805 7.363 -4.887 1 98.5 240 VAL A N 1
ATOM 1745 C CA . VAL A 1 240 ? 15.562 8.352 -4.125 1 98.5 240 VAL A CA 1
ATOM 1746 C C . VAL A 1 240 ? 14.609 9.25 -3.342 1 98.5 240 VAL A C 1
ATOM 1748 O O . VAL A 1 240 ? 13.836 10.008 -3.93 1 98.5 240 VAL A O 1
ATOM 1751 N N . MET A 1 241 ? 14.656 9.133 -2.021 1 95.25 241 MET A N 1
ATOM 1752 C CA . MET A 1 241 ? 13.773 9.93 -1.179 1 95.25 241 MET A CA 1
ATOM 1753 C C . MET A 1 241 ? 14.523 10.492 0.021 1 95.25 241 MET A C 1
ATOM 1755 O O . MET A 1 241 ? 14.016 10.469 1.146 1 95.25 241 MET A O 1
ATOM 1759 N N . THR A 1 242 ? 15.711 11 -0.198 1 91.62 242 THR A N 1
ATOM 1760 C CA . THR A 1 242 ? 16.469 11.617 0.882 1 91.62 242 THR A CA 1
ATOM 1761 C C . THR A 1 242 ? 15.992 13.039 1.142 1 91.62 242 THR A C 1
ATOM 1763 O O . THR A 1 242 ? 15.164 13.57 0.395 1 91.62 242 THR A O 1
ATOM 1766 N N . HIS A 1 243 ? 16.469 13.656 2.176 1 83.94 243 HIS A N 1
ATOM 1767 C CA . HIS A 1 243 ? 16.141 15.047 2.477 1 83.94 243 HIS A CA 1
ATOM 1768 C C . HIS A 1 243 ? 17.281 15.977 2.045 1 83.94 243 HIS A C 1
ATOM 1770 O O . HIS A 1 243 ? 17.25 17.172 2.352 1 83.94 243 HIS A O 1
ATOM 1776 N N . ASP A 1 244 ? 18.25 15.438 1.355 1 87.12 244 ASP A N 1
ATOM 1777 C CA . ASP A 1 244 ? 19.438 16.172 0.956 1 87.12 244 ASP A CA 1
ATOM 1778 C C . ASP A 1 244 ? 19.469 16.391 -0.556 1 87.12 244 ASP A C 1
ATOM 1780 O O . ASP A 1 244 ? 19.766 15.461 -1.314 1 87.12 244 ASP A O 1
ATOM 1784 N N . HIS A 1 245 ? 19.328 17.609 -0.982 1 88.25 245 HIS A N 1
ATOM 1785 C CA . HIS A 1 245 ? 19.234 17.938 -2.4 1 88.25 245 HIS A CA 1
ATOM 1786 C C . HIS A 1 245 ? 20.547 17.641 -3.125 1 88.25 245 HIS A C 1
ATOM 1788 O O . HIS A 1 245 ? 20.531 17.203 -4.273 1 88.25 245 HIS A O 1
ATOM 1794 N N . ALA A 1 246 ? 21.578 17.953 -2.412 1 91.5 246 ALA A N 1
ATOM 1795 C CA . ALA A 1 246 ? 22.891 17.719 -3.021 1 91.5 246 ALA A CA 1
ATOM 1796 C C . ALA A 1 246 ? 23.109 16.219 -3.25 1 91.5 246 ALA A C 1
ATOM 1798 O O . ALA A 1 246 ? 23.578 15.82 -4.316 1 91.5 246 ALA A O 1
ATOM 1799 N N . LEU A 1 247 ? 22.797 15.461 -2.262 1 94 247 LEU A N 1
ATOM 1800 C CA . LEU A 1 247 ? 22.938 14.016 -2.404 1 94 247 LEU A CA 1
ATOM 1801 C C . LEU A 1 247 ? 22 13.492 -3.49 1 94 247 LEU A C 1
ATOM 1803 O O . LEU A 1 247 ? 22.391 12.648 -4.301 1 94 247 LEU A O 1
ATOM 1807 N N . ASP A 1 248 ? 20.812 14.008 -3.488 1 95.62 248 ASP A N 1
ATOM 1808 C CA . ASP A 1 248 ? 19.844 13.609 -4.516 1 95.62 248 ASP A CA 1
ATOM 1809 C C . ASP A 1 248 ? 20.422 13.828 -5.914 1 95.62 248 ASP A C 1
ATOM 1811 O O . ASP A 1 248 ? 20.25 12.984 -6.797 1 95.62 248 ASP A O 1
ATOM 1815 N N . PHE A 1 249 ? 21.078 14.945 -6.066 1 96.69 249 PHE A N 1
ATOM 1816 C CA . PHE A 1 249 ? 21.625 15.266 -7.383 1 96.69 249 PHE A CA 1
ATOM 1817 C C . PHE A 1 249 ? 22.734 14.297 -7.758 1 96.69 249 PHE A C 1
ATOM 1819 O O . PHE A 1 249 ? 22.781 13.797 -8.883 1 96.69 249 PHE A O 1
ATOM 1826 N N . VAL A 1 250 ? 23.609 14.023 -6.879 1 97.56 250 VAL A N 1
ATOM 1827 C CA . VAL A 1 250 ? 24.703 13.094 -7.113 1 97.56 250 VAL A CA 1
ATOM 1828 C C . VAL A 1 250 ? 24.156 11.719 -7.473 1 97.56 250 VAL A C 1
ATOM 1830 O O . VAL A 1 250 ? 24.641 11.07 -8.406 1 97.56 250 VAL A O 1
ATOM 1833 N N . LEU A 1 251 ? 23.188 11.242 -6.73 1 98.19 251 LEU A N 1
ATOM 1834 C CA . LEU A 1 251 ? 22.547 9.961 -6.996 1 98.19 251 LEU A CA 1
ATOM 1835 C C . LEU A 1 251 ? 21.922 9.945 -8.383 1 98.19 251 LEU A C 1
ATOM 1837 O O . LEU A 1 251 ? 22.094 8.992 -9.141 1 98.19 251 LEU A O 1
ATOM 1841 N N . ALA A 1 252 ? 21.188 11 -8.68 1 98.31 252 ALA A N 1
ATOM 1842 C CA . ALA A 1 252 ? 20.531 11.094 -9.977 1 98.31 252 ALA A CA 1
ATOM 1843 C C . ALA A 1 252 ? 21.547 10.992 -11.109 1 98.31 252 ALA A C 1
ATOM 1845 O O . ALA A 1 252 ? 21.359 10.234 -12.062 1 98.31 252 ALA A O 1
ATOM 1846 N N . GLU A 1 253 ? 22.609 11.758 -10.977 1 98.12 253 GLU A N 1
ATOM 1847 C CA . GLU A 1 253 ? 23.656 11.734 -11.992 1 98.12 253 GLU A CA 1
ATOM 1848 C C . GLU A 1 253 ? 24.219 10.328 -12.195 1 98.12 253 GLU A C 1
ATOM 1850 O O . GLU A 1 253 ? 24.297 9.844 -13.328 1 98.12 253 GLU A O 1
ATOM 1855 N N . ARG A 1 254 ? 24.531 9.68 -11.172 1 98.12 254 ARG A N 1
ATOM 1856 C CA . ARG A 1 254 ? 25.156 8.367 -11.242 1 98.12 254 ARG A CA 1
ATOM 1857 C C . ARG A 1 254 ? 24.188 7.332 -11.812 1 98.12 254 ARG A C 1
ATOM 1859 O O . ARG A 1 254 ? 24.594 6.496 -12.633 1 98.12 254 ARG A O 1
ATOM 1866 N N . ILE A 1 255 ? 22.938 7.328 -11.391 1 98.56 255 ILE A N 1
ATOM 1867 C CA . ILE A 1 255 ? 21.938 6.387 -11.867 1 98.56 255 ILE A CA 1
ATOM 1868 C C . ILE A 1 255 ? 21.719 6.57 -13.367 1 98.56 255 ILE A C 1
ATOM 1870 O O . ILE A 1 255 ? 21.734 5.598 -14.125 1 98.56 255 ILE A O 1
ATOM 1874 N N . LEU A 1 256 ? 21.578 7.824 -13.773 1 98.31 256 LEU A N 1
ATOM 1875 C CA . LEU A 1 256 ? 21.297 8.117 -15.18 1 98.31 256 LEU A CA 1
ATOM 1876 C C . LEU A 1 256 ? 22.484 7.738 -16.062 1 98.31 256 LEU A C 1
ATOM 1878 O O . LEU A 1 256 ? 22.297 7.242 -17.172 1 98.31 256 LEU A O 1
ATOM 1882 N N . ARG A 1 257 ? 23.688 7.941 -15.57 1 97.31 257 ARG A N 1
ATOM 1883 C CA . ARG A 1 257 ? 24.875 7.617 -16.344 1 97.31 257 ARG A CA 1
ATOM 1884 C C . ARG A 1 257 ? 25.016 6.109 -16.531 1 97.31 257 ARG A C 1
ATOM 1886 O O . ARG A 1 257 ? 25.453 5.648 -17.594 1 97.31 257 ARG A O 1
ATOM 1893 N N . ARG A 1 258 ? 24.703 5.332 -15.594 1 96.25 258 ARG A N 1
ATOM 1894 C CA . ARG A 1 258 ? 24.844 3.889 -15.734 1 96.25 258 ARG A CA 1
ATOM 1895 C C . ARG A 1 258 ? 23.938 3.346 -16.828 1 96.25 258 ARG A C 1
ATOM 1897 O O . ARG A 1 258 ? 24.312 2.43 -17.562 1 96.25 258 ARG A O 1
ATOM 1904 N N . GLY A 1 259 ? 22.641 3.791 -16.875 1 94.19 259 GLY A N 1
ATOM 1905 C CA . GLY A 1 259 ? 21.75 3.596 -18.016 1 94.19 259 GLY A CA 1
ATOM 1906 C C . GLY A 1 259 ? 21.094 2.23 -18.016 1 94.19 259 GLY A C 1
ATOM 1907 O O . GLY A 1 259 ? 20.109 2.02 -18.734 1 94.19 259 GLY A O 1
ATOM 1908 N N . ASP A 1 260 ? 21.578 1.205 -17.297 1 95.56 260 ASP A N 1
ATOM 1909 C CA . ASP A 1 260 ? 21.031 -0.147 -17.375 1 95.56 260 ASP A CA 1
ATOM 1910 C C . ASP A 1 260 ? 20.016 -0.396 -16.266 1 95.56 260 ASP A C 1
ATOM 1912 O O . ASP A 1 260 ? 19.75 -1.545 -15.906 1 95.56 260 ASP A O 1
ATOM 1916 N N . TYR A 1 261 ? 19.469 0.635 -15.68 1 97.06 261 TYR A N 1
ATOM 1917 C CA . TYR A 1 261 ? 18.469 0.485 -14.633 1 97.06 261 TYR A CA 1
ATOM 1918 C C . TYR A 1 261 ? 17.094 0.23 -15.234 1 97.06 261 TYR A C 1
ATOM 1920 O O . TYR A 1 261 ? 16.844 0.57 -16.391 1 97.06 261 TYR A O 1
ATOM 1928 N N . ALA A 1 262 ? 16.234 -0.353 -14.43 1 96.44 262 ALA A N 1
ATOM 1929 C CA . ALA A 1 262 ? 14.883 -0.67 -14.883 1 96.44 262 ALA A CA 1
ATOM 1930 C C . ALA A 1 262 ? 13.922 0.478 -14.578 1 96.44 262 ALA A C 1
ATOM 1932 O O . ALA A 1 262 ? 12.898 0.635 -15.258 1 96.44 262 ALA A O 1
ATOM 1933 N N . TYR A 1 263 ? 14.266 1.245 -13.578 1 98.38 263 TYR A N 1
ATOM 1934 C CA . TYR A 1 263 ? 13.398 2.324 -13.117 1 98.38 263 TYR A CA 1
ATOM 1935 C C . TYR A 1 263 ? 14.18 3.307 -12.25 1 98.38 263 TYR A C 1
ATOM 1937 O O . TYR A 1 263 ? 15.039 2.904 -11.461 1 98.38 263 TYR A O 1
ATOM 1945 N N . PHE A 1 264 ? 13.875 4.566 -12.438 1 98.81 264 PHE A N 1
ATOM 1946 C CA . PHE A 1 264 ? 14.438 5.594 -11.57 1 98.81 264 PHE A CA 1
ATOM 1947 C C . PHE A 1 264 ? 13.375 6.617 -11.188 1 98.81 264 PHE A C 1
ATOM 1949 O O . PHE A 1 264 ? 12.852 7.336 -12.039 1 98.81 264 PHE A O 1
ATOM 1956 N N . GLY A 1 265 ? 13.047 6.637 -9.875 1 98.75 265 GLY A N 1
ATOM 1957 C CA . GLY A 1 265 ? 12.133 7.625 -9.328 1 98.75 265 GLY A CA 1
ATOM 1958 C C . GLY A 1 265 ? 12.719 8.406 -8.164 1 98.75 265 GLY A C 1
ATOM 1959 O O . GLY A 1 265 ? 13.477 7.859 -7.363 1 98.75 265 GLY A O 1
ATOM 1960 N N . MET A 1 266 ? 12.281 9.68 -8.023 1 98.06 266 MET A N 1
ATOM 1961 C CA . MET A 1 266 ? 12.812 10.555 -6.98 1 98.06 266 MET A CA 1
ATOM 1962 C C . MET A 1 266 ? 11.727 11.461 -6.426 1 98.06 266 MET A C 1
ATOM 1964 O O . MET A 1 266 ? 10.914 12 -7.18 1 98.06 266 MET A O 1
ATOM 1968 N N . THR A 1 267 ? 11.703 11.562 -5.09 1 94.06 267 THR A N 1
ATOM 1969 C CA . THR A 1 267 ? 10.812 12.547 -4.488 1 94.06 267 THR A CA 1
ATOM 1970 C C . THR A 1 267 ? 11.273 13.969 -4.82 1 94.06 267 THR A C 1
ATOM 1972 O O . THR A 1 267 ? 12.477 14.211 -4.988 1 94.06 267 THR A O 1
ATOM 1975 N N . GLY A 1 268 ? 10.305 14.852 -4.961 1 90.12 268 GLY A N 1
ATOM 1976 C CA . GLY A 1 268 ? 10.617 16.25 -5.23 1 90.12 268 GLY A CA 1
ATOM 1977 C C . GLY A 1 268 ? 9.445 17.031 -5.789 1 90.12 268 GLY A C 1
ATOM 1978 O O . GLY A 1 268 ? 8.422 16.453 -6.148 1 90.12 268 GLY A O 1
ATOM 1979 N N . SER A 1 269 ? 9.656 18.281 -5.84 1 86.75 269 SER A N 1
ATOM 1980 C CA . SER A 1 269 ? 8.68 19.203 -6.434 1 86.75 269 SER A CA 1
ATOM 1981 C C . SER A 1 269 ? 8.93 19.375 -7.926 1 86.75 269 SER A C 1
ATOM 1983 O O . SER A 1 269 ? 9.969 18.969 -8.445 1 86.75 269 SER A O 1
ATOM 1985 N N . HIS A 1 270 ? 7.953 19.969 -8.633 1 87.69 270 HIS A N 1
ATOM 1986 C CA . HIS A 1 270 ? 8.148 20.328 -10.031 1 87.69 270 HIS A CA 1
ATOM 1987 C C . HIS A 1 270 ? 9.312 21.297 -10.211 1 87.69 270 HIS A C 1
ATOM 1989 O O . HIS A 1 270 ? 10.055 21.203 -11.18 1 87.69 270 HIS A O 1
ATOM 1995 N N . THR A 1 271 ? 9.445 22.141 -9.242 1 85.69 271 THR A N 1
ATOM 1996 C CA . THR A 1 271 ? 10.555 23.094 -9.273 1 85.69 271 THR A CA 1
ATOM 1997 C C . THR A 1 271 ? 11.891 22.359 -9.188 1 85.69 271 THR A C 1
ATOM 1999 O O . THR A 1 271 ? 12.82 22.656 -9.945 1 85.69 271 THR A O 1
ATOM 2002 N N . LYS A 1 272 ? 11.953 21.406 -8.234 1 87.62 272 LYS A N 1
ATOM 2003 C CA . LYS A 1 272 ? 13.164 20.609 -8.125 1 87.62 272 LYS A CA 1
ATOM 2004 C C . LYS A 1 272 ? 13.469 19.891 -9.438 1 87.62 272 LYS A C 1
ATOM 2006 O O . LYS A 1 272 ? 14.617 19.844 -9.883 1 87.62 272 LYS A O 1
ATOM 2011 N N . ARG A 1 273 ? 12.523 19.3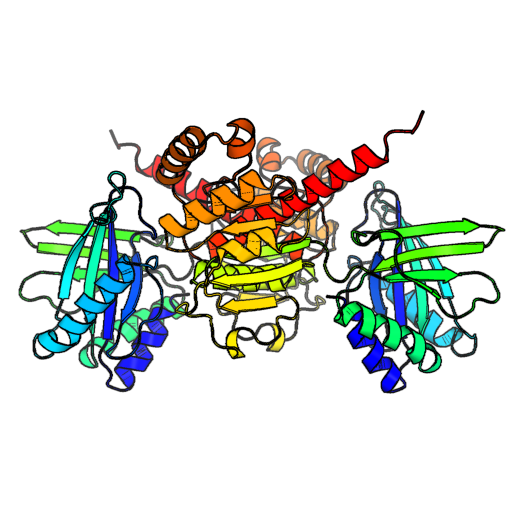91 -10.062 1 92.81 273 ARG A N 1
ATOM 2012 C CA . ARG A 1 273 ? 12.672 18.641 -11.312 1 92.81 273 ARG A CA 1
ATOM 2013 C C . ARG A 1 273 ? 13.25 19.531 -12.414 1 92.81 273 ARG A C 1
ATOM 2015 O O . ARG A 1 273 ? 14.195 19.141 -13.094 1 92.81 273 ARG A O 1
ATOM 2022 N N . VAL A 1 274 ? 12.734 20.703 -12.523 1 92.38 274 VAL A N 1
ATOM 2023 C CA . VAL A 1 274 ? 13.188 21.656 -13.539 1 92.38 274 VAL A CA 1
ATOM 2024 C C . VAL A 1 274 ? 14.648 22.016 -13.289 1 92.38 274 VAL A C 1
ATOM 2026 O O . VAL A 1 274 ? 15.461 22.031 -14.219 1 92.38 274 VAL A O 1
ATOM 2029 N N . GLN A 1 275 ? 14.93 22.266 -12.086 1 92.56 275 GLN A N 1
ATOM 2030 C CA . GLN A 1 275 ? 16.297 22.609 -11.719 1 92.56 275 GLN A CA 1
ATOM 2031 C C . GLN A 1 275 ? 17.25 21.469 -12.039 1 92.56 275 GLN A C 1
ATOM 2033 O O . GLN A 1 275 ? 18.328 21.672 -12.594 1 92.56 275 GLN A O 1
ATOM 2038 N N . PHE A 1 276 ? 16.875 20.266 -11.664 1 95.25 276 PHE A N 1
ATOM 2039 C CA . PHE A 1 276 ? 17.703 19.094 -11.922 1 95.25 276 PHE A CA 1
ATOM 2040 C C . PHE A 1 276 ? 17.875 18.875 -13.422 1 95.25 276 PHE A C 1
ATOM 2042 O O . PHE A 1 276 ? 18.969 18.562 -13.883 1 95.25 276 PHE A O 1
ATOM 2049 N N . ASP A 1 277 ? 16.844 19.094 -14.18 1 96.06 277 ASP A N 1
ATOM 2050 C CA . ASP A 1 277 ? 16.922 18.953 -15.625 1 96.06 277 ASP A CA 1
ATOM 2051 C C . ASP A 1 277 ? 18 19.844 -16.219 1 96.06 277 ASP A C 1
ATOM 2053 O O . ASP A 1 277 ? 18.828 19.406 -17 1 96.06 277 ASP A O 1
ATOM 2057 N N . HIS A 1 278 ? 17.969 21.047 -15.781 1 95.19 278 HIS A N 1
ATOM 2058 C CA . HIS A 1 278 ? 18.922 22.031 -16.281 1 95.19 278 HIS A CA 1
ATOM 2059 C C . HIS A 1 278 ? 20.344 21.641 -15.891 1 95.19 278 HIS A C 1
ATOM 2061 O O . HIS A 1 278 ? 21.25 21.672 -16.734 1 95.19 278 HIS A O 1
ATOM 2067 N N . ARG A 1 279 ? 20.531 21.297 -14.695 1 96.56 279 ARG A N 1
ATOM 2068 C CA . ARG A 1 279 ? 21.859 20.969 -14.195 1 96.56 279 ARG A CA 1
ATOM 2069 C C . ARG A 1 279 ? 22.406 19.703 -14.836 1 96.56 279 ARG A C 1
ATOM 2071 O O . ARG A 1 279 ? 23.594 19.625 -15.164 1 96.56 279 ARG A O 1
ATOM 2078 N N . LEU A 1 280 ? 21.578 18.688 -14.984 1 97.56 280 LEU A N 1
ATOM 2079 C CA . LEU A 1 280 ? 21.984 17.438 -15.594 1 97.56 280 LEU A CA 1
ATOM 2080 C C . LEU A 1 280 ? 22.344 17.625 -17.062 1 97.56 280 LEU A C 1
ATOM 2082 O O . LEU A 1 280 ? 23.328 17.047 -17.547 1 97.56 280 LEU A O 1
ATOM 2086 N N . ALA A 1 281 ? 21.578 18.422 -17.719 1 95.25 281 ALA A N 1
ATOM 2087 C CA . ALA A 1 281 ? 21.891 18.766 -19.094 1 95.25 281 ALA A CA 1
ATOM 2088 C C . ALA A 1 281 ? 23.234 19.484 -19.188 1 95.25 281 ALA A C 1
ATOM 2090 O O . ALA A 1 281 ? 24.047 19.188 -20.078 1 95.25 281 ALA A O 1
ATOM 2091 N N . ALA A 1 282 ? 23.469 20.328 -18.297 1 96.31 282 ALA A N 1
ATOM 2092 C CA . ALA A 1 282 ? 24.688 21.125 -18.281 1 96.31 282 ALA A CA 1
ATOM 2093 C C . ALA A 1 282 ? 25.922 20.25 -18.141 1 96.31 282 ALA A C 1
ATOM 2095 O O . ALA A 1 282 ? 27 20.594 -18.625 1 96.31 282 ALA A O 1
ATOM 2096 N N . ILE A 1 283 ? 25.734 19.125 -17.516 1 97.06 283 ILE A N 1
ATOM 2097 C CA . ILE A 1 283 ? 26.891 18.266 -17.297 1 97.06 283 ILE A CA 1
ATOM 2098 C C . ILE A 1 283 ? 26.906 17.156 -18.344 1 97.06 283 ILE A C 1
ATOM 2100 O O . ILE A 1 283 ? 27.625 16.172 -18.203 1 97.06 283 ILE A O 1
ATOM 2104 N N . GLY A 1 284 ? 26.031 17.172 -19.359 1 97.19 284 GLY A N 1
ATOM 2105 C CA . GLY A 1 284 ? 26.188 16.391 -20.578 1 97.19 284 GLY A CA 1
ATOM 2106 C C . GLY A 1 284 ? 25.312 15.141 -20.578 1 97.19 284 GLY A C 1
ATOM 2107 O O . GLY A 1 284 ? 25.516 14.242 -21.391 1 97.19 284 GLY A O 1
ATOM 2108 N N . ILE A 1 285 ? 24.406 14.992 -19.703 1 97.31 285 ILE A N 1
ATOM 2109 C CA . ILE A 1 285 ? 23.516 13.852 -19.75 1 97.31 285 ILE A CA 1
ATOM 2110 C C . ILE A 1 285 ? 22.438 14.078 -20.812 1 97.31 285 ILE A C 1
ATOM 2112 O O . ILE A 1 285 ? 21.828 15.148 -20.859 1 97.31 285 ILE A O 1
ATOM 2116 N N . ASP A 1 286 ? 22.234 13.117 -21.688 1 95.88 286 ASP A N 1
ATOM 2117 C CA . ASP A 1 286 ? 21.25 13.172 -22.766 1 95.88 286 ASP A CA 1
ATOM 2118 C C . ASP A 1 286 ? 19.859 13.469 -22.234 1 95.88 286 ASP A C 1
ATOM 2120 O O . ASP A 1 286 ? 19.375 12.781 -21.328 1 95.88 286 ASP A O 1
ATOM 2124 N N . PRO A 1 287 ? 19.25 14.414 -22.812 1 94.38 287 PRO A N 1
ATOM 2125 C CA . PRO A 1 287 ? 17.891 14.758 -22.375 1 94.38 287 PRO A CA 1
ATOM 2126 C C . PRO A 1 287 ? 16.922 13.57 -22.438 1 94.38 287 PRO A C 1
ATOM 2128 O O . PRO A 1 287 ? 16.016 13.469 -21.609 1 94.38 287 PRO A O 1
ATOM 2131 N N . ALA A 1 288 ? 17.125 12.789 -23.344 1 95.19 288 ALA A N 1
ATOM 2132 C CA . ALA A 1 288 ? 16.281 11.594 -23.438 1 95.19 288 ALA A CA 1
ATOM 2133 C C . ALA A 1 288 ? 16.484 10.688 -22.219 1 95.19 288 ALA A C 1
ATOM 2135 O O . ALA A 1 288 ? 15.539 10.039 -21.766 1 95.19 288 ALA A O 1
ATOM 2136 N N . GLN A 1 289 ? 17.703 10.625 -21.781 1 95.88 289 GLN A N 1
ATOM 2137 C CA . GLN A 1 289 ? 18.016 9.867 -20.578 1 95.88 289 GLN A CA 1
ATOM 2138 C C . GLN A 1 289 ? 17.422 10.531 -19.344 1 95.88 289 GLN A C 1
ATOM 2140 O O . GLN A 1 289 ? 16.891 9.844 -18.469 1 95.88 289 GLN A O 1
ATOM 2145 N N . VAL A 1 290 ? 17.469 11.836 -19.281 1 96.75 290 VAL A N 1
ATOM 2146 C CA . VAL A 1 290 ? 16.938 12.594 -18.172 1 96.75 290 VAL A CA 1
ATOM 2147 C C . VAL A 1 290 ? 15.422 12.383 -18.078 1 96.75 290 VAL A C 1
ATOM 2149 O O . VAL A 1 290 ? 14.859 12.297 -16.984 1 96.75 290 VAL A O 1
ATOM 2152 N N . ALA A 1 291 ? 14.789 12.297 -19.219 1 95.75 291 ALA A N 1
ATOM 2153 C CA . ALA A 1 291 ? 13.336 12.148 -19.312 1 95.75 291 ALA A CA 1
ATOM 2154 C C . ALA A 1 291 ? 12.875 10.836 -18.672 1 95.75 291 ALA A C 1
ATOM 2156 O O . ALA A 1 291 ? 11.703 10.695 -18.312 1 95.75 291 ALA A O 1
ATOM 2157 N N . ARG A 1 292 ? 13.781 9.898 -18.453 1 96.62 292 ARG A N 1
ATOM 2158 C CA . ARG A 1 292 ? 13.445 8.609 -17.859 1 96.62 292 ARG A CA 1
ATOM 2159 C C . ARG A 1 292 ? 13.312 8.711 -16.344 1 96.62 292 ARG A C 1
ATOM 2161 O O . ARG A 1 292 ? 12.797 7.797 -15.703 1 96.62 292 ARG A O 1
ATOM 2168 N N . MET A 1 293 ? 13.836 9.797 -15.844 1 97.88 293 MET A N 1
ATOM 2169 C CA . MET A 1 293 ? 13.695 10.039 -14.406 1 97.88 293 MET A CA 1
ATOM 2170 C C . MET A 1 293 ? 12.273 10.453 -14.062 1 97.88 293 MET A C 1
ATOM 2172 O O . MET A 1 293 ? 11.742 11.406 -14.641 1 97.88 293 MET A O 1
ATOM 2176 N N . ARG A 1 294 ? 11.672 9.758 -13.172 1 97.88 294 ARG A N 1
ATOM 2177 C CA . ARG A 1 294 ? 10.352 10.133 -12.688 1 97.88 294 ARG A CA 1
ATOM 2178 C C . ARG A 1 294 ? 10.453 11.016 -11.453 1 97.88 294 ARG A C 1
ATOM 2180 O O . ARG A 1 294 ? 10.828 10.547 -10.375 1 97.88 294 ARG A O 1
ATOM 2187 N N . CYS A 1 295 ? 10.086 12.258 -11.562 1 96.69 295 CYS A N 1
ATOM 2188 C CA . CYS A 1 295 ? 10.086 13.266 -10.508 1 96.69 295 CYS A CA 1
ATOM 2189 C C . CYS A 1 295 ? 9.062 14.359 -10.789 1 96.69 295 CYS A C 1
ATOM 2191 O O . CYS A 1 295 ? 9.125 15.008 -11.836 1 96.69 295 CYS A O 1
ATOM 2193 N N . PRO A 1 296 ? 8.172 14.656 -9.875 1 95.62 296 PRO A N 1
ATOM 2194 C CA . PRO A 1 296 ? 7.91 13.945 -8.617 1 95.62 296 PRO A CA 1
ATOM 2195 C C . PRO A 1 296 ? 7.555 12.477 -8.844 1 95.62 296 PRO A C 1
ATOM 2197 O O . PRO A 1 296 ? 6.93 12.133 -9.852 1 95.62 296 PRO A O 1
ATOM 2200 N N . ILE A 1 297 ? 7.973 11.656 -7.961 1 97.81 297 ILE A N 1
ATOM 2201 C CA . ILE A 1 297 ? 7.762 10.219 -8.031 1 97.81 297 ILE A CA 1
ATOM 2202 C C . ILE A 1 297 ? 6.336 9.883 -7.602 1 97.81 297 ILE A C 1
ATOM 2204 O O . ILE A 1 297 ? 5.73 10.609 -6.812 1 97.81 297 ILE A O 1
ATOM 2208 N N . GLY A 1 298 ? 5.777 8.758 -8.062 1 97.88 298 GLY A N 1
ATOM 2209 C CA . GLY A 1 298 ? 4.449 8.281 -7.711 1 97.88 298 GLY A CA 1
ATOM 2210 C C . GLY A 1 298 ? 3.469 8.336 -8.867 1 97.88 298 GLY A C 1
ATOM 2211 O O . GLY A 1 298 ? 3.691 9.055 -9.844 1 97.88 298 GLY A O 1
ATOM 2212 N N . VAL A 1 299 ? 2.396 7.625 -8.75 1 97.75 299 VAL A N 1
ATOM 2213 C CA . VAL A 1 299 ? 1.386 7.641 -9.805 1 97.75 299 VAL A CA 1
ATOM 2214 C C . VAL A 1 299 ? 0.743 9.023 -9.883 1 97.75 299 VAL A C 1
ATOM 2216 O O . VAL A 1 299 ? 0.67 9.742 -8.883 1 97.75 299 VAL A O 1
ATOM 2219 N N . GLU A 1 300 ? 0.263 9.375 -11.039 1 95.56 300 GLU A N 1
ATOM 2220 C CA . GLU A 1 300 ? -0.39 10.664 -11.242 1 95.56 300 GLU A CA 1
ATOM 2221 C C . GLU A 1 300 ? -1.738 10.719 -10.523 1 95.56 300 GLU A C 1
ATOM 2223 O O . GLU A 1 300 ? -2.385 9.688 -10.336 1 95.56 300 GLU A O 1
ATOM 2228 N N . GLY A 1 301 ? -2.09 11.93 -10.062 1 95.19 301 GLY A N 1
ATOM 2229 C CA . GLY A 1 301 ? -3.422 12.133 -9.516 1 95.19 301 GLY A CA 1
ATOM 2230 C C . GLY A 1 301 ? -3.459 12.086 -8 1 95.19 301 GLY A C 1
ATOM 2231 O O . GLY A 1 301 ? -4.516 12.281 -7.391 1 95.19 301 GLY A O 1
ATOM 2232 N N . ILE A 1 302 ? -2.344 11.789 -7.391 1 94.5 302 ILE A N 1
ATOM 2233 C CA . ILE A 1 302 ? -2.234 11.812 -5.938 1 94.5 302 ILE A CA 1
ATOM 2234 C C . ILE A 1 302 ? -1.276 12.922 -5.508 1 94.5 302 ILE A C 1
ATOM 2236 O O . ILE A 1 302 ? -0.086 12.883 -5.828 1 94.5 302 ILE A O 1
ATOM 2240 N N . ILE A 1 303 ? -1.755 13.898 -4.746 1 88.31 303 ILE A N 1
ATOM 2241 C CA . ILE A 1 303 ? -0.965 15.086 -4.438 1 88.31 303 ILE A CA 1
ATOM 2242 C C . ILE A 1 303 ? -0.651 15.125 -2.943 1 88.31 303 ILE A C 1
ATOM 2244 O O . ILE A 1 303 ? 0.295 15.789 -2.518 1 88.31 303 ILE A O 1
ATOM 2248 N N . ASP A 1 304 ? -1.46 14.383 -2.16 1 87.81 304 ASP A N 1
ATOM 2249 C CA . ASP A 1 304 ? -1.267 14.336 -0.715 1 87.81 304 ASP A CA 1
ATOM 2250 C C . ASP A 1 304 ? 0.168 13.953 -0.364 1 87.81 304 ASP A C 1
ATOM 2252 O O . ASP A 1 304 ? 0.744 13.055 -0.982 1 87.81 304 ASP A O 1
ATOM 2256 N N . LYS A 1 305 ? 0.738 14.578 0.621 1 89.25 305 LYS A N 1
ATOM 2257 C CA . LYS A 1 305 ? 2.166 14.43 0.885 1 89.25 305 LYS A CA 1
ATOM 2258 C C . LYS A 1 305 ? 2.41 13.617 2.156 1 89.25 305 LYS A C 1
ATOM 2260 O O . LYS A 1 305 ? 3.535 13.562 2.656 1 89.25 305 LYS A O 1
ATOM 2265 N N . ALA A 1 306 ? 1.389 13.023 2.725 1 92 306 ALA A N 1
ATOM 2266 C CA . ALA A 1 306 ? 1.577 12.133 3.867 1 92 306 ALA A CA 1
ATOM 2267 C C . ALA A 1 306 ? 2.465 10.945 3.498 1 92 306 ALA A C 1
ATOM 2269 O O . ALA A 1 306 ? 2.332 10.375 2.414 1 92 306 ALA A O 1
ATOM 2270 N N . PRO A 1 307 ? 3.354 10.516 4.422 1 93.81 307 PRO A N 1
ATOM 2271 C CA . PRO A 1 307 ? 4.297 9.438 4.137 1 93.81 307 PRO A CA 1
ATOM 2272 C C . PRO A 1 307 ? 3.609 8.172 3.619 1 93.81 307 PRO A C 1
ATOM 2274 O O . PRO A 1 307 ? 4.043 7.594 2.621 1 93.81 307 PRO A O 1
ATOM 2277 N N . GLU A 1 308 ? 2.494 7.801 4.273 1 95.88 308 GLU A N 1
ATOM 2278 C CA . GLU A 1 308 ? 1.798 6.57 3.906 1 95.88 308 GLU A CA 1
ATOM 2279 C C . GLU A 1 308 ? 1.147 6.695 2.531 1 95.88 308 GLU A C 1
ATOM 2281 O O . GLU A 1 308 ? 1.09 5.723 1.775 1 95.88 308 GLU A O 1
ATOM 2286 N N . VAL A 1 309 ? 0.653 7.902 2.195 1 95.94 309 VAL A N 1
ATOM 2287 C CA . VAL A 1 309 ? 0.03 8.148 0.899 1 95.94 309 VAL A CA 1
ATOM 2288 C C . VAL A 1 309 ? 1.09 8.109 -0.199 1 95.94 309 VAL A C 1
ATOM 2290 O O . VAL A 1 309 ? 0.902 7.461 -1.23 1 95.94 309 VAL A O 1
ATOM 2293 N N . ILE A 1 310 ? 2.199 8.727 0.064 1 96.44 310 ILE A N 1
ATOM 2294 C CA . ILE A 1 310 ? 3.301 8.719 -0.89 1 96.44 310 ILE A CA 1
ATOM 2295 C C . ILE A 1 310 ? 3.779 7.289 -1.113 1 96.44 310 ILE A C 1
ATOM 2297 O O . ILE A 1 310 ? 4.023 6.879 -2.25 1 96.44 310 ILE A O 1
ATOM 2301 N N . ALA A 1 311 ? 3.895 6.512 -0.057 1 98.25 311 ALA A N 1
ATOM 2302 C CA . ALA A 1 311 ? 4.375 5.133 -0.129 1 98.25 311 ALA A CA 1
ATOM 2303 C C . ALA A 1 311 ? 3.5 4.297 -1.059 1 98.25 311 ALA A C 1
ATOM 2305 O O . ALA A 1 311 ? 4.012 3.555 -1.901 1 98.25 311 ALA A O 1
ATOM 2306 N N . ILE A 1 312 ? 2.188 4.434 -0.907 1 98.31 312 ILE A N 1
ATOM 2307 C CA . ILE A 1 312 ? 1.254 3.682 -1.737 1 98.31 312 ILE A CA 1
ATOM 2308 C C . ILE A 1 312 ? 1.369 4.141 -3.189 1 98.31 312 ILE A C 1
ATOM 2310 O O . ILE A 1 312 ? 1.396 3.316 -4.105 1 98.31 312 ILE A O 1
ATOM 2314 N N . SER A 1 313 ? 1.461 5.438 -3.381 1 98.44 313 SER A N 1
ATOM 2315 C CA . SER A 1 313 ? 1.6 6.023 -4.711 1 98.44 313 SER A CA 1
ATOM 2316 C C . SER A 1 313 ? 2.861 5.52 -5.406 1 98.44 313 SER A C 1
ATOM 2318 O O . SER A 1 313 ? 2.818 5.137 -6.578 1 98.44 313 SER A O 1
ATOM 2320 N N . VAL A 1 314 ? 3.93 5.508 -4.711 1 98.62 314 VAL A N 1
ATOM 2321 C CA . VAL A 1 314 ? 5.223 5.094 -5.25 1 98.62 314 VAL A CA 1
ATOM 2322 C C . VAL A 1 314 ? 5.215 3.592 -5.516 1 98.62 314 VAL A C 1
ATOM 2324 O O . VAL A 1 314 ? 5.691 3.139 -6.559 1 98.62 314 VAL A O 1
ATOM 2327 N N . ALA A 1 315 ? 4.695 2.791 -4.594 1 98.69 315 ALA A N 1
ATOM 2328 C CA . ALA A 1 315 ? 4.629 1.345 -4.781 1 98.69 315 ALA A CA 1
ATOM 2329 C C . ALA A 1 315 ? 3.824 0.989 -6.027 1 98.69 315 ALA A C 1
ATOM 2331 O O . ALA A 1 315 ? 4.207 0.097 -6.789 1 98.69 315 ALA A O 1
ATOM 2332 N N . ALA A 1 316 ? 2.713 1.69 -6.234 1 98.56 316 ALA A N 1
ATOM 2333 C CA . ALA A 1 316 ? 1.899 1.453 -7.426 1 98.56 316 ALA A CA 1
ATOM 2334 C C . ALA A 1 316 ? 2.68 1.775 -8.695 1 98.56 316 ALA A C 1
ATOM 2336 O O . ALA A 1 316 ? 2.617 1.03 -9.68 1 98.56 316 ALA A O 1
ATOM 2337 N N . GLN A 1 317 ? 3.371 2.861 -8.688 1 98.56 317 GLN A N 1
ATOM 2338 C CA . GLN A 1 317 ? 4.164 3.234 -9.852 1 98.56 317 GLN A CA 1
ATOM 2339 C C . GLN A 1 317 ? 5.266 2.213 -10.117 1 98.56 317 GLN A C 1
ATOM 2341 O O . GLN A 1 317 ? 5.547 1.879 -11.273 1 98.56 317 GLN A O 1
ATOM 2346 N N . LEU A 1 318 ? 5.922 1.713 -9.07 1 98.19 318 LEU A N 1
ATOM 2347 C CA . LEU A 1 318 ? 6.922 0.657 -9.203 1 98.19 318 LEU A CA 1
ATOM 2348 C C . LEU A 1 318 ? 6.316 -0.582 -9.852 1 98.19 318 LEU A C 1
ATOM 2350 O O . LEU A 1 318 ? 6.914 -1.159 -10.766 1 98.19 318 LEU A O 1
ATOM 2354 N N . LEU A 1 319 ? 5.148 -0.975 -9.398 1 97.31 319 LEU A N 1
ATOM 2355 C CA . LEU A 1 319 ? 4.484 -2.156 -9.938 1 97.31 319 LEU A CA 1
ATOM 2356 C C . LEU A 1 319 ? 4.133 -1.952 -11.406 1 97.31 319 LEU A C 1
ATOM 2358 O O . LEU A 1 319 ? 4.211 -2.889 -12.203 1 97.31 319 LEU A O 1
ATOM 2362 N N . GLN A 1 320 ? 3.721 -0.692 -11.797 1 97.62 320 GLN A N 1
ATOM 2363 C CA . GLN A 1 320 ? 3.5 -0.375 -13.203 1 97.62 320 GLN A CA 1
ATOM 2364 C C . GLN A 1 320 ? 4.77 -0.589 -14.023 1 97.62 320 GLN A C 1
ATOM 2366 O O . GLN A 1 320 ? 4.719 -1.148 -15.117 1 97.62 320 GLN A O 1
ATOM 2371 N N . ALA A 1 321 ? 5.871 -0.132 -13.484 1 97.38 321 ALA A N 1
ATOM 2372 C CA . ALA A 1 321 ? 7.148 -0.27 -14.172 1 97.38 321 ALA A CA 1
ATOM 2373 C C . ALA A 1 321 ? 7.539 -1.738 -14.32 1 97.38 321 ALA A C 1
ATOM 2375 O O . ALA A 1 321 ? 8.047 -2.148 -15.367 1 97.38 321 ALA A O 1
ATOM 2376 N N . VAL A 1 322 ? 7.352 -2.531 -13.258 1 94.44 322 VAL A N 1
ATOM 2377 C CA . VAL A 1 322 ? 7.656 -3.959 -13.289 1 94.44 322 VAL A CA 1
ATOM 2378 C C . VAL A 1 322 ? 6.883 -4.625 -14.43 1 94.44 322 VAL A C 1
ATOM 2380 O O . VAL A 1 322 ? 7.449 -5.398 -15.203 1 94.44 322 VAL A O 1
ATOM 2383 N N . GLU A 1 323 ? 5.605 -4.266 -14.547 1 92.81 323 GLU A N 1
ATOM 2384 C CA . GLU A 1 323 ? 4.762 -4.832 -15.594 1 92.81 323 GLU A CA 1
ATOM 2385 C C . GLU A 1 323 ? 5.234 -4.398 -16.984 1 92.81 323 GLU A C 1
ATOM 2387 O O . GLU A 1 323 ? 5.312 -5.215 -17.891 1 92.81 323 GLU A O 1
ATOM 2392 N N . ALA A 1 324 ? 5.496 -3.131 -17.109 1 93.94 324 ALA A N 1
ATOM 2393 C CA . ALA A 1 324 ? 5.93 -2.596 -18.406 1 93.94 324 ALA A CA 1
ATOM 2394 C C . ALA A 1 324 ? 7.234 -3.25 -18.859 1 93.94 324 ALA A C 1
ATOM 2396 O O . ALA A 1 324 ? 7.387 -3.594 -20.031 1 93.94 324 ALA A O 1
ATOM 2397 N N . ASN A 1 325 ? 8.156 -3.438 -17.938 1 91.5 325 ASN A N 1
ATOM 2398 C CA . ASN A 1 325 ? 9.445 -4.043 -18.25 1 91.5 325 ASN A CA 1
ATOM 2399 C C . ASN A 1 325 ? 9.305 -5.52 -18.609 1 91.5 325 ASN A C 1
ATOM 2401 O O . ASN A 1 325 ? 10.008 -6.023 -19.484 1 91.5 325 ASN A O 1
ATOM 2405 N N . ALA A 1 326 ? 8.422 -6.199 -17.875 1 84.62 326 ALA A N 1
ATOM 2406 C CA . ALA A 1 326 ? 8.164 -7.602 -18.188 1 84.62 326 ALA A CA 1
ATOM 2407 C C . ALA A 1 326 ? 7.59 -7.766 -19.578 1 84.62 326 ALA A C 1
ATOM 2409 O O . ALA A 1 326 ? 7.973 -8.68 -20.312 1 84.62 326 ALA A O 1
ATOM 2410 N N . ASN A 1 327 ? 6.688 -6.883 -20.016 1 83.94 327 ASN A N 1
ATOM 2411 C CA . ASN A 1 327 ? 6.074 -6.926 -21.328 1 83.94 327 ASN A CA 1
ATOM 2412 C C . ASN A 1 327 ? 7.086 -6.605 -22.438 1 83.94 327 ASN A C 1
ATOM 2414 O O . ASN A 1 327 ? 7.066 -7.219 -23.5 1 83.94 327 ASN A O 1
ATOM 2418 N N . ALA A 1 328 ? 7.934 -5.711 -22.141 1 83 328 ALA A N 1
ATOM 2419 C CA . ALA A 1 328 ? 8.961 -5.336 -23.109 1 83 328 ALA A CA 1
ATOM 2420 C C . ALA A 1 328 ? 9.938 -6.48 -23.344 1 83 328 ALA A C 1
ATOM 2422 O O . ALA A 1 328 ? 10.367 -6.719 -24.469 1 83 328 ALA A O 1
ATOM 2423 N N . ASN A 1 329 ? 10.258 -7.121 -22.328 1 75.81 329 ASN A N 1
ATOM 2424 C CA . ASN A 1 329 ? 11.172 -8.25 -22.438 1 75.81 329 ASN A CA 1
ATOM 2425 C C . ASN A 1 329 ? 10.531 -9.43 -23.156 1 75.81 329 ASN A C 1
ATOM 2427 O O . ASN A 1 329 ? 11.195 -10.133 -23.922 1 75.81 329 ASN A O 1
ATOM 2431 N N . ALA A 1 330 ? 9.234 -9.656 -22.922 1 69.56 330 ALA A N 1
ATOM 2432 C CA . ALA A 1 330 ? 8.516 -10.734 -23.578 1 69.56 330 ALA A CA 1
ATOM 2433 C C . ALA A 1 330 ? 8.383 -10.477 -25.078 1 69.56 330 ALA A C 1
ATOM 2435 O O . ALA A 1 330 ? 8.477 -11.398 -25.875 1 69.56 330 ALA A O 1
ATOM 2436 N N . SER A 1 331 ? 8.219 -9.281 -25.375 1 68.56 331 SER A N 1
ATOM 2437 C CA . SER A 1 331 ? 8.102 -8.922 -26.797 1 68.56 331 SER A CA 1
ATOM 2438 C C . SER A 1 331 ? 9.43 -9.078 -27.516 1 68.56 331 SER A C 1
ATOM 2440 O O . SER A 1 331 ? 9.469 -9.469 -28.688 1 68.56 331 SER A O 1
ATOM 2442 N N . THR A 1 332 ? 10.492 -8.82 -26.812 1 60.62 332 THR A N 1
ATOM 2443 C CA . THR A 1 332 ? 11.812 -8.953 -27.422 1 60.62 332 THR A CA 1
ATOM 2444 C C . THR A 1 332 ? 12.18 -10.43 -27.594 1 60.62 332 THR A C 1
ATOM 2446 O O . THR A 1 332 ? 12.852 -10.797 -28.562 1 60.62 332 THR A O 1
ATOM 2449 N N . GLN A 1 333 ? 11.75 -11.141 -26.703 1 50.66 333 GLN A N 1
ATOM 2450 C CA . GLN A 1 333 ? 12.039 -12.57 -26.781 1 50.66 333 GLN A CA 1
ATOM 2451 C C . GLN A 1 333 ? 11.148 -13.25 -27.812 1 50.66 333 GLN A C 1
ATOM 2453 O O . GLN A 1 333 ? 11.539 -14.258 -28.406 1 50.66 333 GLN A O 1
ATOM 2458 N N . ALA A 1 334 ? 9.852 -12.805 -28 1 52 334 ALA A N 1
ATOM 2459 C CA . ALA A 1 334 ? 8.938 -13.383 -28.984 1 52 334 ALA A CA 1
ATOM 2460 C C . ALA A 1 334 ? 9.352 -13.008 -30.406 1 52 334 ALA A C 1
ATOM 2462 O O . ALA A 1 334 ? 8.766 -13.492 -31.375 1 52 334 ALA A O 1
ATOM 2463 N N . SER A 1 335 ? 10.219 -12.117 -30.688 1 42.12 335 SER A N 1
ATOM 2464 C CA . SER A 1 335 ? 10.633 -11.883 -32.062 1 42.12 335 SER A CA 1
ATOM 2465 C C . SER A 1 335 ? 11.375 -13.086 -32.625 1 42.12 335 SER A C 1
ATOM 2467 O O . SER A 1 335 ? 12.383 -13.523 -32.062 1 42.12 335 SER A O 1
ATOM 2469 N N . PRO A 1 336 ? 10.758 -13.797 -33.469 1 38.72 336 PRO A N 1
ATOM 2470 C CA . PRO A 1 336 ? 11.312 -14.969 -34.125 1 38.72 336 PRO A CA 1
ATOM 2471 C C . PRO A 1 336 ? 12.688 -14.711 -34.719 1 38.72 336 PRO A C 1
ATOM 2473 O O . PRO A 1 336 ? 12.969 -13.594 -35.188 1 38.72 336 PRO A O 1
ATOM 2476 N N . THR A 1 337 ? 13.727 -15.227 -34.094 1 33.44 337 THR A N 1
ATOM 2477 C CA . THR A 1 337 ? 14.867 -15.422 -35 1 33.44 337 THR A CA 1
ATOM 2478 C C . THR A 1 337 ? 14.414 -15.93 -36.344 1 33.44 337 THR A C 1
ATOM 2480 O O . THR A 1 337 ? 13.836 -17.016 -36.469 1 33.44 337 THR A O 1
ATOM 2483 N N . TYR A 1 338 ? 14.094 -15.055 -37.219 1 30.08 338 TYR A N 1
ATOM 2484 C CA . TYR A 1 338 ? 14.266 -15.516 -38.594 1 30.08 338 TYR A CA 1
ATOM 2485 C C . TYR A 1 338 ? 15.734 -15.805 -38.875 1 30.08 338 TYR A C 1
ATOM 2487 O O . TYR A 1 338 ? 16.625 -15.109 -38.375 1 30.08 338 TYR A O 1
ATOM 2495 N N . MET B 1 1 ? -6.398 8.492 11.828 1 58.91 1 MET B N 1
ATOM 2496 C CA . MET B 1 1 ? -6.02 8.32 13.234 1 58.91 1 MET B CA 1
ATOM 2497 C C . MET B 1 1 ? -5.031 9.398 13.664 1 58.91 1 MET B C 1
ATOM 2499 O O . MET B 1 1 ? -4.203 9.844 12.867 1 58.91 1 MET B O 1
ATOM 2503 N N . GLU B 1 2 ? -5.449 10.125 14.648 1 78.88 2 GLU B N 1
ATOM 2504 C CA . GLU B 1 2 ? -4.641 11.188 15.242 1 78.88 2 GLU B CA 1
ATOM 2505 C C . GLU B 1 2 ? -3.715 10.641 16.328 1 78.88 2 GLU B C 1
ATOM 2507 O O . GLU B 1 2 ? -3.959 10.844 17.516 1 78.88 2 GLU B O 1
ATOM 2512 N N . ALA B 1 3 ? -2.604 10 15.852 1 82.06 3 ALA B N 1
ATOM 2513 C CA . ALA B 1 3 ? -1.702 9.305 16.766 1 82.06 3 ALA B CA 1
ATOM 2514 C C . ALA B 1 3 ? -1.041 10.289 17.734 1 82.06 3 ALA B C 1
ATOM 2516 O O . ALA B 1 3 ? -0.727 9.93 18.875 1 82.06 3 ALA B O 1
ATOM 2517 N N . TRP B 1 4 ? -0.892 11.477 17.25 1 91.5 4 TRP B N 1
ATOM 2518 C CA . TRP B 1 4 ? -0.238 12.492 18.062 1 91.5 4 TRP B CA 1
ATOM 2519 C C . TRP B 1 4 ? -1.023 12.75 19.344 1 91.5 4 TRP B C 1
ATOM 2521 O O . TRP B 1 4 ? -0.443 13.086 20.391 1 91.5 4 TRP B O 1
ATOM 2531 N N . LEU B 1 5 ? -2.342 12.586 19.266 1 93.31 5 LEU B N 1
ATOM 2532 C CA . LEU B 1 5 ? -3.201 12.867 20.422 1 93.31 5 LEU B CA 1
ATOM 2533 C C . LEU B 1 5 ? -2.943 11.883 21.547 1 93.31 5 LEU B C 1
ATOM 2535 O O . LEU B 1 5 ? -2.818 12.281 22.703 1 93.31 5 LEU B O 1
ATOM 2539 N N . GLY B 1 6 ? -2.877 10.617 21.188 1 92.31 6 GLY B N 1
ATOM 2540 C CA . GLY B 1 6 ? -2.568 9.617 22.188 1 92.31 6 GLY B CA 1
ATOM 2541 C C . GLY B 1 6 ? -1.201 9.797 22.828 1 92.31 6 GLY B C 1
ATOM 2542 O O . GLY B 1 6 ? -1.058 9.711 24.047 1 92.31 6 GLY B O 1
ATOM 2543 N N . ASP B 1 7 ? -0.243 10.086 22.062 1 94.25 7 ASP B N 1
ATOM 2544 C CA . ASP B 1 7 ? 1.11 10.328 22.547 1 94.25 7 ASP B CA 1
ATOM 2545 C C . ASP B 1 7 ? 1.146 11.531 23.484 1 94.25 7 ASP B C 1
ATOM 2547 O O . ASP B 1 7 ? 1.783 11.484 24.547 1 94.25 7 ASP B O 1
ATOM 2551 N N . LEU B 1 8 ? 0.476 12.531 23.062 1 96.44 8 LEU B N 1
ATOM 2552 C CA . LEU B 1 8 ? 0.446 13.758 23.859 1 96.44 8 LEU B CA 1
ATOM 2553 C C . LEU B 1 8 ? -0.229 13.516 25.203 1 96.44 8 LEU B C 1
ATOM 2555 O O . LEU B 1 8 ? 0.274 13.953 26.234 1 96.44 8 LEU B O 1
ATOM 2559 N N . GLN B 1 9 ? -1.315 12.828 25.172 1 95.56 9 GLN B N 1
ATOM 2560 C CA . GLN B 1 9 ? -2.021 12.492 26.406 1 95.56 9 GLN B CA 1
ATOM 2561 C C . GLN B 1 9 ? -1.117 11.734 27.359 1 95.56 9 GLN B C 1
ATOM 2563 O O . GLN B 1 9 ? -1.083 12.031 28.562 1 95.56 9 GLN B O 1
ATOM 2568 N N . GLN B 1 10 ? -0.44 10.797 26.828 1 95.19 10 GLN B N 1
ATOM 2569 C CA . GLN B 1 10 ? 0.443 9.977 27.656 1 95.19 10 GLN B CA 1
ATOM 2570 C C . GLN B 1 10 ? 1.562 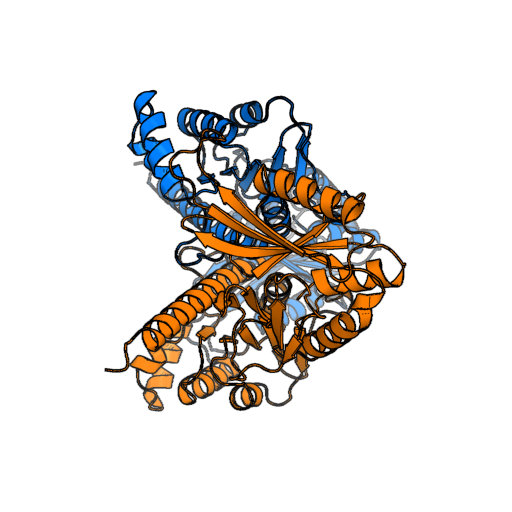10.812 28.266 1 95.19 10 GLN B C 1
ATOM 2572 O O . GLN B 1 10 ? 1.866 10.68 29.453 1 95.19 10 GLN B O 1
ATOM 2577 N N . LEU B 1 11 ? 2.152 11.625 27.5 1 96.38 11 LEU B N 1
ATOM 2578 C CA . LEU B 1 11 ? 3.238 12.477 27.969 1 96.38 11 LEU B CA 1
ATOM 2579 C C . LEU B 1 11 ? 2.768 13.383 29.094 1 96.38 11 LEU B C 1
ATOM 2581 O O . LEU B 1 11 ? 3.391 13.43 30.156 1 96.38 11 LEU B O 1
ATOM 2585 N N . LEU B 1 12 ? 1.644 14.023 28.953 1 96.31 12 LEU B N 1
ATOM 2586 C CA . LEU B 1 12 ? 1.154 15 29.922 1 96.31 12 LEU B CA 1
ATOM 2587 C C . LEU B 1 12 ? 0.675 14.312 31.188 1 96.31 12 LEU B C 1
ATOM 2589 O O . LEU B 1 12 ? 0.855 14.836 32.281 1 96.31 12 LEU B O 1
ATOM 2593 N N . ALA B 1 13 ? 0.078 13.195 30.969 1 95.25 13 ALA B N 1
ATOM 2594 C CA . ALA B 1 13 ? -0.383 12.43 32.125 1 95.25 13 ALA B CA 1
ATOM 2595 C C . ALA B 1 13 ? 0.788 12.016 33 1 95.25 13 ALA B C 1
ATOM 2597 O O . ALA B 1 13 ? 0.632 11.859 34.219 1 95.25 13 ALA B O 1
ATOM 2598 N N . HIS B 1 14 ? 1.919 11.875 32.469 1 95.75 14 HIS B N 1
ATOM 2599 C CA . HIS B 1 14 ? 3.111 11.492 33.219 1 95.75 14 HIS B CA 1
ATOM 2600 C C . HIS B 1 14 ? 3.891 12.719 33.688 1 95.75 14 HIS B C 1
ATOM 2602 O O . HIS B 1 14 ? 5.02 12.594 34.156 1 95.75 14 HIS B O 1
ATOM 2608 N N . GLY B 1 15 ? 3.361 13.844 33.406 1 94.5 15 GLY B N 1
ATOM 2609 C CA . GLY B 1 15 ? 3.939 15.078 33.938 1 94.5 15 GLY B CA 1
ATOM 2610 C C . GLY B 1 15 ? 5.004 15.664 33.031 1 94.5 15 GLY B C 1
ATOM 2611 O O . GLY B 1 15 ? 5.762 16.547 33.438 1 94.5 15 GLY B O 1
ATOM 2612 N N . GLU B 1 16 ? 5.066 15.156 31.828 1 95.94 16 GLU B N 1
ATOM 2613 C CA . GLU B 1 16 ? 6.059 15.664 30.875 1 95.94 16 GLU B CA 1
ATOM 2614 C C . GLU B 1 16 ? 5.453 16.703 29.953 1 95.94 16 GLU B C 1
ATOM 2616 O O . GLU B 1 16 ? 4.441 16.453 29.297 1 95.94 16 GLU B O 1
ATOM 2621 N N . ALA B 1 17 ? 6.098 17.891 29.953 1 96.81 17 ALA B N 1
ATOM 2622 C CA . ALA B 1 17 ? 5.652 18.938 29.047 1 96.81 17 ALA B CA 1
ATOM 2623 C C . ALA B 1 17 ? 6.113 18.641 27.609 1 96.81 17 ALA B C 1
ATOM 2625 O O . ALA B 1 17 ? 7.102 17.938 27.406 1 96.81 17 ALA B O 1
ATOM 2626 N N . ALA B 1 18 ? 5.332 19.125 26.641 1 97.94 18 ALA B N 1
ATOM 2627 C CA . ALA B 1 18 ? 5.645 18.953 25.219 1 97.94 18 ALA B CA 1
ATOM 2628 C C . ALA B 1 18 ? 5.227 20.172 24.406 1 97.94 18 ALA B C 1
ATOM 2630 O O . ALA B 1 18 ? 4.406 20.969 24.859 1 97.94 18 ALA B O 1
ATOM 2631 N N . VAL B 1 19 ? 5.848 20.344 23.344 1 98.44 19 VAL B N 1
ATOM 2632 C CA . VAL B 1 19 ? 5.422 21.375 22.391 1 98.44 19 VAL B CA 1
ATOM 2633 C C . VAL B 1 19 ? 4.754 20.703 21.188 1 98.44 19 VAL B C 1
ATOM 2635 O O . VAL B 1 19 ? 5.332 19.812 20.562 1 98.44 19 VAL B O 1
ATOM 2638 N N . LEU B 1 20 ? 3.492 21.031 20.953 1 98.19 20 LEU B N 1
ATOM 2639 C CA . LEU B 1 20 ? 2.809 20.672 19.719 1 98.19 20 LEU B CA 1
ATOM 2640 C C . LEU B 1 20 ? 3.158 21.641 18.594 1 98.19 20 LEU B C 1
ATOM 2642 O O . LEU B 1 20 ? 2.846 22.828 18.672 1 98.19 20 LEU B O 1
ATOM 2646 N N . VAL B 1 21 ? 3.859 21.172 17.594 1 98.38 21 VAL B N 1
ATOM 2647 C CA . VAL B 1 21 ? 4.195 21.969 16.406 1 98.38 21 VAL B CA 1
ATOM 2648 C C . VAL B 1 21 ? 3.211 21.656 15.289 1 98.38 21 VAL B C 1
ATOM 2650 O O . VAL B 1 21 ? 3.027 20.5 14.906 1 98.38 21 VAL B O 1
ATOM 2653 N N . THR B 1 22 ? 2.553 22.672 14.773 1 98 22 THR B N 1
ATOM 2654 C CA . THR B 1 22 ? 1.579 22.516 13.703 1 98 22 THR B CA 1
ATOM 2655 C C . THR B 1 22 ? 1.972 23.359 12.492 1 98 22 THR B C 1
ATOM 2657 O O . THR B 1 22 ? 2.352 24.531 12.641 1 98 22 THR B O 1
ATOM 2660 N N . VAL B 1 23 ? 1.995 22.75 11.289 1 97.19 23 VAL B N 1
ATOM 2661 C CA . VAL B 1 23 ? 2.043 23.578 10.086 1 97.19 23 VAL B CA 1
ATOM 2662 C C . VAL B 1 23 ? 0.759 24.406 9.969 1 97.19 23 VAL B C 1
ATOM 2664 O O . VAL B 1 23 ? -0.289 23.875 9.586 1 97.19 23 VAL B O 1
ATOM 2667 N N . ALA B 1 24 ? 0.904 25.688 10.242 1 97.75 24 ALA B N 1
ATOM 2668 C CA . ALA B 1 24 ? -0.282 26.531 10.32 1 97.75 24 ALA B CA 1
ATOM 2669 C C . ALA B 1 24 ? -0.667 27.062 8.938 1 97.75 24 ALA B C 1
ATOM 2671 O O . ALA B 1 24 ? -1.844 27.312 8.672 1 97.75 24 ALA B O 1
ATOM 2672 N N . HIS B 1 25 ? 0.361 27.234 8.133 1 96.44 25 HIS B N 1
ATOM 2673 C CA . HIS B 1 25 ? 0.158 27.812 6.805 1 96.44 25 HIS B CA 1
ATOM 2674 C C . HIS B 1 25 ? 1.324 27.484 5.879 1 96.44 25 HIS B C 1
ATOM 2676 O O . HIS B 1 25 ? 2.463 27.344 6.332 1 96.44 25 HIS B O 1
ATOM 2682 N N . THR B 1 26 ? 0.999 27.297 4.625 1 92.94 26 THR B N 1
ATOM 2683 C CA . THR B 1 26 ? 2.037 27.078 3.625 1 92.94 26 THR B CA 1
ATOM 2684 C C . THR B 1 26 ? 1.92 28.109 2.494 1 92.94 26 THR B C 1
ATOM 2686 O O . THR B 1 26 ? 0.814 28.469 2.098 1 92.94 26 THR B O 1
ATOM 2689 N N . ASP B 1 27 ? 3.078 28.594 2.078 1 89.56 27 ASP B N 1
ATOM 2690 C CA . ASP B 1 27 ? 3.205 29.422 0.878 1 89.56 27 ASP B CA 1
ATOM 2691 C C . ASP B 1 27 ? 4.07 28.734 -0.172 1 89.56 27 ASP B C 1
ATOM 2693 O O . ASP B 1 27 ? 5.246 28.453 0.073 1 89.56 27 ASP B O 1
ATOM 2697 N N . GLY B 1 28 ? 3.436 28.5 -1.297 1 82.88 28 GLY B N 1
ATOM 2698 C CA . GLY B 1 28 ? 4.188 27.781 -2.307 1 82.88 28 GLY B CA 1
ATOM 2699 C C . GLY B 1 28 ? 4.383 26.312 -1.969 1 82.88 28 GLY B C 1
ATOM 2700 O O . GLY B 1 28 ? 3.512 25.688 -1.358 1 82.88 28 GLY B O 1
ATOM 2701 N N . SER B 1 29 ? 5.512 25.75 -2.387 1 80.69 29 SER B N 1
ATOM 2702 C CA . SER B 1 29 ? 5.793 24.328 -2.176 1 80.69 29 SER B CA 1
ATOM 2703 C C . SER B 1 29 ? 6.262 24.062 -0.75 1 80.69 29 SER B C 1
ATOM 2705 O O . SER B 1 29 ? 7.156 24.75 -0.25 1 80.69 29 SER B O 1
ATOM 2707 N N . ALA B 1 30 ? 5.613 23.203 -0.099 1 85.62 30 ALA B N 1
ATOM 2708 C CA . ALA B 1 30 ? 5.98 22.781 1.248 1 85.62 30 ALA B CA 1
ATOM 2709 C C . ALA B 1 30 ? 5.969 21.25 1.357 1 85.62 30 ALA B C 1
ATOM 2711 O O . ALA B 1 30 ? 5.242 20.578 0.622 1 85.62 30 ALA B O 1
ATOM 2712 N N . PRO B 1 31 ? 6.781 20.75 2.242 1 86.06 31 PRO B N 1
ATOM 2713 C CA . PRO B 1 31 ? 6.895 19.281 2.346 1 86.06 31 PRO B CA 1
ATOM 2714 C C . PRO B 1 31 ? 5.629 18.641 2.895 1 86.06 31 PRO B C 1
ATOM 2716 O O . PRO B 1 31 ? 5.363 17.469 2.617 1 86.06 31 PRO B O 1
ATOM 2719 N N . ARG B 1 32 ? 4.863 19.359 3.738 1 91.19 32 ARG B N 1
ATOM 2720 C CA . ARG B 1 32 ? 3.605 18.891 4.301 1 91.19 32 ARG B CA 1
ATOM 2721 C C . ARG B 1 32 ? 2.543 19.969 4.277 1 91.19 32 ARG B C 1
ATOM 2723 O O . ARG B 1 32 ? 2.867 21.172 4.223 1 91.19 32 ARG B O 1
ATOM 2730 N N . GLU B 1 33 ? 1.331 19.547 4.41 1 90.62 33 GLU B N 1
ATOM 2731 C CA . GLU B 1 33 ? 0.211 20.469 4.328 1 90.62 33 GLU B CA 1
ATOM 2732 C C . GLU B 1 33 ? -0.087 21.094 5.688 1 90.62 33 GLU B C 1
ATOM 2734 O O . GLU B 1 33 ? 0.367 20.609 6.719 1 90.62 33 GLU B O 1
ATOM 2739 N N . ALA B 1 34 ? -0.847 22.219 5.574 1 94.38 34 ALA B N 1
ATOM 2740 C CA . ALA B 1 34 ? -1.332 22.828 6.809 1 94.38 34 ALA B CA 1
ATOM 2741 C C . ALA B 1 34 ? -2.145 21.844 7.633 1 94.38 34 ALA B C 1
ATOM 2743 O O . ALA B 1 34 ? -2.92 21.062 7.086 1 94.38 34 ALA B O 1
ATOM 2744 N N . GLY B 1 35 ? -1.938 21.891 8.945 1 94.25 35 GLY B N 1
ATOM 2745 C CA . GLY B 1 35 ? -2.615 20.969 9.852 1 94.25 35 GLY B CA 1
ATOM 2746 C C . GLY B 1 35 ? -1.73 19.844 10.328 1 94.25 35 GLY B C 1
ATOM 2747 O O . GLY B 1 35 ? -2.029 19.188 11.336 1 94.25 35 GLY B O 1
ATOM 2748 N N . THR B 1 36 ? -0.634 19.594 9.641 1 94.5 36 THR B N 1
ATOM 2749 C CA . THR B 1 36 ? 0.283 18.516 10.016 1 94.5 36 THR B CA 1
ATOM 2750 C C . THR B 1 36 ? 0.977 18.844 11.336 1 94.5 36 THR B C 1
ATOM 2752 O O . THR B 1 36 ? 1.313 20 11.602 1 94.5 36 THR B O 1
ATOM 2755 N N . LYS B 1 37 ? 1.202 17.812 12.094 1 96.25 37 LYS B N 1
ATOM 2756 C CA . LYS B 1 37 ? 1.688 18.062 13.445 1 96.25 37 LYS B CA 1
ATOM 2757 C C . LYS B 1 37 ? 2.943 17.25 13.742 1 96.25 37 LYS B C 1
ATOM 2759 O O . LYS B 1 37 ? 3.131 16.156 13.188 1 96.25 37 LYS B O 1
ATOM 2764 N N . MET B 1 38 ? 3.73 17.781 14.602 1 96.56 38 MET B N 1
ATOM 2765 C CA . MET B 1 38 ? 4.887 17.141 15.227 1 96.56 38 MET B CA 1
ATOM 2766 C C . MET B 1 38 ? 4.902 17.406 16.734 1 96.56 38 MET B C 1
ATOM 2768 O O . MET B 1 38 ? 4.496 18.484 17.188 1 96.56 38 MET B O 1
ATOM 2772 N N . LEU B 1 39 ? 5.324 16.406 17.5 1 97.44 39 LEU B N 1
ATOM 2773 C CA . LEU B 1 39 ? 5.449 16.516 18.938 1 97.44 39 LEU B CA 1
ATOM 2774 C C . LEU B 1 39 ? 6.914 16.562 19.359 1 97.44 39 LEU B C 1
ATOM 2776 O O . LEU B 1 39 ? 7.703 15.703 18.938 1 97.44 39 LEU B O 1
ATOM 2780 N N . VAL B 1 40 ? 7.254 17.562 20.188 1 98 40 VAL B N 1
ATOM 2781 C CA . VAL B 1 40 ? 8.641 17.719 20.625 1 98 40 VAL B CA 1
ATOM 2782 C C . VAL B 1 40 ? 8.695 17.781 22.141 1 98 40 VAL B C 1
ATOM 2784 O O . VAL B 1 40 ? 7.969 18.547 22.766 1 98 40 VAL B O 1
ATOM 2787 N N . THR B 1 41 ? 9.461 16.953 22.75 1 97.75 41 THR B N 1
ATOM 2788 C CA . THR B 1 41 ? 9.805 17.016 24.172 1 97.75 41 THR B CA 1
ATOM 2789 C C . THR B 1 41 ? 11.273 17.406 24.359 1 97.75 41 THR B C 1
ATOM 2791 O O . THR B 1 41 ? 11.938 17.797 23.391 1 97.75 41 THR B O 1
ATOM 2794 N N . ARG B 1 42 ? 11.695 17.344 25.578 1 95.69 42 ARG B N 1
ATOM 2795 C CA . ARG B 1 42 ? 13.086 17.672 25.875 1 95.69 42 ARG B CA 1
ATOM 2796 C C . ARG B 1 42 ? 14.031 16.719 25.141 1 95.69 42 ARG B C 1
ATOM 2798 O O . ARG B 1 42 ? 15.094 17.125 24.688 1 95.69 42 ARG B O 1
ATOM 2805 N N . ASP B 1 43 ? 13.531 15.43 24.969 1 93.25 43 ASP B N 1
ATOM 2806 C CA . ASP B 1 43 ? 14.492 14.414 24.547 1 93.25 43 ASP B CA 1
ATOM 2807 C C . ASP B 1 43 ? 14.023 13.711 23.281 1 93.25 43 ASP B C 1
ATOM 2809 O O . ASP B 1 43 ? 14.75 12.891 22.719 1 93.25 43 ASP B O 1
ATOM 2813 N N . MET B 1 44 ? 12.82 14.039 22.906 1 92.31 44 MET B N 1
ATOM 2814 C CA . MET B 1 44 ? 12.32 13.266 21.781 1 92.31 44 MET B CA 1
ATOM 2815 C C . MET B 1 44 ? 11.508 14.148 20.828 1 92.31 44 MET B C 1
ATOM 2817 O O . MET B 1 44 ? 11.031 15.211 21.234 1 92.31 44 MET B O 1
ATOM 2821 N N . ALA B 1 45 ? 11.484 13.75 19.641 1 93.75 45 ALA B N 1
ATOM 2822 C CA . ALA B 1 45 ? 10.578 14.297 18.641 1 93.75 45 ALA B CA 1
ATOM 2823 C C . ALA B 1 45 ? 9.867 13.188 17.875 1 93.75 45 ALA B C 1
ATOM 2825 O O . ALA B 1 45 ? 10.492 12.195 17.484 1 93.75 45 ALA B O 1
ATOM 2826 N N . ARG B 1 46 ? 8.5 13.305 17.812 1 91.88 46 ARG B N 1
ATOM 2827 C CA . ARG B 1 46 ? 7.695 12.297 17.125 1 91.88 46 ARG B CA 1
ATOM 2828 C C . ARG B 1 46 ? 6.793 12.945 16.078 1 91.88 46 ARG B C 1
ATOM 2830 O O . ARG B 1 46 ? 6.484 14.133 16.172 1 91.88 46 ARG B O 1
ATOM 2837 N N . HIS B 1 47 ? 6.387 12.125 15.109 1 91.5 47 HIS B N 1
ATOM 2838 C CA . HIS B 1 47 ? 5.602 12.617 13.992 1 91.5 47 HIS B CA 1
ATOM 2839 C C . HIS B 1 47 ? 6.402 13.602 13.141 1 91.5 47 HIS B C 1
ATOM 2841 O O . HIS B 1 47 ? 7.508 13.992 13.523 1 91.5 47 HIS B O 1
ATOM 2847 N N . THR B 1 48 ? 5.996 13.906 11.93 1 90.25 48 THR B N 1
ATOM 2848 C CA . THR B 1 48 ? 6.863 14.672 11.047 1 90.25 48 THR B CA 1
ATOM 2849 C C . THR B 1 48 ? 6.07 15.742 10.305 1 90.25 48 THR B C 1
ATOM 2851 O O . THR B 1 48 ? 4.93 15.508 9.898 1 90.25 48 THR B O 1
ATOM 2854 N N . ILE B 1 49 ? 6.699 16.812 10.164 1 92.62 49 ILE B N 1
ATOM 2855 C CA . ILE B 1 49 ? 6.121 17.906 9.375 1 92.62 49 ILE B CA 1
ATOM 2856 C C . ILE B 1 49 ? 6.879 18.047 8.062 1 92.62 49 ILE B C 1
ATOM 2858 O O . ILE B 1 49 ? 6.797 19.094 7.402 1 92.62 49 ILE B O 1
ATOM 2862 N N . GLY B 1 50 ? 7.715 17.078 7.711 1 85.12 50 GLY B N 1
ATOM 2863 C CA . GLY B 1 50 ? 8.359 17.094 6.406 1 85.12 50 GLY B CA 1
ATOM 2864 C C . GLY B 1 50 ? 9.82 16.688 6.453 1 85.12 50 GLY B C 1
ATOM 2865 O O . GLY B 1 50 ? 10.414 16.375 5.422 1 85.12 50 GLY B O 1
ATOM 2866 N N . GLY B 1 51 ? 10.539 16.781 7.613 1 80.25 51 GLY B N 1
ATOM 2867 C CA . GLY B 1 51 ? 11.914 16.328 7.773 1 80.25 51 GLY B CA 1
ATOM 2868 C C . GLY B 1 51 ? 12.938 17.391 7.434 1 80.25 51 GLY B C 1
ATOM 2869 O O . GLY B 1 51 ? 12.586 18.562 7.234 1 80.25 51 GLY B O 1
ATOM 2870 N N . GLY B 1 52 ? 14.211 17 7.598 1 80 52 GLY B N 1
ATOM 2871 C CA . GLY B 1 52 ? 15.312 17.828 7.145 1 80 52 GLY B CA 1
ATOM 2872 C C . GLY B 1 52 ? 15.578 19.016 8.055 1 80 52 GLY B C 1
ATOM 2873 O O . GLY B 1 52 ? 15.461 18.906 9.273 1 80 52 GLY B O 1
ATOM 2874 N N . HIS B 1 53 ? 15.969 20.078 7.355 1 83.31 53 HIS B N 1
ATOM 2875 C CA . HIS B 1 53 ? 16.344 21.281 8.07 1 83.31 53 HIS B CA 1
ATOM 2876 C C . HIS B 1 53 ? 15.141 21.938 8.742 1 83.31 53 HIS B C 1
ATOM 2878 O O . HIS B 1 53 ? 15.266 22.5 9.828 1 83.31 53 HIS B O 1
ATOM 2884 N N . LEU B 1 54 ? 14.031 21.828 8.133 1 88.88 54 LEU B N 1
ATOM 2885 C CA . LEU B 1 54 ? 12.805 22.375 8.703 1 88.88 54 LEU B CA 1
ATOM 2886 C C . LEU B 1 54 ? 12.547 21.797 10.086 1 88.88 54 LEU B C 1
ATOM 2888 O O . LEU B 1 54 ? 12.312 22.531 11.047 1 88.88 54 LEU B O 1
ATOM 2892 N N . GLU B 1 55 ? 12.617 20.516 10.141 1 91.44 55 GLU B N 1
ATOM 2893 C CA . GLU B 1 55 ? 12.32 19.859 11.406 1 91.44 55 GLU B CA 1
ATOM 2894 C C . GLU B 1 55 ? 13.398 20.141 12.445 1 91.44 55 GLU B C 1
ATOM 2896 O O . GLU B 1 55 ? 13.102 20.266 13.633 1 91.44 55 GLU B O 1
ATOM 2901 N N . TRP B 1 56 ? 14.609 20.25 11.969 1 89.62 56 TRP B N 1
ATOM 2902 C CA . TRP B 1 56 ? 15.688 20.594 12.891 1 89.62 56 TRP B CA 1
ATOM 2903 C C . TRP B 1 56 ? 15.445 21.953 13.523 1 89.62 56 TRP B C 1
ATOM 2905 O O . TRP B 1 56 ? 15.539 22.109 14.75 1 89.62 56 TRP B O 1
ATOM 2915 N N . LYS B 1 57 ? 15.109 22.859 12.672 1 94.62 57 LYS B N 1
ATOM 2916 C CA . LYS B 1 57 ? 14.836 24.219 13.164 1 94.62 57 LYS B CA 1
ATOM 2917 C C . LYS B 1 57 ? 13.609 24.219 14.078 1 94.62 57 LYS B C 1
ATOM 2919 O O . LYS B 1 57 ? 13.602 24.875 15.117 1 94.62 57 LYS B O 1
ATOM 2924 N N . ALA B 1 58 ? 12.617 23.531 13.719 1 97 58 ALA B N 1
ATOM 2925 C CA . ALA B 1 58 ? 11.398 23.453 14.523 1 97 58 ALA B CA 1
ATOM 2926 C C . ALA B 1 58 ? 11.695 22.859 15.898 1 97 58 ALA B C 1
ATOM 2928 O O . ALA B 1 58 ? 11.188 23.359 16.906 1 97 58 ALA B O 1
ATOM 2929 N N . ILE B 1 59 ? 12.477 21.828 15.93 1 97.25 59 ILE B N 1
ATOM 2930 C CA . ILE B 1 59 ? 12.844 21.188 17.188 1 97.25 59 ILE B CA 1
ATOM 2931 C C . ILE B 1 59 ? 13.617 22.156 18.062 1 97.25 59 ILE B C 1
ATOM 2933 O O . ILE B 1 59 ? 13.367 22.25 19.266 1 97.25 59 ILE B O 1
ATOM 2937 N N . GLU B 1 60 ? 14.523 22.859 17.453 1 97.25 60 GLU B N 1
ATOM 2938 C CA . GLU B 1 60 ? 15.297 23.859 18.188 1 97.25 60 GLU B CA 1
ATOM 2939 C C . GLU B 1 60 ? 14.391 24.906 18.812 1 97.25 60 GLU B C 1
ATOM 2941 O O . GLU B 1 60 ? 14.5 25.188 20.016 1 97.25 60 GLU B O 1
ATOM 2946 N N . ILE B 1 61 ? 13.523 25.453 18.078 1 97.69 61 ILE B N 1
ATOM 2947 C CA . ILE B 1 61 ? 12.602 26.484 18.562 1 97.69 61 ILE B CA 1
ATOM 2948 C C . ILE B 1 61 ? 11.703 25.891 19.656 1 97.69 61 ILE B C 1
ATOM 2950 O O . ILE B 1 61 ? 11.477 26.531 20.672 1 97.69 61 ILE B O 1
ATOM 2954 N N . ALA B 1 62 ? 11.195 24.703 19.406 1 98.38 62 ALA B N 1
ATOM 2955 C CA . ALA B 1 62 ? 10.32 24.031 20.359 1 98.38 62 ALA B CA 1
ATOM 2956 C C . ALA B 1 62 ? 11.016 23.844 21.703 1 98.38 62 ALA B C 1
ATOM 2958 O O . ALA B 1 62 ? 10.43 24.094 22.766 1 98.38 62 ALA B O 1
ATOM 2959 N N . ARG B 1 63 ? 12.211 23.438 21.703 1 97.81 63 ARG B N 1
ATOM 2960 C CA . ARG B 1 63 ? 12.938 23.172 22.938 1 97.81 63 ARG B CA 1
ATOM 2961 C C . ARG B 1 63 ? 13.281 24.469 23.672 1 97.81 63 ARG B C 1
ATOM 2963 O O . ARG B 1 63 ? 13.297 24.5 24.891 1 97.81 63 ARG B O 1
ATOM 2970 N N . HIS B 1 64 ? 13.531 25.516 22.922 1 97.25 64 HIS B N 1
ATOM 2971 C CA . HIS B 1 64 ? 13.656 26.828 23.547 1 97.25 64 HIS B CA 1
ATOM 2972 C C . HIS B 1 64 ? 12.359 27.219 24.266 1 97.25 64 HIS B C 1
ATOM 2974 O O . HIS B 1 64 ? 12.391 27.734 25.375 1 97.25 64 HIS B O 1
ATOM 2980 N N . LEU B 1 65 ? 11.289 26.984 23.594 1 96.88 65 LEU B N 1
ATOM 2981 C CA . LEU B 1 65 ? 9.992 27.312 24.172 1 96.88 65 LEU B CA 1
ATOM 2982 C C . LEU B 1 65 ? 9.711 26.453 25.406 1 96.88 65 LEU B C 1
ATOM 2984 O O . LEU B 1 65 ? 9.078 26.922 26.359 1 96.88 65 LEU B O 1
ATOM 2988 N N . LEU B 1 66 ? 10.109 25.219 25.359 1 96.81 66 LEU B N 1
ATOM 2989 C CA . LEU B 1 66 ? 9.938 24.344 26.516 1 96.81 66 LEU B CA 1
ATOM 2990 C C . LEU B 1 66 ? 10.641 24.906 27.734 1 96.81 66 LEU B C 1
ATOM 2992 O O . LEU B 1 66 ? 10.102 24.844 28.844 1 96.81 66 LEU B O 1
ATOM 2996 N N . LYS B 1 67 ? 11.789 25.406 27.484 1 94.06 67 LYS B N 1
ATOM 2997 C CA . LYS B 1 67 ? 12.602 25.938 28.578 1 94.06 67 LYS B CA 1
ATOM 2998 C C . LYS B 1 67 ? 12.094 27.312 29.016 1 94.06 67 LYS B C 1
ATOM 3000 O O . LYS B 1 67 ? 11.734 27.5 30.188 1 94.06 67 LYS B O 1
ATOM 3005 N N . ASP B 1 68 ? 11.938 28.219 28.094 1 91.38 68 ASP B N 1
ATOM 3006 C CA . ASP B 1 68 ? 11.664 29.625 28.406 1 91.38 68 ASP B CA 1
ATOM 3007 C C . ASP B 1 68 ? 10.18 29.828 28.703 1 91.38 68 ASP B C 1
ATOM 3009 O O . ASP B 1 68 ? 9.805 30.812 29.344 1 91.38 68 ASP B O 1
ATOM 3013 N N . GLY B 1 69 ? 9.352 28.922 28.266 1 85.81 69 GLY B N 1
ATOM 3014 C CA . GLY B 1 69 ? 7.914 29.094 28.422 1 85.81 69 GLY B CA 1
ATOM 3015 C C . GLY B 1 69 ? 7.371 28.406 29.656 1 85.81 69 GLY B C 1
ATOM 3016 O O . GLY B 1 69 ? 6.16 28.422 29.906 1 85.81 69 GLY B O 1
ATOM 3017 N N . ALA B 1 70 ? 8.188 27.922 30.438 1 84.81 70 ALA B N 1
ATOM 3018 C CA . ALA B 1 70 ? 7.75 27.125 31.578 1 84.81 70 ALA B CA 1
ATOM 3019 C C . ALA B 1 70 ? 6.941 27.969 32.562 1 84.81 70 ALA B C 1
ATOM 3021 O O . ALA B 1 70 ? 6.051 27.469 33.25 1 84.81 70 ALA B O 1
ATOM 3022 N N . HIS B 1 71 ? 7.141 29.25 32.5 1 87.12 71 HIS B N 1
ATOM 3023 C CA . HIS B 1 71 ? 6.453 30.094 33.469 1 87.12 71 HIS B CA 1
ATOM 3024 C C . HIS B 1 71 ? 5.426 31 32.781 1 87.12 71 HIS B C 1
ATOM 3026 O O . HIS B 1 71 ? 4.887 31.922 33.406 1 87.12 71 HIS B O 1
ATOM 3032 N N . VAL B 1 72 ? 5.168 30.75 31.547 1 87 72 VAL B N 1
ATOM 3033 C CA . VAL B 1 72 ? 4.172 31.5 30.781 1 87 72 VAL B CA 1
ATOM 3034 C C . VAL B 1 72 ? 2.963 30.609 30.5 1 87 72 VAL B C 1
ATOM 3036 O O . VAL B 1 72 ? 3.078 29.578 29.828 1 87 72 VAL B O 1
ATOM 3039 N N . PRO B 1 73 ? 1.873 30.938 31.141 1 85.31 73 PRO B N 1
ATOM 3040 C CA . PRO B 1 73 ? 0.681 30.141 30.844 1 85.31 73 PRO B CA 1
ATOM 3041 C C . PRO B 1 73 ? 0.342 30.109 29.344 1 85.31 73 PRO B C 1
ATOM 3043 O O . PRO B 1 73 ? 0.291 31.172 28.703 1 85.31 73 PRO B O 1
ATOM 3046 N N . HIS B 1 74 ? 0.14 28.953 28.844 1 91.88 74 HIS B N 1
ATOM 3047 C CA . HIS B 1 74 ? -0.238 28.766 27.453 1 91.88 74 HIS B CA 1
ATOM 3048 C C . HIS B 1 74 ? 0.774 29.406 26.516 1 91.88 74 HIS B C 1
ATOM 3050 O O . HIS B 1 74 ? 0.398 30.172 25.609 1 91.88 74 HIS B O 1
ATOM 3056 N N . ALA B 1 75 ? 1.979 29.188 26.766 1 94.19 75 ALA B N 1
ATOM 3057 C CA . ALA B 1 75 ? 3.027 29.75 25.922 1 94.19 75 ALA B CA 1
ATOM 3058 C C . ALA B 1 75 ? 2.891 29.25 24.484 1 94.19 75 ALA B C 1
ATOM 3060 O O . ALA B 1 75 ? 2.834 28.047 24.234 1 94.19 75 ALA B O 1
ATOM 3061 N 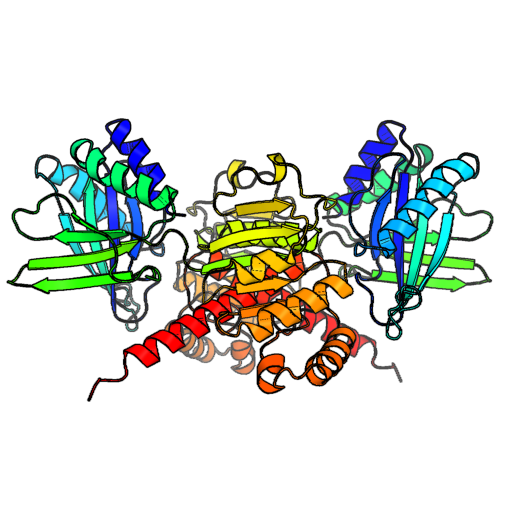N . ARG B 1 76 ? 2.803 30.203 23.562 1 96.56 76 ARG B N 1
ATOM 3062 C CA . ARG B 1 76 ? 2.648 29.906 22.141 1 96.56 76 ARG B CA 1
ATOM 3063 C C . ARG B 1 76 ? 3.498 30.844 21.281 1 96.56 76 ARG B C 1
ATOM 3065 O O . ARG B 1 76 ? 3.857 31.938 21.719 1 96.56 76 ARG B O 1
ATOM 3072 N N . ARG B 1 77 ? 3.762 30.359 20.047 1 95.06 77 ARG B N 1
ATOM 3073 C CA . ARG B 1 77 ? 4.566 31.141 19.125 1 95.06 77 ARG B CA 1
ATOM 3074 C C . ARG B 1 77 ? 4.25 30.781 17.672 1 95.06 77 ARG B C 1
ATOM 3076 O O . ARG B 1 77 ? 3.949 29.609 17.375 1 95.06 77 ARG B O 1
ATOM 3083 N N . LEU B 1 78 ? 4.281 31.812 16.844 1 97.19 78 LEU B N 1
ATOM 3084 C CA . LEU B 1 78 ? 4.266 31.594 15.398 1 97.19 78 LEU B CA 1
ATOM 3085 C C . LEU B 1 78 ? 5.625 31.922 14.789 1 97.19 78 LEU B C 1
ATOM 3087 O O . LEU B 1 78 ? 6.258 32.906 15.164 1 97.19 78 LEU B O 1
ATOM 3091 N N . GLU B 1 79 ? 6.066 31.062 13.898 1 97.31 79 GLU B N 1
ATOM 3092 C CA . GLU B 1 79 ? 7.336 31.297 13.219 1 97.31 79 GLU B CA 1
ATOM 3093 C C . GLU B 1 79 ? 7.211 31.062 11.719 1 97.31 79 GLU B C 1
ATOM 3095 O O . GLU B 1 79 ? 6.762 29.984 11.289 1 97.31 79 GLU B O 1
ATOM 3100 N N . ARG B 1 80 ? 7.566 32.031 10.969 1 95.56 80 ARG B N 1
ATOM 3101 C CA . ARG B 1 80 ? 7.645 31.844 9.523 1 95.56 80 ARG B CA 1
ATOM 3102 C C . ARG B 1 80 ? 9.039 31.391 9.102 1 95.56 80 ARG B C 1
ATOM 3104 O O . ARG B 1 80 ? 10.039 32 9.469 1 95.56 80 ARG B O 1
ATOM 3111 N N . LEU B 1 81 ? 9.133 30.312 8.438 1 93.5 81 LEU B N 1
ATOM 3112 C CA . LEU B 1 81 ? 10.398 29.766 7.977 1 93.5 81 LEU B CA 1
ATOM 3113 C C . LEU B 1 81 ? 10.422 29.641 6.457 1 93.5 81 LEU B C 1
ATOM 3115 O O . LEU B 1 81 ? 9.508 29.078 5.859 1 93.5 81 LEU B O 1
ATOM 3119 N N . ALA B 1 82 ? 11.391 30.203 5.809 1 87.69 82 ALA B N 1
ATOM 3120 C CA . ALA B 1 82 ? 11.594 30.062 4.367 1 87.69 82 ALA B CA 1
ATOM 3121 C C . ALA B 1 82 ? 12.203 28.688 4.035 1 87.69 82 ALA B C 1
ATOM 3123 O O . ALA B 1 82 ? 13.07 28.203 4.758 1 87.69 82 ALA B O 1
ATOM 3124 N N . LEU B 1 83 ? 11.633 28.062 3.072 1 78.12 83 LEU B N 1
ATOM 3125 C CA . LEU B 1 83 ? 12.102 26.734 2.688 1 78.12 83 LEU B CA 1
ATOM 3126 C C . LEU B 1 83 ? 13.125 26.828 1.562 1 78.12 83 LEU B C 1
ATOM 3128 O O . LEU B 1 83 ? 13.617 25.797 1.082 1 78.12 83 LEU B O 1
ATOM 3132 N N . GLY B 1 84 ? 13.375 28.25 0.917 1 62.16 84 GLY B N 1
ATOM 3133 C CA . GLY B 1 84 ? 14.289 28.469 -0.201 1 62.16 84 GLY B CA 1
ATOM 3134 C C . GLY B 1 84 ? 15.734 28.172 0.143 1 62.16 84 GLY B C 1
ATOM 3135 O O . GLY B 1 84 ? 16.031 27.734 1.261 1 62.16 84 GLY B O 1
ATOM 3136 N N . PRO B 1 85 ? 16.547 28.562 -0.953 1 50.94 85 PRO B N 1
ATOM 3137 C CA . PRO B 1 85 ? 17.984 28.344 -0.995 1 50.94 85 PRO B CA 1
ATOM 3138 C C . PRO B 1 85 ? 18.719 29.016 0.167 1 50.94 85 PRO B C 1
ATOM 3140 O O . PRO B 1 85 ? 19.953 28.984 0.227 1 50.94 85 PRO B O 1
ATOM 3143 N N . SER B 1 86 ? 18.234 30.219 0.711 1 43 86 SER B N 1
ATOM 3144 C CA . SER B 1 86 ? 19.344 30.516 1.595 1 43 86 SER B CA 1
ATOM 3145 C C . SER B 1 86 ? 19.875 29.25 2.256 1 43 86 SER B C 1
ATOM 3147 O O . SER B 1 86 ? 20.938 29.266 2.898 1 43 86 SER B O 1
ATOM 3149 N N . LEU B 1 87 ? 19.031 28.547 2.621 1 38.78 87 LEU B N 1
ATOM 3150 C CA . LEU B 1 87 ? 19.578 27.219 2.883 1 38.78 87 LEU B CA 1
ATOM 3151 C C . LEU B 1 87 ? 19.969 26.516 1.583 1 38.78 87 LEU B C 1
ATOM 3153 O O . LEU B 1 87 ? 20 25.297 1.515 1 38.78 87 LEU B O 1
ATOM 3157 N N . GLY B 1 88 ? 20.438 27.484 0.423 1 36.09 88 GLY B N 1
ATOM 3158 C CA . GLY B 1 88 ? 20.859 27.344 -0.963 1 36.09 88 GLY B CA 1
ATOM 3159 C C . GLY B 1 88 ? 19.688 27.125 -1.914 1 36.09 88 GLY B C 1
ATOM 3160 O O . GLY B 1 88 ? 19.891 26.797 -3.086 1 36.09 88 GLY B O 1
ATOM 3161 N N . GLN B 1 89 ? 18.391 26.891 -1.556 1 36.66 89 GLN B N 1
ATOM 3162 C CA . GLN B 1 89 ? 17.297 26.5 -2.434 1 36.66 89 GLN B CA 1
ATOM 3163 C C . GLN B 1 89 ? 16.5 27.719 -2.881 1 36.66 89 GLN B C 1
ATOM 3165 O O . GLN B 1 89 ? 16.031 28.5 -2.049 1 36.66 89 GLN B O 1
ATOM 3170 N N . CYS B 1 90 ? 16.719 28.766 -3.885 1 40.78 90 CYS B N 1
ATOM 3171 C CA . CYS B 1 90 ? 15.953 29.844 -4.477 1 40.78 90 CYS B CA 1
ATOM 3172 C C . CYS B 1 90 ? 14.461 29.562 -4.418 1 40.78 90 CYS B C 1
ATOM 3174 O O . CYS B 1 90 ? 13.648 30.484 -4.363 1 40.78 90 CYS B O 1
ATOM 3176 N N . CYS B 1 91 ? 13.859 28.688 -5.094 1 50.03 91 CYS B N 1
ATOM 3177 C CA . CYS B 1 91 ? 12.539 28.281 -5.562 1 50.03 91 CYS B CA 1
ATOM 3178 C C . CYS B 1 91 ? 11.68 27.781 -4.41 1 50.03 91 CYS B C 1
ATOM 3180 O O . CYS B 1 91 ? 10.641 27.156 -4.629 1 50.03 91 CYS B O 1
ATOM 3182 N N . GLY B 1 92 ? 12.125 28.156 -3.041 1 61.94 92 GLY B N 1
ATOM 3183 C CA . GLY B 1 92 ? 11.492 27.266 -2.078 1 61.94 92 GLY B CA 1
ATOM 3184 C C . GLY B 1 92 ? 10.281 27.875 -1.409 1 61.94 92 GLY B C 1
ATOM 3185 O O . GLY B 1 92 ? 10.031 29.078 -1.538 1 61.94 92 GLY B O 1
ATOM 3186 N N . GLY B 1 93 ? 9.234 27.453 -1.134 1 80.62 93 GLY B N 1
ATOM 3187 C CA . GLY B 1 93 ? 8.047 27.828 -0.38 1 80.62 93 GLY B CA 1
ATOM 3188 C C . GLY B 1 93 ? 8.359 28.25 1.045 1 80.62 93 GLY B C 1
ATOM 3189 O O . GLY B 1 93 ? 9.5 28.578 1.366 1 80.62 93 GLY B O 1
ATOM 3190 N N . ALA B 1 94 ? 7.445 28.719 1.716 1 91.19 94 ALA B N 1
ATOM 3191 C CA . ALA B 1 94 ? 7.555 29.047 3.135 1 91.19 94 ALA B CA 1
ATOM 3192 C C . ALA B 1 94 ? 6.43 28.406 3.938 1 91.19 94 ALA B C 1
ATOM 3194 O O . ALA B 1 94 ? 5.383 28.062 3.387 1 91.19 94 ALA B O 1
ATOM 3195 N N . VAL B 1 95 ? 6.797 28.234 5.195 1 95 95 VAL B N 1
ATOM 3196 C CA . VAL B 1 95 ? 5.773 27.703 6.098 1 95 95 VAL B CA 1
ATOM 3197 C C . VAL B 1 95 ? 5.691 28.578 7.344 1 95 95 VAL B C 1
ATOM 3199 O O . VAL B 1 95 ? 6.684 29.188 7.754 1 95 95 VAL B O 1
ATOM 3202 N N . VAL B 1 96 ? 4.469 28.703 7.828 1 97.5 96 VAL B N 1
ATOM 3203 C CA . VAL B 1 96 ? 4.285 29.234 9.18 1 97.5 96 VAL B CA 1
ATOM 3204 C C . VAL B 1 96 ? 4.012 28.094 10.148 1 97.5 96 VAL B C 1
ATOM 3206 O O . VAL B 1 96 ? 3.074 27.312 9.953 1 97.5 96 VAL B O 1
ATOM 3209 N N . LEU B 1 97 ? 4.84 27.984 11.148 1 98.19 97 LEU B N 1
ATOM 3210 C CA . LEU B 1 97 ? 4.676 26.969 12.172 1 98.19 97 LEU B CA 1
ATOM 3211 C C . LEU B 1 97 ? 4.078 27.547 13.445 1 98.19 97 LEU B C 1
ATOM 3213 O O . LEU B 1 97 ? 4.465 28.641 13.867 1 98.19 97 LEU B O 1
ATOM 3217 N N . ALA B 1 98 ? 3.111 26.891 13.969 1 98.56 98 ALA B N 1
ATOM 3218 C CA . ALA B 1 98 ? 2.553 27.203 15.281 1 98.56 98 ALA B CA 1
ATOM 3219 C C . ALA B 1 98 ? 3.148 26.312 16.359 1 98.56 98 ALA B C 1
ATOM 3221 O O . ALA B 1 98 ? 3.156 25.094 16.234 1 98.56 98 ALA B O 1
ATOM 3222 N N . PHE B 1 99 ? 3.65 26.938 17.375 1 98.31 99 PHE B N 1
ATOM 3223 C CA . PHE B 1 99 ? 4.203 26.234 18.531 1 98.31 99 PHE B CA 1
ATOM 3224 C C . PHE B 1 99 ? 3.326 26.422 19.766 1 98.31 99 PHE B C 1
ATOM 3226 O O . PHE B 1 99 ? 3.031 27.562 20.141 1 98.31 99 PHE B O 1
ATOM 3233 N N . 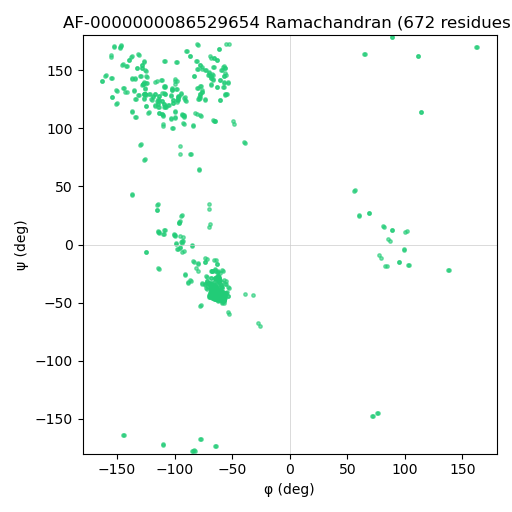GLU B 1 100 ? 2.893 25.328 20.344 1 98.06 100 GLU B N 1
ATOM 3234 C CA . GLU B 1 100 ? 2.107 25.359 21.562 1 98.06 100 GLU B CA 1
ATOM 3235 C C . GLU B 1 100 ? 2.768 24.531 22.672 1 98.06 100 GLU B C 1
ATOM 3237 O O . GLU B 1 100 ? 2.873 23.312 22.562 1 98.06 100 GLU B O 1
ATOM 3242 N N . ARG B 1 101 ? 3.205 25.219 23.703 1 97.69 101 ARG B N 1
ATOM 3243 C CA . ARG B 1 101 ? 3.701 24.469 24.844 1 97.69 101 ARG B CA 1
ATOM 3244 C C . ARG B 1 101 ? 2.549 23.938 25.688 1 97.69 101 ARG B C 1
ATOM 3246 O O . ARG B 1 101 ? 1.696 24.688 26.141 1 97.69 101 ARG B O 1
ATOM 3253 N N . LEU B 1 102 ? 2.559 22.656 25.938 1 97.25 102 LEU B N 1
ATOM 3254 C CA . LEU B 1 102 ? 1.462 22 26.641 1 97.25 102 LEU B CA 1
ATOM 3255 C C . LEU B 1 102 ? 1.973 21.266 27.875 1 97.25 102 LEU B C 1
ATOM 3257 O O . LEU B 1 102 ? 3.088 20.734 27.859 1 97.25 102 LEU B O 1
ATOM 3261 N N . ASP B 1 103 ? 1.172 21.297 28.875 1 95.62 103 ASP B N 1
ATOM 3262 C CA . ASP B 1 103 ? 1.485 20.578 30.109 1 95.62 103 ASP B CA 1
ATOM 3263 C C . ASP B 1 103 ? 0.224 20 30.75 1 95.62 103 ASP B C 1
ATOM 3265 O O . ASP B 1 103 ? -0.8 19.844 30.078 1 95.62 103 ASP B O 1
ATOM 3269 N N . VAL B 1 104 ? 0.352 19.625 32 1 94.94 104 VAL B N 1
ATOM 3270 C CA . VAL B 1 104 ? -0.715 18.891 32.688 1 94.94 104 VAL B CA 1
ATOM 3271 C C . VAL B 1 104 ? -1.981 19.75 32.719 1 94.94 104 VAL B C 1
ATOM 3273 O O . VAL B 1 104 ? -3.096 19.219 32.719 1 94.94 104 VAL B O 1
ATOM 3276 N N . GLY B 1 105 ? -1.815 21.031 32.75 1 94.12 105 GLY B N 1
ATOM 3277 C CA . GLY B 1 105 ? -2.963 21.922 32.75 1 94.12 105 GLY B CA 1
ATOM 3278 C C . GLY B 1 105 ? -3.789 21.844 31.469 1 94.12 105 GLY B C 1
ATOM 3279 O O . GLY B 1 105 ? -4.93 22.312 31.438 1 94.12 105 GLY B O 1
ATOM 3280 N N . ASP B 1 106 ? -3.27 21.219 30.406 1 96.12 106 ASP B N 1
ATOM 3281 C CA . ASP B 1 106 ? -3.943 21.156 29.125 1 96.12 106 ASP B CA 1
ATOM 3282 C C . ASP B 1 106 ? -4.66 19.812 28.953 1 96.12 106 ASP B C 1
ATOM 3284 O O . ASP B 1 106 ? -5.312 19.578 27.922 1 96.12 106 ASP B O 1
ATOM 3288 N N . LEU B 1 107 ? -4.645 18.938 29.859 1 95.94 107 LEU B N 1
ATOM 3289 C CA . LEU B 1 107 ? -5.195 17.594 29.734 1 95.94 107 LEU B CA 1
ATOM 3290 C C . LEU B 1 107 ? -6.703 17.641 29.516 1 95.94 107 LEU B C 1
ATOM 3292 O O . LEU B 1 107 ? -7.262 16.797 28.812 1 95.94 107 LEU B O 1
ATOM 3296 N N . GLY B 1 108 ? -7.344 18.609 30.125 1 95.25 108 GLY B N 1
ATOM 3297 C CA . GLY B 1 108 ? -8.789 18.703 30 1 95.25 108 GLY B CA 1
ATOM 3298 C C . GLY B 1 108 ? -9.266 18.719 28.562 1 95.25 108 GLY B C 1
ATOM 3299 O O . GLY B 1 108 ? -10.023 17.844 28.141 1 95.25 108 GLY B O 1
ATOM 3300 N N . TRP B 1 109 ? -8.766 19.719 27.797 1 95.81 109 TRP B N 1
ATOM 3301 C CA . TRP B 1 109 ? -9.242 19.828 26.422 1 95.81 109 TRP B CA 1
ATOM 3302 C C . TRP B 1 109 ? -8.672 18.703 25.562 1 95.81 109 TRP B C 1
ATOM 3304 O O . TRP B 1 109 ? -9.297 18.266 24.594 1 95.81 109 TRP B O 1
ATOM 3314 N N . ILE B 1 110 ? -7.562 18.188 25.859 1 96.31 110 ILE B N 1
ATOM 3315 C CA . ILE B 1 110 ? -6.941 17.109 25.109 1 96.31 110 ILE B CA 1
ATOM 3316 C C . ILE B 1 110 ? -7.762 15.828 25.266 1 96.31 110 ILE B C 1
ATOM 3318 O O . ILE B 1 110 ? -8.008 15.117 24.281 1 96.31 110 ILE B O 1
ATOM 3322 N N . MET B 1 111 ? -8.18 15.586 26.453 1 95.56 111 MET B N 1
ATOM 3323 C CA . MET B 1 111 ? -9.016 14.422 26.703 1 95.56 111 MET B CA 1
ATOM 3324 C C . MET B 1 111 ? -10.359 14.547 26 1 95.56 111 MET B C 1
ATOM 3326 O O . MET B 1 111 ? -10.875 13.57 25.453 1 95.56 111 MET B O 1
ATOM 3330 N N . SER B 1 112 ? -10.867 15.734 26.062 1 95.94 112 SER B N 1
ATOM 3331 C CA . SER B 1 112 ? -12.117 15.984 25.359 1 95.94 112 SER B CA 1
ATOM 3332 C C . SER B 1 112 ? -11.961 15.75 23.859 1 95.94 112 SER B C 1
ATOM 3334 O O . SER B 1 112 ? -12.805 15.102 23.234 1 95.94 112 SER B O 1
ATOM 3336 N N . LEU B 1 113 ? -10.906 16.25 23.297 1 95.38 113 LEU B N 1
ATOM 3337 C CA . LEU B 1 113 ? -10.633 16.062 21.891 1 95.38 113 LEU B CA 1
ATOM 3338 C C . LEU B 1 113 ? -10.445 14.578 21.562 1 95.38 113 LEU B C 1
ATOM 3340 O O . LEU B 1 113 ? -10.992 14.078 20.578 1 95.38 113 LEU B O 1
ATOM 3344 N N . ALA B 1 114 ? -9.695 13.875 22.359 1 93.06 114 ALA B N 1
ATOM 3345 C CA . ALA B 1 114 ? -9.438 12.453 22.172 1 93.06 114 ALA B CA 1
ATOM 3346 C C . ALA B 1 114 ? -10.734 11.656 22.156 1 93.06 114 ALA B C 1
ATOM 3348 O O . ALA B 1 114 ? -10.906 10.75 21.344 1 93.06 114 ALA B O 1
ATOM 3349 N N . LYS B 1 115 ? -11.617 11.977 23.031 1 92 115 LYS B N 1
ATOM 3350 C CA . LYS B 1 115 ? -12.906 11.289 23.125 1 92 115 LYS B CA 1
ATOM 3351 C C . LYS B 1 115 ? -13.734 11.508 21.859 1 92 115 LYS B C 1
ATOM 3353 O O . LYS B 1 115 ? -14.328 10.562 21.344 1 92 115 LYS B O 1
ATOM 3358 N N . ARG B 1 116 ? -13.703 12.688 21.391 1 90.44 116 ARG B N 1
ATOM 3359 C CA . ARG B 1 116 ? -14.461 13.016 20.188 1 90.44 116 ARG B CA 1
ATOM 3360 C C . ARG B 1 116 ? -13.891 12.305 18.953 1 90.44 116 ARG B C 1
ATOM 3362 O O . ARG B 1 116 ? -14.633 11.734 18.156 1 90.44 116 ARG B O 1
ATOM 3369 N N . VAL B 1 117 ? -12.609 12.344 18.891 1 86.5 117 VAL B N 1
ATOM 3370 C CA . VAL B 1 117 ? -11.922 11.711 17.781 1 86.5 117 VAL B CA 1
ATOM 3371 C C . VAL B 1 117 ? -12.164 10.203 17.812 1 86.5 117 VAL B C 1
ATOM 3373 O O . VAL B 1 117 ? -12.422 9.578 16.781 1 86.5 117 VAL B O 1
ATOM 3376 N N . ALA B 1 118 ? -12.078 9.617 18.969 1 83.44 118 ALA B N 1
ATOM 3377 C CA . ALA B 1 118 ? -12.32 8.188 19.125 1 83.44 118 ALA B CA 1
ATOM 3378 C C . ALA B 1 118 ? -13.742 7.812 18.719 1 83.44 118 ALA B C 1
ATOM 3380 O O . ALA B 1 118 ? -13.977 6.715 18.203 1 83.44 118 ALA B O 1
ATOM 3381 N N . ALA B 1 119 ? -14.617 8.758 18.891 1 83 119 ALA B N 1
ATOM 3382 C CA . ALA B 1 119 ? -16.016 8.523 18.547 1 83 119 ALA B CA 1
ATOM 3383 C C . ALA B 1 119 ? -16.266 8.789 17.062 1 83 119 ALA B C 1
ATOM 3385 O O . ALA B 1 119 ? -17.391 8.688 16.578 1 83 119 ALA B O 1
ATOM 3386 N N . GLY B 1 120 ? -15.172 9.188 16.422 1 78.81 120 GLY B N 1
ATOM 3387 C CA . GLY B 1 120 ? -15.289 9.438 15 1 78.81 120 GLY B CA 1
ATOM 3388 C C . GLY B 1 120 ? -15.867 10.797 14.672 1 78.81 120 GLY B C 1
ATOM 3389 O O . GLY B 1 120 ? -16.281 11.055 13.539 1 78.81 120 GLY B O 1
ATOM 3390 N N . ALA B 1 121 ? -15.891 11.688 15.609 1 83.94 121 ALA B N 1
ATOM 3391 C CA . ALA B 1 121 ? -16.5 13 15.422 1 83.94 121 ALA B CA 1
ATOM 3392 C C . ALA B 1 121 ? -15.461 14.039 15.008 1 83.94 121 ALA B C 1
ATOM 3394 O O . ALA B 1 121 ? -14.438 14.203 15.688 1 83.94 121 ALA B O 1
ATOM 3395 N N . ALA B 1 122 ? -15.766 14.75 13.953 1 87.94 122 ALA B N 1
ATOM 3396 C CA . ALA B 1 122 ? -14.93 15.883 13.578 1 87.94 122 ALA B CA 1
ATOM 3397 C C . ALA B 1 122 ? -15.016 17 14.617 1 87.94 122 ALA B C 1
ATOM 3399 O O . ALA B 1 122 ? -16.078 17.234 15.195 1 87.94 122 ALA B O 1
ATOM 3400 N N . THR B 1 123 ? -13.883 17.625 14.836 1 93.5 123 THR B N 1
ATOM 3401 C CA . THR B 1 123 ? -13.812 18.672 15.844 1 93.5 123 THR B CA 1
ATOM 3402 C C . THR B 1 123 ? -13.047 19.891 15.32 1 93.5 123 THR B C 1
ATOM 3404 O O . THR B 1 123 ? -12.008 19.734 14.68 1 93.5 123 THR B O 1
ATOM 3407 N N . VAL B 1 124 ? -13.633 21.031 15.547 1 95.44 124 VAL B N 1
ATOM 3408 C CA . VAL B 1 124 ? -12.938 22.266 15.227 1 95.44 124 VAL B CA 1
ATOM 3409 C C . VAL B 1 124 ? -12.164 22.75 16.453 1 95.44 124 VAL B C 1
ATOM 3411 O O . VAL B 1 124 ? -12.719 22.859 17.547 1 95.44 124 VAL B O 1
ATOM 3414 N N . ARG B 1 125 ? -10.891 22.984 16.266 1 96.56 125 ARG B N 1
ATOM 3415 C CA . ARG B 1 125 ? -10.023 23.531 17.312 1 96.56 125 ARG B CA 1
ATOM 3416 C C . ARG B 1 125 ? -9.539 24.922 16.938 1 96.56 125 ARG B C 1
ATOM 3418 O O . ARG B 1 125 ? -9.039 25.141 15.828 1 96.56 125 ARG B O 1
ATOM 3425 N N . SER B 1 126 ? -9.734 25.891 17.859 1 96.75 126 SER B N 1
ATOM 3426 C CA . SER B 1 126 ? -9.312 27.281 17.656 1 96.75 126 SER B CA 1
ATOM 3427 C C . SER B 1 126 ? -8.258 27.688 18.672 1 96.75 126 SER B C 1
ATOM 3429 O O . SER B 1 126 ? -8.461 27.516 19.891 1 96.75 126 SER B O 1
ATOM 3431 N N . VAL B 1 127 ? -7.191 28.234 18.188 1 97.5 127 VAL B N 1
ATOM 3432 C CA . VAL B 1 127 ? -6.059 28.625 19.031 1 97.5 127 VAL B CA 1
ATOM 3433 C C . VAL B 1 127 ? -5.719 30.094 18.766 1 97.5 127 VAL B C 1
ATOM 3435 O O . VAL B 1 127 ? -5.531 30.5 17.625 1 97.5 127 VAL B O 1
ATOM 3438 N N . SER B 1 128 ? -5.613 30.875 19.844 1 96.44 128 SER B N 1
ATOM 3439 C CA . SER B 1 128 ? -5.238 32.281 19.734 1 96.44 128 SER B CA 1
ATOM 3440 C C . SER B 1 128 ? -3.758 32.469 20.047 1 96.44 128 SER B C 1
ATOM 3442 O O . SER B 1 128 ? -3.215 31.844 20.953 1 96.44 128 SER B O 1
ATOM 3444 N N . PHE B 1 129 ? -3.094 33.375 19.328 1 95.69 129 PHE B N 1
ATOM 3445 C CA . PHE B 1 129 ? -1.691 33.688 19.547 1 95.69 129 PHE B CA 1
ATOM 3446 C C . PHE B 1 129 ? -1.543 35.156 20.016 1 95.69 129 PHE B C 1
ATOM 3448 O O . PHE B 1 129 ? -0.543 35.812 19.719 1 95.69 129 PHE B O 1
ATOM 3455 N N . GLY B 1 130 ? -2.484 35.594 20.75 1 89.31 130 GLY B N 1
ATOM 3456 C CA . GLY B 1 130 ? -2.449 36.938 21.312 1 89.31 130 GLY B CA 1
ATOM 3457 C C . GLY B 1 130 ? -1.658 37 22.609 1 89.31 130 GLY B C 1
ATOM 3458 O O . GLY B 1 130 ? -1.01 36.031 23.016 1 89.31 130 GLY B O 1
ATOM 3459 N N . PRO B 1 131 ? -1.565 38.094 23.25 1 85.25 131 PRO B N 1
ATOM 3460 C CA . PRO B 1 131 ? -0.739 38.312 24.438 1 85.25 131 PRO B CA 1
ATOM 3461 C C . PRO B 1 131 ? -1.198 37.531 25.641 1 85.25 131 PRO B C 1
ATOM 3463 O O . PRO B 1 131 ? -0.379 37.156 26.5 1 85.25 131 PRO B O 1
ATOM 3466 N N . SER B 1 132 ? -2.479 37.312 25.844 1 82 132 SER B N 1
ATOM 3467 C CA . SER B 1 132 ? -3.002 36.5 26.938 1 82 132 SER B CA 1
ATOM 3468 C C . SER B 1 132 ? -3.943 35.406 26.406 1 82 132 SER B C 1
ATOM 3470 O O . SER B 1 132 ? -5.145 35.438 26.688 1 82 132 SER B O 1
ATOM 3472 N N . PRO B 1 133 ? -3.277 34.5 25.828 1 82.69 133 PRO B N 1
ATOM 3473 C CA . PRO B 1 133 ? -4.152 33.5 25.203 1 82.69 133 PRO B CA 1
ATOM 3474 C C . PRO B 1 133 ? -4.73 32.5 26.203 1 82.69 133 PRO B C 1
ATOM 3476 O O . PRO B 1 133 ? -4.059 32.125 27.172 1 82.69 133 PRO B O 1
ATOM 3479 N N . GLY B 1 134 ? -6.035 32.188 26.078 1 88.31 134 GLY B N 1
ATOM 3480 C CA . GLY B 1 134 ? -6.664 31.109 26.859 1 88.31 134 GLY B CA 1
ATOM 3481 C C . GLY B 1 134 ? -6.453 29.734 26.25 1 88.31 134 GLY B C 1
ATOM 3482 O O . GLY B 1 134 ? -5.648 29.578 25.328 1 88.31 134 GLY B O 1
ATOM 3483 N N . ALA B 1 135 ? -7.055 28.766 26.891 1 92.88 135 ALA B N 1
ATOM 3484 C CA . ALA B 1 135 ? -7.027 27.406 26.359 1 92.88 135 ALA B CA 1
ATOM 3485 C C . ALA B 1 135 ? -7.656 27.344 24.969 1 92.88 135 ALA B C 1
ATOM 3487 O O . ALA B 1 135 ? -8.484 28.188 24.625 1 92.88 135 ALA B O 1
ATOM 3488 N N . PRO B 1 136 ? -7.18 26.406 24.141 1 96 136 PRO B N 1
ATOM 3489 C CA . PRO B 1 136 ? -7.855 26.219 22.859 1 96 136 PRO B CA 1
ATOM 3490 C C . PRO B 1 136 ? -9.352 25.938 23 1 96 136 PRO B C 1
ATOM 3492 O O . PRO B 1 136 ? -9.758 25.297 23.984 1 96 136 PRO B O 1
ATOM 3495 N N . LEU B 1 137 ? -10.086 26.406 22.078 1 95.56 137 LEU B N 1
ATOM 3496 C CA . LEU B 1 137 ? -11.523 26.156 22.062 1 95.56 137 LEU B CA 1
ATOM 3497 C C . LEU B 1 137 ? -11.867 25 21.125 1 95.56 137 LEU B C 1
ATOM 3499 O O . LEU B 1 137 ? -11.328 24.906 20.016 1 95.56 137 LEU B O 1
ATOM 3503 N N . LEU B 1 138 ? -12.695 24.109 21.594 1 96.44 138 LEU B N 1
ATOM 3504 C CA . LEU B 1 138 ? -13.195 23.016 20.781 1 96.44 138 LEU B CA 1
ATOM 3505 C C . LEU B 1 138 ? -14.672 23.203 20.438 1 96.44 138 LEU B C 1
ATOM 3507 O O . LEU B 1 138 ? -15.461 23.641 21.297 1 96.44 138 LEU B O 1
ATOM 3511 N N . SER B 1 139 ? -15.016 22.969 19.188 1 94.94 139 SER B N 1
ATOM 3512 C CA . SER B 1 139 ? -16.406 23.062 18.766 1 94.94 139 SER B CA 1
ATOM 3513 C C . SER B 1 139 ? -16.703 22.062 17.656 1 94.94 139 SER B C 1
ATOM 3515 O O . SER B 1 139 ? -15.805 21.422 17.125 1 94.94 139 SER B O 1
ATOM 3517 N N . GLU B 1 140 ? -17.906 21.906 17.344 1 92.19 140 GLU B N 1
ATOM 3518 C CA . GLU B 1 140 ? -18.344 21.062 16.234 1 92.19 140 GLU B CA 1
ATOM 3519 C C . GLU B 1 140 ? -18.266 21.828 14.906 1 92.19 140 GLU B C 1
ATOM 3521 O O . GLU B 1 140 ? -18.5 23.031 14.859 1 92.19 140 GLU B O 1
ATOM 3526 N N . PRO B 1 141 ? -17.922 21.062 13.922 1 89.75 141 PRO B N 1
ATOM 3527 C CA . PRO B 1 141 ? -17.953 21.734 12.617 1 89.75 141 PRO B CA 1
ATOM 3528 C C . PRO B 1 141 ? -19.359 22.078 12.156 1 89.75 141 PRO B C 1
ATOM 3530 O O . PRO B 1 141 ? -20.328 21.516 12.672 1 89.75 141 PRO B O 1
ATOM 3533 N N . GLU B 1 142 ? -19.344 23.016 11.219 1 81.31 142 GLU B N 1
ATOM 3534 C CA . GLU B 1 142 ? -20.641 23.422 10.695 1 81.31 142 GLU B CA 1
ATOM 3535 C C . GLU B 1 142 ? -21.312 22.281 9.93 1 81.31 142 GLU B C 1
ATOM 3537 O O . GLU B 1 142 ? -22.547 22.172 9.945 1 81.31 142 GLU B O 1
ATOM 3542 N N . SER B 1 143 ? -20.516 21.531 9.211 1 73.31 143 SER B N 1
ATOM 3543 C CA . SER B 1 143 ? -21.047 20.406 8.438 1 73.31 143 SER B CA 1
ATOM 3544 C C . SER B 1 143 ? -20.5 19.078 8.961 1 73.31 143 SER B C 1
ATOM 3546 O O . SER B 1 143 ? -19.328 18.984 9.344 1 73.31 143 SER B O 1
ATOM 3548 N N . GLU B 1 144 ? -21.375 18.109 8.984 1 64.38 144 GLU B N 1
ATOM 3549 C CA . GLU B 1 144 ? -20.984 16.766 9.391 1 64.38 144 GLU B CA 1
ATOM 3550 C C . GLU B 1 144 ? -19.938 16.188 8.438 1 64.38 144 GLU B C 1
ATOM 3552 O O . GLU B 1 144 ? -19.172 15.305 8.82 1 64.38 144 GLU B O 1
ATOM 3557 N N . ALA B 1 145 ? -19.953 16.703 7.32 1 61.88 145 ALA B N 1
ATOM 3558 C CA . ALA B 1 145 ? -19.062 16.188 6.285 1 61.88 145 ALA B CA 1
ATOM 3559 C C . ALA B 1 145 ? -17.766 17 6.238 1 61.88 145 ALA B C 1
ATOM 3561 O O . ALA B 1 145 ? -17.047 16.969 5.238 1 61.88 145 ALA B O 1
ATOM 3562 N N . ALA B 1 146 ? -17.578 17.531 7.387 1 71.25 146 ALA B N 1
ATOM 3563 C CA . ALA B 1 146 ? -16.406 18.422 7.383 1 71.25 146 ALA B CA 1
ATOM 3564 C C . ALA B 1 146 ? -15.125 17.609 7.215 1 71.25 146 ALA B C 1
ATOM 3566 O O . ALA B 1 146 ? -14.961 16.547 7.816 1 71.25 146 ALA B O 1
ATOM 3567 N N . ARG B 1 147 ? -14.258 18.156 6.387 1 76.38 147 ARG B N 1
ATOM 3568 C CA . ARG B 1 147 ? -12.938 17.594 6.121 1 76.38 147 ARG B CA 1
ATOM 3569 C C . ARG B 1 147 ? -11.867 18.297 6.941 1 76.38 147 ARG B C 1
ATOM 3571 O O . ARG B 1 147 ? -12.062 19.438 7.383 1 76.38 147 ARG B O 1
ATOM 3578 N N . ALA B 1 148 ? -10.852 17.578 7.09 1 84.56 148 ALA B N 1
ATOM 3579 C CA . ALA B 1 148 ? -9.719 18.188 7.797 1 84.56 148 ALA B CA 1
ATOM 3580 C C . ALA B 1 148 ? -9.258 19.453 7.102 1 84.56 148 ALA B C 1
ATOM 3582 O O . ALA B 1 148 ? -9.203 19.516 5.871 1 84.56 148 ALA B O 1
ATOM 3583 N N . ASP B 1 149 ? -9.008 20.5 7.852 1 87.69 149 ASP B N 1
ATOM 3584 C CA . ASP B 1 149 ? -8.508 21.781 7.355 1 87.69 149 ASP B CA 1
ATOM 3585 C C . ASP B 1 149 ? -7.762 22.547 8.453 1 87.69 149 ASP B C 1
ATOM 3587 O O . ASP B 1 149 ? -7.828 22.172 9.625 1 87.69 149 ASP B O 1
ATOM 3591 N N . CYS B 1 150 ? -6.965 23.516 7.98 1 94.19 150 CYS B N 1
ATOM 3592 C CA . CYS B 1 150 ? -6.234 24.391 8.891 1 94.19 150 CYS B CA 1
ATOM 3593 C C . CYS B 1 150 ? -6.027 25.766 8.273 1 94.19 150 CYS B C 1
ATOM 3595 O O . CYS B 1 150 ? -5.43 25.891 7.203 1 94.19 150 CYS B O 1
ATOM 3597 N N . LEU B 1 151 ? -6.543 26.75 9.023 1 95.19 151 LEU B N 1
ATOM 3598 C CA . LEU B 1 151 ? -6.488 28.125 8.531 1 95.19 151 LEU B CA 1
ATOM 3599 C C . LEU B 1 151 ? -5.844 29.047 9.562 1 95.19 151 LEU B C 1
ATOM 3601 O O . LEU B 1 151 ? -6.191 29 10.742 1 95.19 151 LEU B O 1
ATOM 3605 N N . LEU B 1 152 ? -4.898 29.781 9.117 1 97.31 152 LEU B N 1
ATOM 3606 C CA . LEU B 1 152 ? -4.332 30.875 9.906 1 97.31 152 LEU B CA 1
ATOM 3607 C C . LEU B 1 152 ? -4.879 32.219 9.453 1 97.31 152 LEU B C 1
ATOM 3609 O O . LEU B 1 152 ? -4.809 32.562 8.266 1 97.31 152 LEU B O 1
ATOM 3613 N N . TRP B 1 153 ? -5.418 32.906 10.383 1 95.44 153 TRP B N 1
ATOM 3614 C CA . TRP B 1 153 ? -6.023 34.188 10.023 1 95.44 153 TRP B CA 1
ATOM 3615 C C . TRP B 1 153 ? -5.875 35.188 11.156 1 95.44 153 TRP B C 1
ATOM 3617 O O . TRP B 1 153 ? -5.344 34.875 12.219 1 95.44 153 TRP B O 1
ATOM 3627 N N . GLU B 1 154 ? -6.234 36.438 10.852 1 94.81 154 GLU B N 1
ATOM 3628 C CA . GLU B 1 154 ? -6.051 37.531 11.828 1 94.81 154 GLU B CA 1
ATOM 3629 C C . GLU B 1 154 ? -7.34 38.312 12.031 1 94.81 154 GLU B C 1
ATOM 3631 O O . GLU B 1 154 ? -8.07 38.562 11.07 1 94.81 154 GLU B O 1
ATOM 3636 N N . THR B 1 155 ? -7.586 38.594 13.273 1 92.44 155 THR B N 1
ATOM 3637 C CA . THR B 1 155 ? -8.68 39.5 13.633 1 92.44 155 THR B CA 1
ATOM 3638 C C . THR B 1 155 ? -8.289 40.406 14.812 1 92.44 155 THR B C 1
ATOM 3640 O O . THR B 1 155 ? -7.754 39.906 15.812 1 92.44 155 THR B O 1
ATOM 3643 N N . GLY B 1 156 ? -8.516 41.75 14.695 1 92.69 156 GLY B N 1
ATOM 3644 C CA . GLY B 1 156 ? -8.195 42.656 15.758 1 92.69 156 GLY B CA 1
ATOM 3645 C C . GLY B 1 156 ? -6.719 42.656 16.125 1 92.69 156 GLY B C 1
ATOM 3646 O O . GLY B 1 156 ? -6.363 42.781 17.297 1 92.69 156 GLY B O 1
ATOM 3647 N N . GLY B 1 157 ? -5.891 42.281 15.219 1 91.94 157 GLY B N 1
ATOM 3648 C CA . GLY B 1 157 ? -4.453 42.281 15.453 1 91.94 157 GLY B CA 1
ATOM 3649 C C . GLY B 1 157 ? -3.965 41 16.094 1 91.94 157 GLY B C 1
ATOM 3650 O O . GLY B 1 157 ? -2.799 40.906 16.484 1 91.94 157 GLY B O 1
ATOM 3651 N N . VAL B 1 158 ? -4.902 40.094 16.266 1 93.81 158 VAL B N 1
ATOM 3652 C CA . VAL B 1 158 ? -4.551 38.844 16.891 1 93.81 158 VAL B CA 1
ATOM 3653 C C . VAL B 1 158 ? -4.594 37.719 15.859 1 93.81 158 VAL B C 1
ATOM 3655 O O . VAL B 1 158 ? -5.555 37.594 15.102 1 93.81 158 VAL B O 1
ATOM 3658 N N . SER B 1 159 ? -3.5 36.938 15.828 1 96.56 159 SER B N 1
ATOM 3659 C CA . SER B 1 159 ? -3.473 35.75 14.961 1 96.56 159 SER B CA 1
ATOM 3660 C C . SER B 1 159 ? -4.219 34.594 15.594 1 96.56 159 SER B C 1
ATOM 3662 O O . SER B 1 159 ? -4.09 34.344 16.797 1 96.56 159 SER B O 1
ATOM 3664 N N . LEU B 1 160 ? -5.055 33.938 14.734 1 96.69 160 LEU B N 1
ATOM 3665 C CA . LEU B 1 160 ? -5.805 32.75 15.148 1 96.69 160 LEU B CA 1
ATOM 3666 C C . LEU B 1 160 ? -5.57 31.594 14.188 1 96.69 160 LEU B C 1
ATOM 3668 O O . LEU B 1 160 ? -5.496 31.797 12.977 1 96.69 160 LEU B O 1
ATOM 3672 N N . MET B 1 161 ? -5.395 30.422 14.75 1 97.5 161 MET B N 1
ATOM 3673 C CA . MET B 1 161 ? -5.395 29.203 13.953 1 97.5 161 MET B CA 1
ATOM 3674 C C . MET B 1 161 ? -6.652 28.375 14.219 1 97.5 161 MET B C 1
ATOM 3676 O O . MET B 1 161 ? -6.945 28.031 15.367 1 97.5 161 MET B O 1
ATOM 3680 N N . THR B 1 162 ? -7.402 28.141 13.188 1 96.62 162 THR B N 1
ATOM 3681 C CA . THR B 1 162 ? -8.57 27.266 13.266 1 96.62 162 THR B CA 1
ATOM 3682 C C . THR B 1 162 ? -8.375 26.016 12.422 1 96.62 162 THR B C 1
ATOM 3684 O O . THR B 1 162 ? -8.125 26.109 11.219 1 96.62 162 THR B O 1
ATOM 3687 N N . GLU B 1 163 ? -8.477 24.891 13.102 1 95.12 163 GLU B N 1
ATOM 3688 C CA . GLU B 1 163 ? -8.32 23.641 12.359 1 95.12 163 GLU B CA 1
ATOM 3689 C C . GLU B 1 163 ? -9.5 22.703 12.594 1 95.12 163 GLU B C 1
ATOM 3691 O O . GLU B 1 163 ? -10.07 22.688 13.688 1 95.12 163 GLU B O 1
ATOM 3696 N N . THR B 1 164 ? -9.945 22.062 11.562 1 92.31 164 THR B N 1
ATOM 3697 C CA . THR B 1 164 ? -10.875 20.953 11.664 1 92.31 164 THR B CA 1
ATOM 3698 C C . THR B 1 164 ? -10.133 19.625 11.711 1 92.31 164 THR B C 1
ATOM 3700 O O . THR B 1 164 ? -9.445 19.25 10.758 1 92.31 164 THR B O 1
ATOM 3703 N N . ILE B 1 165 ? -10.195 18.984 12.852 1 91.62 165 ILE B N 1
ATOM 3704 C CA . ILE B 1 165 ? -9.609 17.672 13.047 1 91.62 165 ILE B CA 1
ATOM 3705 C C . ILE B 1 165 ? -10.648 16.594 12.75 1 91.62 165 ILE B C 1
ATOM 3707 O O . ILE B 1 165 ? -11.594 16.391 13.523 1 91.62 165 ILE B O 1
ATOM 3711 N N . ALA B 1 166 ? -10.508 16 11.609 1 82.69 166 ALA B N 1
ATOM 3712 C CA . ALA B 1 166 ? -11.422 14.953 11.164 1 82.69 166 ALA B CA 1
ATOM 3713 C C . ALA B 1 166 ? -10.734 13.586 11.156 1 82.69 166 ALA B C 1
ATOM 3715 O O . ALA B 1 166 ? -9.984 13.273 10.234 1 82.69 166 ALA B O 1
ATOM 3716 N N . PRO B 1 167 ? -10.992 12.719 12.203 1 73.19 167 PRO B N 1
ATOM 3717 C CA . PRO B 1 167 ? -10.258 11.461 12.352 1 73.19 167 PRO B CA 1
ATOM 3718 C C . PRO B 1 167 ? -10.289 10.609 11.078 1 73.19 167 PRO B C 1
ATOM 3720 O O . PRO B 1 167 ? -9.383 9.812 10.844 1 73.19 167 PRO B O 1
ATOM 3723 N N . TYR B 1 168 ? -11.344 10.609 10.414 1 71 168 TYR B N 1
ATOM 3724 C CA . TYR B 1 168 ? -11.43 9.852 9.172 1 71 168 TYR B CA 1
ATOM 3725 C C . TYR B 1 168 ? -11.859 10.75 8.016 1 71 168 TYR B C 1
ATOM 3727 O O . TYR B 1 168 ? -12.836 11.5 8.133 1 71 168 TYR B O 1
ATOM 3735 N N . ALA B 1 169 ? -11.016 10.625 6.977 1 74.69 169 ALA B N 1
ATOM 3736 C CA . ALA B 1 169 ? -11.227 11.57 5.879 1 74.69 169 ALA B CA 1
ATOM 3737 C C . ALA B 1 169 ? -12.227 11.023 4.867 1 74.69 169 ALA B C 1
ATOM 3739 O O . ALA B 1 169 ? -13.016 11.781 4.293 1 74.69 169 ALA B O 1
ATOM 3740 N N . PHE B 1 170 ? -12.25 9.625 4.688 1 87.75 170 PHE B N 1
ATOM 3741 C CA . PHE B 1 170 ? -13.219 9.156 3.701 1 87.75 170 PHE B CA 1
ATOM 3742 C C . PHE B 1 170 ? -13.719 7.762 4.055 1 87.75 170 PHE B C 1
ATOM 3744 O O . PHE B 1 170 ? -12.93 6.902 4.465 1 87.75 170 PHE B O 1
ATOM 3751 N N . PRO B 1 171 ? -15.102 7.523 4.031 1 93.31 171 PRO B N 1
ATOM 3752 C CA . PRO B 1 171 ? -15.703 6.234 4.379 1 93.31 171 PRO B CA 1
ATOM 3753 C C . PRO B 1 171 ? -15.594 5.207 3.258 1 93.31 171 PRO B C 1
ATOM 3755 O O . PRO B 1 171 ? -15.992 5.477 2.123 1 93.31 171 PRO B O 1
ATOM 3758 N N . VAL B 1 172 ? -15.086 4.047 3.598 1 97.5 172 VAL B N 1
ATOM 3759 C CA . VAL B 1 172 ? -14.961 2.957 2.637 1 97.5 172 VAL B CA 1
ATOM 3760 C C . VAL B 1 172 ? -15.875 1.804 3.045 1 97.5 172 VAL B C 1
ATOM 3762 O O . VAL B 1 172 ? -15.852 1.355 4.191 1 97.5 172 VAL B O 1
ATOM 3765 N N . VAL B 1 173 ? -16.75 1.407 2.156 1 98.62 173 VAL B N 1
ATOM 3766 C CA . VAL B 1 173 ? -17.531 0.185 2.326 1 98.62 173 VAL B CA 1
ATOM 3767 C C . VAL B 1 173 ? -16.953 -0.923 1.45 1 98.62 173 VAL B C 1
ATOM 3769 O O . VAL B 1 173 ? -17.078 -0.878 0.223 1 98.62 173 VAL B O 1
ATOM 3772 N N . LEU B 1 174 ? -16.344 -1.881 2.074 1 98.75 174 LEU B N 1
ATOM 3773 C CA . LEU B 1 174 ? -15.602 -2.947 1.406 1 98.75 174 LEU B CA 1
ATOM 3774 C C . LEU B 1 174 ? -16.359 -4.273 1.508 1 98.75 174 LEU B C 1
ATOM 3776 O O . LEU B 1 174 ? -16.594 -4.773 2.609 1 98.75 174 LEU B O 1
ATOM 3780 N N . PHE B 1 175 ? -16.734 -4.84 0.356 1 98.62 175 PHE B N 1
ATOM 3781 C CA . PHE B 1 175 ? -17.438 -6.117 0.319 1 98.62 175 PHE B CA 1
ATOM 3782 C C . PHE B 1 175 ? -16.5 -7.242 -0.094 1 98.62 175 PHE B C 1
ATOM 3784 O O . PHE B 1 175 ? -15.859 -7.172 -1.147 1 98.62 175 PHE B O 1
ATOM 3791 N N . GLY B 1 176 ? -16.453 -8.328 0.69 1 96.12 176 GLY B N 1
ATOM 3792 C CA . GLY B 1 176 ? -15.656 -9.5 0.37 1 96.12 176 GLY B CA 1
ATOM 3793 C C . GLY B 1 176 ? -14.516 -9.727 1.344 1 96.12 176 GLY B C 1
ATOM 3794 O O . GLY B 1 176 ? -13.523 -8.992 1.326 1 96.12 176 GLY B O 1
ATOM 3795 N N . ALA B 1 177 ? -14.539 -10.82 2.127 1 93.31 177 ALA B N 1
ATOM 3796 C CA . ALA B 1 177 ? -13.586 -11.117 3.188 1 93.31 177 ALA B CA 1
ATOM 3797 C C . ALA B 1 177 ? -12.484 -12.047 2.688 1 93.31 177 ALA B C 1
ATOM 3799 O O . ALA B 1 177 ? -11.781 -12.68 3.484 1 93.31 177 ALA B O 1
ATOM 3800 N N . GLY B 1 178 ? -12.242 -12.188 1.451 1 89.81 178 GLY B N 1
ATOM 3801 C CA . GLY B 1 178 ? -11.234 -13.078 0.901 1 89.81 178 GLY B CA 1
ATOM 3802 C C . GLY B 1 178 ? -9.82 -12.523 1.01 1 89.81 178 GLY B C 1
ATOM 3803 O O . GLY B 1 178 ? -9.586 -11.562 1.743 1 89.81 178 GLY B O 1
ATOM 3804 N N . HIS B 1 179 ? -8.898 -13.133 0.323 1 91.31 179 HIS B N 1
ATOM 3805 C CA . HIS B 1 179 ? -7.477 -12.82 0.392 1 91.31 179 HIS B CA 1
ATOM 3806 C C . HIS B 1 179 ? -7.203 -11.391 -0.071 1 91.31 179 HIS B C 1
ATOM 3808 O O . HIS B 1 179 ? -6.379 -10.688 0.521 1 91.31 179 HIS B O 1
ATOM 3814 N N . ILE B 1 180 ? -7.91 -10.984 -1.11 1 94.19 180 ILE B N 1
ATOM 3815 C CA . ILE B 1 180 ? -7.703 -9.633 -1.618 1 94.19 180 ILE B CA 1
ATOM 3816 C C . ILE B 1 180 ? -8.234 -8.617 -0.61 1 94.19 180 ILE B C 1
ATOM 3818 O O . ILE B 1 180 ? -7.57 -7.617 -0.319 1 94.19 180 ILE B O 1
ATOM 3822 N N . GLY B 1 181 ? -9.445 -8.867 -0.066 1 96.38 181 GLY B N 1
ATOM 3823 C CA . GLY B 1 181 ? -9.984 -7.996 0.971 1 96.38 181 GLY B CA 1
ATOM 3824 C C . GLY B 1 181 ? -9.062 -7.855 2.166 1 96.38 181 GLY B C 1
ATOM 3825 O O . GLY B 1 181 ? -8.852 -6.75 2.67 1 96.38 181 GLY B O 1
ATOM 3826 N N . THR B 1 182 ? -8.484 -8.938 2.566 1 95.44 182 THR B N 1
ATOM 3827 C CA . THR B 1 182 ? -7.57 -8.953 3.699 1 95.44 182 THR B CA 1
ATOM 3828 C C . THR B 1 182 ? -6.336 -8.102 3.408 1 95.44 182 THR B C 1
ATOM 3830 O O . THR B 1 182 ? -5.914 -7.305 4.246 1 95.44 182 THR B O 1
ATOM 3833 N N . ALA B 1 183 ? -5.762 -8.305 2.252 1 96.19 183 ALA B N 1
ATOM 3834 C CA . ALA B 1 183 ? -4.605 -7.504 1.858 1 96.19 183 ALA B CA 1
ATOM 3835 C C . ALA B 1 183 ? -4.953 -6.02 1.807 1 96.19 183 ALA B C 1
ATOM 3837 O O . ALA B 1 183 ? -4.172 -5.18 2.256 1 96.19 183 ALA B O 1
ATOM 3838 N N . LEU B 1 184 ? -6.105 -5.688 1.328 1 98.12 184 LEU B N 1
ATOM 3839 C CA . LEU B 1 184 ? -6.512 -4.297 1.157 1 98.12 184 LEU B CA 1
ATOM 3840 C C . LEU B 1 184 ? -6.734 -3.625 2.508 1 98.12 184 LEU B C 1
ATOM 3842 O O . LEU B 1 184 ? -6.336 -2.475 2.709 1 98.12 184 LEU B O 1
ATOM 3846 N N . VAL B 1 185 ? -7.352 -4.32 3.416 1 97.94 185 VAL B N 1
ATOM 3847 C CA . VAL B 1 185 ? -7.625 -3.779 4.742 1 97.94 185 VAL B CA 1
ATOM 3848 C C . VAL B 1 185 ? -6.316 -3.389 5.426 1 97.94 185 VAL B C 1
ATOM 3850 O O . VAL B 1 185 ? -6.242 -2.361 6.102 1 97.94 185 VAL B O 1
ATOM 3853 N N . LYS B 1 186 ? -5.301 -4.152 5.215 1 96.5 186 LYS B N 1
ATOM 3854 C CA . LYS B 1 186 ? -4.004 -3.867 5.82 1 96.5 186 LYS B CA 1
ATOM 3855 C C . LYS B 1 186 ? -3.396 -2.594 5.234 1 96.5 186 LYS B C 1
ATOM 3857 O O . LYS B 1 186 ? -2.775 -1.81 5.957 1 96.5 186 LYS B O 1
ATOM 3862 N N . VAL B 1 187 ? -3.568 -2.396 3.986 1 97.5 187 VAL B N 1
ATOM 3863 C CA . VAL B 1 187 ? -3.084 -1.176 3.35 1 97.5 187 VAL B CA 1
ATOM 3864 C C . VAL B 1 187 ? -3.916 0.016 3.816 1 97.5 187 VAL B C 1
ATOM 3866 O O . VAL B 1 187 ? -3.367 1.043 4.223 1 97.5 187 VAL B O 1
ATOM 3869 N N . LEU B 1 188 ? -5.211 -0.148 3.859 1 97.12 188 LEU B N 1
ATOM 3870 C CA . LEU B 1 188 ? -6.125 0.933 4.215 1 97.12 188 LEU B CA 1
ATOM 3871 C C . LEU B 1 188 ? -5.961 1.324 5.68 1 97.12 188 LEU B C 1
ATOM 3873 O O . LEU B 1 188 ? -6.289 2.447 6.066 1 97.12 188 LEU B O 1
ATOM 3877 N N . ALA B 1 189 ? -5.434 0.403 6.465 1 95 189 ALA B N 1
ATOM 3878 C CA . ALA B 1 189 ? -5.203 0.647 7.887 1 95 189 ALA B CA 1
ATOM 3879 C C . ALA B 1 189 ? -4.273 1.842 8.094 1 95 189 ALA B C 1
ATOM 3881 O O . ALA B 1 189 ? -4.305 2.484 9.141 1 95 189 ALA B O 1
ATOM 3882 N N . THR B 1 190 ? -3.488 2.176 7.098 1 92.56 190 THR B N 1
ATOM 3883 C CA . THR B 1 190 ? -2.479 3.219 7.23 1 92.56 190 THR B CA 1
ATOM 3884 C C . THR B 1 190 ? -3.014 4.559 6.734 1 92.56 190 THR B C 1
ATOM 3886 O O . THR B 1 190 ? -2.322 5.578 6.812 1 92.56 190 THR B O 1
ATOM 3889 N N . LEU B 1 191 ? -4.188 4.582 6.246 1 92.81 191 LEU B N 1
ATOM 3890 C CA . LEU B 1 191 ? -4.746 5.77 5.609 1 92.81 191 LEU B CA 1
ATOM 3891 C C . LEU B 1 191 ? -5.832 6.391 6.484 1 92.81 191 LEU B C 1
ATOM 3893 O O . LEU B 1 191 ? -6.371 5.734 7.375 1 92.81 191 LEU B O 1
ATOM 3897 N N . PRO B 1 192 ? -6.113 7.707 6.277 1 87.69 192 PRO B N 1
ATOM 3898 C CA . PRO B 1 192 ? -7.156 8.383 7.051 1 87.69 192 PRO B CA 1
ATOM 3899 C C . PRO B 1 192 ? -8.562 8.07 6.551 1 87.69 192 PRO B C 1
ATOM 3901 O O . PRO B 1 192 ? -9.281 8.969 6.102 1 87.69 192 PRO B O 1
ATOM 3904 N N . CYS B 1 193 ? -8.969 6.832 6.652 1 92.12 193 CYS B N 1
ATOM 3905 C CA . CYS B 1 193 ? -10.289 6.367 6.246 1 92.12 193 CYS B CA 1
ATOM 3906 C C . CYS B 1 193 ? -10.922 5.504 7.332 1 92.12 193 CYS B C 1
ATOM 3908 O O . CYS B 1 193 ? -10.273 5.172 8.328 1 92.12 193 CYS B O 1
ATOM 3910 N N . HIS B 1 194 ? -12.211 5.34 7.18 1 92.5 194 HIS B N 1
ATOM 3911 C CA . HIS B 1 194 ? -12.945 4.352 7.965 1 92.5 194 HIS B CA 1
ATOM 3912 C C . HIS B 1 194 ? -13.492 3.238 7.078 1 92.5 194 HIS B C 1
ATOM 3914 O O . HIS B 1 194 ? -14.195 3.502 6.102 1 92.5 194 HIS B O 1
ATOM 3920 N N . VAL B 1 195 ? -13.133 2 7.441 1 96.5 195 VAL B N 1
ATOM 3921 C CA . VAL B 1 195 ? -13.492 0.872 6.586 1 96.5 195 VAL B CA 1
ATOM 3922 C C . VAL B 1 195 ? -14.57 0.03 7.266 1 96.5 195 VAL B C 1
ATOM 3924 O O . VAL B 1 195 ? -14.375 -0.452 8.383 1 96.5 195 VAL B O 1
ATOM 3927 N N . ARG B 1 196 ? -15.719 -0.06 6.648 1 97.44 196 ARG B N 1
ATOM 3928 C CA . ARG B 1 196 ? -16.672 -1.115 6.957 1 97.44 196 ARG B CA 1
ATOM 3929 C C . ARG B 1 196 ? -16.469 -2.326 6.055 1 97.44 196 ARG B C 1
ATOM 3931 O O . ARG B 1 196 ? -16.656 -2.242 4.84 1 97.44 196 ARG B O 1
ATOM 3938 N N . TRP B 1 197 ? -16.016 -3.365 6.629 1 98.19 197 TRP B N 1
ATOM 3939 C CA . TRP B 1 197 ? -15.688 -4.594 5.91 1 98.19 197 TRP B CA 1
ATOM 3940 C C . TRP B 1 197 ? -16.812 -5.617 6.051 1 98.19 197 TRP B C 1
ATOM 3942 O O . TRP B 1 197 ? -17.047 -6.145 7.141 1 98.19 197 TRP B O 1
ATOM 3952 N N . ILE B 1 198 ? -17.5 -5.953 4.926 1 98.25 198 ILE B N 1
ATOM 3953 C CA . ILE B 1 198 ? -18.781 -6.656 4.973 1 98.25 198 ILE B CA 1
ATOM 3954 C C . ILE B 1 198 ? -18.703 -7.914 4.113 1 98.25 198 ILE B C 1
ATOM 3956 O O . ILE B 1 198 ? -18.172 -7.887 3.002 1 98.25 198 ILE B O 1
ATOM 3960 N N . ASP B 1 199 ? -19.156 -9 4.57 1 96.75 199 ASP B N 1
ATOM 3961 C CA . ASP B 1 199 ? -19.375 -10.242 3.822 1 96.75 199 ASP B CA 1
ATOM 3962 C C . ASP B 1 199 ? -20.484 -11.07 4.449 1 96.75 199 ASP B C 1
ATOM 3964 O O . ASP B 1 199 ? -21.078 -10.664 5.445 1 96.75 199 ASP B O 1
ATOM 3968 N N . GLY B 1 200 ? -20.938 -12.148 3.773 1 94.25 200 GLY B N 1
ATOM 3969 C CA . GLY B 1 200 ? -21.969 -13.023 4.289 1 94.25 200 GLY B CA 1
ATOM 3970 C C . GLY B 1 200 ? -21.578 -13.711 5.586 1 94.25 200 GLY B C 1
ATOM 3971 O O . GLY B 1 200 ? -20.422 -13.664 5.992 1 94.25 200 GLY B O 1
ATOM 3972 N N . PRO B 1 201 ? -22.5 -14.297 6.199 1 90.88 201 PRO B N 1
ATOM 3973 C CA . PRO B 1 201 ? -22.281 -14.906 7.516 1 90.88 201 PRO B CA 1
ATOM 3974 C C . PRO B 1 201 ? -21.297 -16.062 7.473 1 90.88 201 PRO B C 1
ATOM 3976 O O . PRO B 1 201 ? -20.641 -16.359 8.477 1 90.88 201 PRO B O 1
ATOM 3979 N N . ASP B 1 202 ? -21.109 -16.688 6.328 1 87.75 202 ASP B N 1
ATOM 3980 C CA . ASP B 1 202 ? -20.234 -17.844 6.227 1 87.75 202 ASP B CA 1
ATOM 3981 C C . ASP B 1 202 ? -18.812 -17.438 5.805 1 87.75 202 ASP B C 1
ATOM 3983 O O . ASP B 1 202 ? -17.938 -18.281 5.652 1 87.75 202 ASP B O 1
ATOM 3987 N N . ALA B 1 203 ? -18.688 -16.141 5.656 1 88.38 203 ALA B N 1
ATOM 3988 C CA . ALA B 1 203 ? -17.375 -15.672 5.203 1 88.38 203 ALA B CA 1
ATOM 3989 C C . ALA B 1 203 ? -16.328 -15.836 6.293 1 88.38 203 ALA B C 1
ATOM 3991 O O . ALA B 1 203 ? -16.625 -15.734 7.484 1 88.38 203 ALA B O 1
ATOM 3992 N N . VAL B 1 204 ? -15.102 -16.125 5.855 1 83.44 204 VAL B N 1
ATOM 3993 C CA . VAL B 1 204 ? -14.008 -16.328 6.797 1 83.44 204 VAL B CA 1
ATOM 3994 C C . VAL B 1 204 ? -13.125 -15.078 6.832 1 83.44 204 VAL B C 1
ATOM 3996 O O . VAL B 1 204 ? -12.25 -14.906 5.98 1 83.44 204 VAL B O 1
ATOM 3999 N N . PHE B 1 205 ? -13.383 -14.289 7.891 1 92.38 205 PHE B N 1
ATOM 4000 C CA . PHE B 1 205 ? -12.5 -13.156 8.148 1 92.38 205 PHE B CA 1
ATOM 4001 C C . PHE B 1 205 ? -11.234 -13.609 8.852 1 92.38 205 PHE B C 1
ATOM 4003 O O . PHE B 1 205 ? -11.234 -14.633 9.547 1 92.38 205 PHE B O 1
ATOM 4010 N N . PRO B 1 206 ? -10.18 -12.898 8.625 1 91.38 206 PRO B N 1
ATOM 4011 C CA . PRO B 1 206 ? -8.984 -13.234 9.406 1 91.38 206 PRO B CA 1
ATOM 4012 C C . PRO B 1 206 ? -9.211 -13.156 10.906 1 91.38 206 PRO B C 1
ATOM 4014 O O . PRO B 1 206 ? -10.078 -12.406 11.367 1 91.38 206 PRO B O 1
ATOM 4017 N N . PRO B 1 207 ? -8.422 -13.93 11.617 1 90.75 207 PRO B N 1
ATOM 4018 C CA . PRO B 1 207 ? -8.555 -13.867 13.078 1 90.75 207 PRO B CA 1
ATOM 4019 C C . PRO B 1 207 ? -8.211 -12.492 13.641 1 90.75 207 PRO B C 1
ATOM 4021 O O . PRO B 1 207 ? -7.492 -11.719 13 1 90.75 207 PRO B O 1
ATOM 4024 N N . ALA B 1 208 ? -8.695 -12.25 14.773 1 90.19 208 ALA B N 1
ATOM 4025 C CA . ALA B 1 208 ? -8.57 -10.945 15.414 1 90.19 208 ALA B CA 1
ATOM 4026 C C . ALA B 1 208 ? -7.105 -10.57 15.617 1 90.19 208 ALA B C 1
ATOM 4028 O O . ALA B 1 208 ? -6.738 -9.398 15.492 1 90.19 208 ALA B O 1
ATOM 4029 N N . ASP B 1 209 ? -6.324 -11.516 15.914 1 91.75 209 ASP B N 1
ATOM 4030 C CA . ASP B 1 209 ? -4.914 -11.25 16.172 1 91.75 209 ASP B CA 1
ATOM 4031 C C . ASP B 1 209 ? -4.207 -10.742 14.922 1 91.75 209 ASP B C 1
ATOM 4033 O O . ASP B 1 209 ? -3.299 -9.914 15.008 1 91.75 209 ASP B O 1
ATOM 4037 N N . ALA B 1 210 ? -4.688 -11.219 13.805 1 88.94 210 ALA B N 1
ATOM 4038 C CA . ALA B 1 210 ? -4.098 -10.805 12.539 1 88.94 210 ALA B CA 1
ATOM 4039 C C . ALA B 1 210 ? -4.5 -9.375 12.188 1 88.94 210 ALA B C 1
ATOM 4041 O O . ALA B 1 210 ? -3.875 -8.734 11.328 1 88.94 210 ALA B O 1
ATOM 4042 N N . LEU B 1 211 ? -5.512 -8.898 12.875 1 92.94 211 LEU B N 1
ATOM 4043 C CA . LEU B 1 211 ? -6.035 -7.57 12.586 1 92.94 211 LEU B CA 1
ATOM 4044 C C . LEU B 1 211 ? -5.797 -6.629 13.766 1 92.94 211 LEU B C 1
ATOM 4046 O O . LEU B 1 211 ? -6.301 -5.504 13.781 1 92.94 211 LEU B O 1
ATOM 4050 N N . ALA B 1 212 ? -4.996 -7.094 14.672 1 89.88 212 ALA B N 1
ATOM 4051 C CA . ALA B 1 212 ? -4.723 -6.309 15.875 1 89.88 212 ALA B CA 1
ATOM 4052 C C . ALA B 1 212 ? -4.023 -5 15.523 1 89.88 212 ALA B C 1
ATOM 4054 O O . ALA B 1 212 ? -3.115 -4.977 14.688 1 89.88 212 ALA B O 1
ATOM 4055 N N . GLY B 1 213 ? -4.461 -3.934 16.125 1 86.5 213 GLY B N 1
ATOM 4056 C CA . GLY B 1 213 ? -3.82 -2.643 15.93 1 86.5 213 GLY B CA 1
ATOM 4057 C C . GLY B 1 213 ? -4.477 -1.804 14.852 1 86.5 213 GLY B C 1
ATOM 4058 O O . GLY B 1 213 ? -4.16 -0.623 14.695 1 86.5 213 GLY B O 1
ATOM 4059 N N . ILE B 1 214 ? -5.289 -2.393 14.062 1 90.06 214 ILE B N 1
ATOM 4060 C CA . ILE B 1 214 ? -6.012 -1.628 13.047 1 90.06 214 ILE B CA 1
ATOM 4061 C C . ILE B 1 214 ? -7.176 -0.885 13.695 1 90.06 214 ILE B C 1
ATOM 4063 O O . ILE B 1 214 ? -8.148 -1.505 14.141 1 90.06 214 ILE B O 1
ATOM 4067 N N . GLY B 1 215 ? -7.121 0.454 13.773 1 86.38 215 GLY B N 1
ATOM 4068 C CA . GLY B 1 215 ? -8.078 1.242 14.531 1 86.38 215 GLY B CA 1
ATOM 4069 C C . GLY B 1 215 ? -9.188 1.822 13.68 1 86.38 215 GLY B C 1
ATOM 4070 O O . GLY B 1 215 ? -10.133 2.414 14.195 1 86.38 215 GLY B O 1
ATOM 4071 N N . ASN B 1 216 ? -9.125 1.63 12.391 1 90.88 216 ASN B N 1
ATOM 4072 C CA . ASN B 1 216 ? -10.109 2.266 11.516 1 90.88 216 ASN B CA 1
ATOM 4073 C C . ASN B 1 216 ? -10.977 1.233 10.805 1 90.88 216 ASN B C 1
ATOM 4075 O O . ASN B 1 216 ? -11.445 1.476 9.688 1 90.88 216 ASN B O 1
ATOM 4079 N N . LEU B 1 217 ? -11.195 0.071 11.438 1 94.25 217 LEU B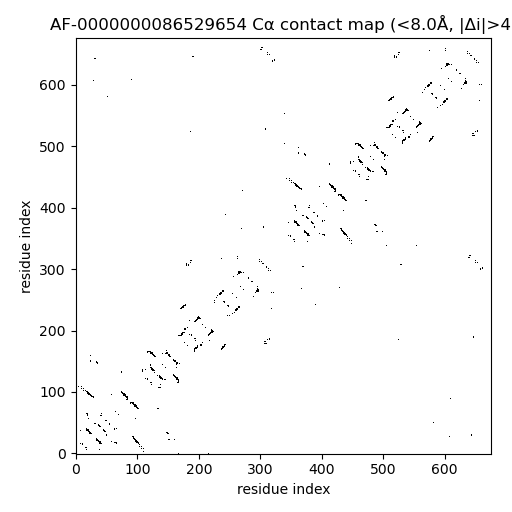 N 1
ATOM 4080 C CA . LEU B 1 217 ? -11.852 -1.06 10.789 1 94.25 217 LEU B CA 1
ATOM 4081 C C . LEU B 1 217 ? -13.047 -1.535 11.602 1 94.25 217 LEU B C 1
ATOM 4083 O O . LEU B 1 217 ? -12.945 -1.707 12.82 1 94.25 217 LEU B O 1
ATOM 4087 N N . ALA B 1 218 ? -14.188 -1.674 10.93 1 94.56 218 ALA B N 1
ATOM 4088 C CA . ALA B 1 218 ? -15.352 -2.373 11.469 1 94.56 218 ALA B CA 1
ATOM 4089 C C . ALA B 1 218 ? -15.711 -3.58 10.609 1 94.56 218 ALA B C 1
ATOM 4091 O O . ALA B 1 218 ? -15.852 -3.461 9.391 1 94.56 218 ALA B O 1
ATOM 4092 N N . ILE B 1 219 ? -15.836 -4.723 11.195 1 96.56 219 ILE B N 1
ATOM 4093 C CA . ILE B 1 219 ? -16.141 -5.957 10.484 1 96.56 219 ILE B CA 1
ATOM 4094 C C . ILE B 1 219 ? -17.609 -6.309 10.68 1 96.56 219 ILE B C 1
ATOM 4096 O O . ILE B 1 219 ? -18.141 -6.242 11.789 1 96.56 219 ILE B O 1
ATOM 4100 N N . GLU B 1 220 ? -18.266 -6.668 9.57 1 96.12 220 GLU B N 1
ATOM 4101 C CA . GLU B 1 220 ? -19.688 -7.02 9.609 1 96.12 220 GLU B CA 1
ATOM 4102 C C . GLU B 1 220 ? -19.953 -8.297 8.828 1 96.12 220 GLU B C 1
ATOM 4104 O O . GLU B 1 220 ? -19.922 -8.297 7.594 1 96.12 220 GLU B O 1
ATOM 4109 N N . ALA B 1 221 ? -20.266 -9.359 9.508 1 94.94 221 ALA B N 1
ATOM 4110 C CA . ALA B 1 221 ? -20.844 -10.547 8.891 1 94.94 221 ALA B CA 1
ATOM 4111 C C . ALA B 1 221 ? -22.359 -10.414 8.75 1 94.94 221 ALA B C 1
ATOM 4113 O O . ALA B 1 221 ? -23.094 -10.664 9.711 1 94.94 221 ALA B O 1
ATOM 4114 N N . ALA B 1 222 ? -22.844 -10.117 7.578 1 94.19 222 ALA B N 1
ATOM 4115 C CA . ALA B 1 222 ? -24.234 -9.711 7.41 1 94.19 222 ALA B CA 1
ATOM 4116 C C . ALA B 1 222 ? -25.031 -10.781 6.656 1 94.19 222 ALA B C 1
ATOM 4118 O O . ALA B 1 222 ? -24.516 -11.391 5.715 1 94.19 222 ALA B O 1
ATOM 4119 N N . ALA B 1 223 ? -26.219 -10.992 7.039 1 93.69 223 ALA B N 1
ATOM 4120 C CA . ALA B 1 223 ? -27.109 -11.898 6.324 1 93.69 223 ALA B CA 1
ATOM 4121 C C . ALA B 1 223 ? -27.422 -11.367 4.926 1 93.69 223 ALA B C 1
ATOM 4123 O O . ALA B 1 223 ? -27.562 -12.141 3.977 1 93.69 223 ALA B O 1
ATOM 4124 N N . ALA B 1 224 ? -27.516 -10.055 4.852 1 95.25 224 ALA B N 1
ATOM 4125 C CA . ALA B 1 224 ? -27.766 -9.375 3.582 1 95.25 224 ALA B CA 1
ATOM 4126 C C . ALA B 1 224 ? -26.766 -8.258 3.342 1 95.25 224 ALA B C 1
ATOM 4128 O O . ALA B 1 224 ? -27.078 -7.082 3.557 1 95.25 224 ALA B O 1
ATOM 4129 N N . PRO B 1 225 ? -25.641 -8.57 2.77 1 95.75 225 PRO B N 1
ATOM 4130 C CA . PRO B 1 225 ? -24.578 -7.578 2.588 1 95.75 225 PRO B CA 1
ATOM 4131 C C . PRO B 1 225 ? -25.031 -6.352 1.807 1 95.75 225 PRO B C 1
ATOM 4133 O O . PRO B 1 225 ? -24.594 -5.234 2.082 1 95.75 225 PRO B O 1
ATOM 4136 N N . ALA B 1 226 ? -25.953 -6.492 0.925 1 96.12 226 ALA B N 1
ATOM 4137 C CA . ALA B 1 226 ? -26.375 -5.406 0.052 1 96.12 226 ALA B CA 1
ATOM 4138 C C . ALA B 1 226 ? -27.094 -4.309 0.847 1 96.12 226 ALA B C 1
ATOM 4140 O O . ALA B 1 226 ? -27.156 -3.162 0.404 1 96.12 226 ALA B O 1
ATOM 4141 N N . ASP B 1 227 ? -27.656 -4.602 2.014 1 97.06 227 ASP B N 1
ATOM 4142 C CA . ASP B 1 227 ? -28.328 -3.621 2.867 1 97.06 227 ASP B CA 1
ATOM 4143 C C . ASP B 1 227 ? -27.344 -2.543 3.33 1 97.06 227 ASP B C 1
ATOM 4145 O O . ASP B 1 227 ? -27.75 -1.412 3.613 1 97.06 227 ASP B O 1
ATOM 4149 N N . ALA B 1 228 ? -26.141 -2.91 3.395 1 97 228 ALA B N 1
ATOM 4150 C CA . ALA B 1 228 ? -25.109 -1.977 3.842 1 97 228 ALA B CA 1
ATOM 4151 C C . ALA B 1 228 ? -24.953 -0.82 2.857 1 97 228 ALA B C 1
ATOM 4153 O O . ALA B 1 228 ? -24.531 0.274 3.238 1 97 228 ALA B O 1
ATOM 4154 N N . VAL B 1 229 ? -25.234 -1.059 1.568 1 98.12 229 VAL B N 1
ATOM 4155 C CA . VAL B 1 229 ? -25.172 -0.003 0.562 1 98.12 229 VAL B CA 1
ATOM 4156 C C . VAL B 1 229 ? -26.156 1.11 0.917 1 98.12 229 VAL B C 1
ATOM 4158 O O . VAL B 1 229 ? -25.797 2.289 0.911 1 98.12 229 VAL B O 1
ATOM 4161 N N . ASP B 1 230 ? -27.359 0.725 1.341 1 96.5 230 ASP B N 1
ATOM 4162 C CA . ASP B 1 230 ? -28.406 1.681 1.655 1 96.5 230 ASP B CA 1
ATOM 4163 C C . ASP B 1 230 ? -28.094 2.438 2.945 1 96.5 230 ASP B C 1
ATOM 4165 O O . ASP B 1 230 ? -28.469 3.605 3.088 1 96.5 230 ASP B O 1
ATOM 4169 N N . ALA B 1 231 ? -27.469 1.822 3.787 1 95.69 231 ALA B N 1
ATOM 4170 C CA . ALA B 1 231 ? -27.203 2.387 5.105 1 95.69 231 ALA B CA 1
ATOM 4171 C C . ALA B 1 231 ? -25.969 3.283 5.078 1 95.69 231 ALA B C 1
ATOM 4173 O O . ALA B 1 231 ? -25.734 4.047 6.016 1 95.69 231 ALA B O 1
ATOM 4174 N N . ALA B 1 232 ? -25.156 3.217 4.039 1 95.81 232 ALA B N 1
ATOM 4175 C CA . ALA B 1 232 ? -23.922 3.977 3.969 1 95.81 232 ALA B CA 1
ATOM 4176 C C . ALA B 1 232 ? -24.188 5.473 3.832 1 95.81 232 ALA B C 1
ATOM 4178 O O . ALA B 1 232 ? -25.172 5.875 3.195 1 95.81 232 ALA B O 1
ATOM 4179 N N . PRO B 1 233 ? -23.391 6.312 4.449 1 91.12 233 PRO B N 1
ATOM 4180 C CA . PRO B 1 233 ? -23.578 7.75 4.25 1 91.12 233 PRO B CA 1
ATOM 4181 C C . PRO B 1 233 ? -23.297 8.188 2.814 1 91.12 233 PRO B C 1
ATOM 4183 O O . PRO B 1 233 ? -22.672 7.457 2.051 1 91.12 233 PRO B O 1
ATOM 4186 N N . PRO B 1 234 ? -23.812 9.359 2.457 1 93.06 234 PRO B N 1
ATOM 4187 C CA . PRO B 1 234 ? -23.453 9.906 1.146 1 93.06 234 PRO B CA 1
ATOM 4188 C C . PRO B 1 234 ? -21.953 10.047 0.961 1 93.06 234 PRO B C 1
ATOM 4190 O O . PRO B 1 234 ? -21.219 10.156 1.943 1 93.06 234 PRO B O 1
ATOM 4193 N N . GLN B 1 235 ? -21.484 9.961 -0.301 1 93.25 235 GLN B N 1
ATOM 4194 C CA . GLN B 1 235 ? -20.094 10.156 -0.685 1 93.25 235 GLN B CA 1
ATOM 4195 C C . GLN B 1 235 ? -19.219 9.016 -0.173 1 93.25 235 GLN B C 1
ATOM 4197 O O . GLN B 1 235 ? -18.031 9.219 0.113 1 93.25 235 GLN B O 1
ATOM 4202 N N . SER B 1 236 ? -19.859 7.867 -0.007 1 96.56 236 SER B N 1
ATOM 4203 C CA . SER B 1 236 ? -19.109 6.664 0.358 1 96.56 236 SER B CA 1
ATOM 4204 C C . SER B 1 236 ? -18.297 6.137 -0.82 1 96.56 236 SER B C 1
ATOM 4206 O O . SER B 1 236 ? -18.672 6.352 -1.978 1 96.56 236 SER B O 1
ATOM 4208 N N . TYR B 1 237 ? -17.234 5.531 -0.463 1 98.31 237 TYR B N 1
ATOM 4209 C CA . TYR B 1 237 ? -16.391 4.816 -1.42 1 98.31 237 TYR B CA 1
ATOM 4210 C C . TYR B 1 237 ? -16.672 3.318 -1.369 1 98.31 237 TYR B C 1
ATOM 4212 O O . TYR B 1 237 ? -16.297 2.648 -0.399 1 98.31 237 TYR B O 1
ATOM 4220 N N . PHE B 1 238 ? -17.312 2.783 -2.432 1 98.88 238 PHE B N 1
ATOM 4221 C CA . PHE B 1 238 ? -17.703 1.378 -2.449 1 98.88 238 PHE B CA 1
ATOM 4222 C C . PHE B 1 238 ? -16.672 0.538 -3.191 1 98.88 238 PHE B C 1
ATOM 4224 O O . PHE B 1 238 ? -16.281 0.87 -4.312 1 98.88 238 PHE B O 1
ATOM 4231 N N . VAL B 1 239 ? -16.203 -0.526 -2.561 1 98.88 239 VAL B N 1
ATOM 4232 C CA . VAL B 1 239 ? -15.273 -1.484 -3.141 1 98.88 239 VAL B CA 1
ATOM 4233 C C . VAL B 1 239 ? -15.859 -2.895 -3.047 1 98.88 239 VAL B C 1
ATOM 4235 O O . VAL B 1 239 ? -16.109 -3.395 -1.949 1 98.88 239 VAL B O 1
ATOM 4238 N N . VAL B 1 240 ? -16.062 -3.547 -4.203 1 98.5 240 VAL B N 1
ATOM 4239 C CA . VAL B 1 240 ? -16.688 -4.863 -4.25 1 98.5 240 VAL B CA 1
ATOM 4240 C C . VAL B 1 240 ? -15.68 -5.902 -4.727 1 98.5 240 VAL B C 1
ATOM 4242 O O . VAL B 1 240 ? -15.234 -5.863 -5.875 1 98.5 240 VAL B O 1
ATOM 4245 N N . MET B 1 241 ? -15.32 -6.816 -3.84 1 95.25 241 MET B N 1
ATOM 4246 C CA . MET B 1 241 ? -14.336 -7.844 -4.184 1 95.25 241 MET B CA 1
ATOM 4247 C C . MET B 1 241 ? -14.773 -9.211 -3.666 1 95.25 241 MET B C 1
ATOM 4249 O O . MET B 1 241 ? -13.961 -9.953 -3.117 1 95.25 241 MET B O 1
ATOM 4253 N N . THR B 1 242 ? -16.031 -9.539 -3.818 1 91.5 242 THR B N 1
ATOM 4254 C CA . THR B 1 242 ? -16.516 -10.852 -3.4 1 91.5 242 THR B CA 1
ATOM 4255 C C . THR B 1 242 ? -16.172 -11.906 -4.445 1 91.5 242 THR B C 1
ATOM 4257 O O . THR B 1 242 ? -15.695 -11.586 -5.531 1 91.5 242 THR B O 1
ATOM 4260 N N . HIS B 1 243 ? -16.391 -13.156 -4.145 1 83.94 243 HIS B N 1
ATOM 4261 C CA . HIS B 1 243 ? -16.203 -14.242 -5.094 1 83.94 243 HIS B CA 1
ATOM 4262 C C . HIS B 1 243 ? -17.531 -14.688 -5.707 1 83.94 243 HIS B C 1
ATOM 4264 O O . HIS B 1 243 ? -17.578 -15.695 -6.418 1 83.94 243 HIS B O 1
ATOM 4270 N N . ASP B 1 244 ? -18.562 -13.953 -5.43 1 87.06 244 ASP B N 1
ATOM 4271 C CA . ASP B 1 244 ? -19.922 -14.305 -5.859 1 87.06 244 ASP B CA 1
ATOM 4272 C C . ASP B 1 244 ? -20.422 -13.336 -6.922 1 87.06 244 ASP B C 1
ATOM 4274 O O . ASP B 1 244 ? -20.812 -12.203 -6.605 1 87.06 244 ASP B O 1
ATOM 4278 N N . HIS B 1 245 ? -20.594 -13.805 -8.125 1 88.25 245 HIS B N 1
ATOM 4279 C CA . HIS B 1 245 ? -20.969 -12.961 -9.25 1 88.25 245 HIS B CA 1
ATOM 4280 C C . HIS B 1 245 ? -22.375 -12.414 -9.086 1 88.25 245 HIS B C 1
ATOM 4282 O O . HIS B 1 245 ? -22.656 -11.266 -9.445 1 88.25 245 HIS B O 1
ATOM 4288 N N . ALA B 1 246 ? -23.188 -13.281 -8.578 1 91.31 246 ALA B N 1
ATOM 4289 C CA . ALA B 1 246 ? -24.578 -12.852 -8.375 1 91.31 246 ALA B CA 1
ATOM 4290 C C . ALA B 1 246 ? -24.656 -11.734 -7.34 1 91.31 246 ALA B C 1
ATOM 4292 O O . ALA B 1 246 ? -25.359 -10.742 -7.543 1 91.31 246 ALA B O 1
ATOM 4293 N N . LEU B 1 247 ? -23.969 -11.93 -6.27 1 93.88 247 LEU B N 1
ATOM 4294 C CA . LEU B 1 247 ? -23.922 -10.891 -5.246 1 93.88 247 LEU B CA 1
ATOM 4295 C C . LEU B 1 247 ? -23.297 -9.617 -5.789 1 93.88 247 LEU B C 1
ATOM 4297 O O . LEU B 1 247 ? -23.797 -8.516 -5.531 1 93.88 247 LEU B O 1
ATOM 4301 N N . ASP B 1 248 ? -22.234 -9.789 -6.523 1 95.62 248 ASP B N 1
ATOM 4302 C CA . ASP B 1 248 ? -21.578 -8.633 -7.133 1 95.62 248 ASP B CA 1
ATOM 4303 C C . ASP B 1 248 ? -22.562 -7.816 -7.969 1 95.62 248 ASP B C 1
ATOM 4305 O O . ASP B 1 248 ? -22.562 -6.586 -7.922 1 95.62 248 ASP B O 1
ATOM 4309 N N . PHE B 1 249 ? -23.391 -8.523 -8.688 1 96.69 249 PHE B N 1
ATOM 4310 C CA . PHE B 1 249 ? -24.344 -7.832 -9.555 1 96.69 249 PHE B CA 1
ATOM 4311 C C . PHE B 1 249 ? -25.375 -7.066 -8.727 1 96.69 249 PHE B C 1
ATOM 4313 O O . PHE B 1 249 ? -25.672 -5.91 -9.023 1 96.69 249 PHE B O 1
ATOM 4320 N N . VAL B 1 250 ? -25.906 -7.668 -7.746 1 97.5 250 VAL B N 1
ATOM 4321 C CA . VAL B 1 250 ? -26.875 -7.035 -6.867 1 97.5 250 VAL B CA 1
ATOM 4322 C C . VAL B 1 250 ? -26.266 -5.789 -6.227 1 97.5 250 VAL B C 1
ATOM 4324 O O . VAL B 1 250 ? -26.922 -4.738 -6.168 1 97.5 250 VAL B O 1
ATOM 4327 N N . LEU B 1 251 ? -25.078 -5.891 -5.707 1 98.19 251 LEU B N 1
ATOM 4328 C CA . LEU B 1 251 ? -24.375 -4.762 -5.105 1 98.19 251 LEU B CA 1
ATOM 4329 C C . LEU B 1 251 ? -24.188 -3.639 -6.121 1 98.19 251 LEU B C 1
ATOM 4331 O O . LEU B 1 251 ? -24.453 -2.473 -5.816 1 98.19 251 LEU B O 1
ATOM 4335 N N . ALA B 1 252 ? -23.734 -4.008 -7.293 1 98.31 252 ALA B N 1
ATOM 4336 C CA . ALA B 1 252 ? -23.516 -3.014 -8.344 1 98.31 252 ALA B CA 1
ATOM 4337 C C . ALA B 1 252 ? -24.797 -2.25 -8.648 1 98.31 252 ALA B C 1
ATOM 4339 O O . ALA B 1 252 ? -24.797 -1.019 -8.711 1 98.31 252 ALA B O 1
ATOM 4340 N N . GLU B 1 253 ? -25.859 -3.002 -8.82 1 98.12 253 GLU B N 1
ATOM 4341 C CA . GLU B 1 253 ? -27.156 -2.383 -9.109 1 98.12 253 GLU B CA 1
ATOM 4342 C C . GLU B 1 253 ? -27.547 -1.386 -8.023 1 98.12 253 GLU B C 1
ATOM 4344 O O . GLU B 1 253 ? -27.891 -0.243 -8.32 1 98.12 253 GLU B O 1
ATOM 4349 N N . ARG B 1 254 ? -27.453 -1.763 -6.832 1 98.12 254 ARG B N 1
ATOM 4350 C CA . ARG B 1 254 ? -27.891 -0.932 -5.715 1 98.12 254 ARG B CA 1
ATOM 4351 C C . ARG B 1 254 ? -27.016 0.307 -5.582 1 98.12 254 ARG B C 1
ATOM 4353 O O . ARG B 1 254 ? -27.516 1.407 -5.34 1 98.12 254 ARG B O 1
ATOM 4360 N N . ILE B 1 255 ? -25.688 0.161 -5.691 1 98.56 255 ILE B N 1
ATOM 4361 C CA . ILE B 1 255 ? -24.75 1.273 -5.578 1 98.56 255 ILE B CA 1
ATOM 4362 C C . ILE B 1 255 ? -25.031 2.293 -6.68 1 98.56 255 ILE B C 1
ATOM 4364 O O . ILE B 1 255 ? -25.125 3.492 -6.414 1 98.56 255 ILE B O 1
ATOM 4368 N N . LEU B 1 256 ? -25.172 1.798 -7.895 1 98.31 256 LEU B N 1
ATOM 4369 C CA . LEU B 1 256 ? -25.375 2.682 -9.039 1 98.31 256 LEU B CA 1
ATOM 4370 C C . LEU B 1 256 ? -26.703 3.42 -8.938 1 98.31 256 LEU B C 1
ATOM 4372 O O . LEU B 1 256 ? -26.797 4.594 -9.297 1 98.31 256 LEU B O 1
ATOM 4376 N N . ARG B 1 257 ? -27.719 2.766 -8.453 1 97.31 257 ARG B N 1
ATOM 4377 C CA . ARG B 1 257 ? -29.031 3.389 -8.32 1 97.31 257 ARG B CA 1
ATOM 4378 C C . ARG B 1 257 ? -29.016 4.5 -7.277 1 97.31 257 ARG B C 1
ATOM 4380 O O . ARG B 1 257 ? -29.672 5.523 -7.441 1 97.31 257 ARG B O 1
ATOM 4387 N N . ARG B 1 258 ? -28.328 4.352 -6.23 1 96.25 258 ARG B N 1
ATOM 4388 C CA . ARG B 1 258 ? -28.312 5.383 -5.195 1 96.25 258 ARG B CA 1
ATOM 4389 C C . ARG B 1 258 ? -27.703 6.676 -5.723 1 96.25 258 ARG B C 1
ATOM 4391 O O . ARG B 1 258 ? -28.156 7.77 -5.379 1 96.25 258 ARG B O 1
ATOM 4398 N N . GLY B 1 259 ? -26.531 6.602 -6.453 1 94.19 259 GLY B N 1
ATOM 4399 C CA . GLY B 1 259 ? -26.016 7.695 -7.254 1 94.19 259 GLY B CA 1
ATOM 4400 C C . GLY B 1 259 ? -25.203 8.695 -6.449 1 94.19 259 GLY B C 1
ATOM 4401 O O . GLY B 1 259 ? -24.469 9.5 -7.016 1 94.19 259 GLY B O 1
ATOM 4402 N N . ASP B 1 260 ? -25.297 8.766 -5.117 1 95.62 260 ASP B N 1
ATOM 4403 C CA . ASP B 1 260 ? -24.625 9.789 -4.324 1 95.62 260 ASP B CA 1
ATOM 4404 C C . ASP B 1 260 ? -23.297 9.273 -3.775 1 95.62 260 ASP B C 1
ATOM 4406 O O . ASP B 1 260 ? -22.797 9.797 -2.781 1 95.62 260 ASP B O 1
ATOM 4410 N N . TYR B 1 261 ? -22.766 8.227 -4.336 1 97.06 261 TYR B N 1
ATOM 4411 C CA . TYR B 1 261 ? -21.484 7.688 -3.893 1 97.06 261 TYR B CA 1
ATOM 4412 C C . TYR B 1 261 ? -20.328 8.484 -4.473 1 97.06 261 TYR B C 1
ATOM 4414 O O . TYR B 1 261 ? -20.469 9.156 -5.5 1 97.06 261 TYR B O 1
ATOM 4422 N N . ALA B 1 262 ? -19.188 8.398 -3.814 1 96.5 262 ALA B N 1
ATOM 4423 C CA . ALA B 1 262 ? -18 9.125 -4.254 1 96.5 262 ALA B CA 1
ATOM 4424 C C . ALA B 1 262 ? -17.172 8.281 -5.207 1 96.5 262 ALA B C 1
ATOM 4426 O O . ALA B 1 262 ? -16.422 8.82 -6.031 1 96.5 262 ALA B O 1
ATOM 4427 N N . TYR B 1 263 ? -17.297 6.984 -5.074 1 98.38 263 TYR B N 1
ATOM 4428 C CA . TYR B 1 263 ? -16.5 6.051 -5.852 1 98.38 263 TYR B CA 1
ATOM 4429 C C . TYR B 1 263 ? -17.109 4.652 -5.828 1 98.38 263 TYR B C 1
ATOM 4431 O O . TYR B 1 263 ? -17.625 4.219 -4.801 1 98.38 263 TYR B O 1
ATOM 4439 N N . PHE B 1 264 ? -17.047 4.016 -6.957 1 98.81 264 PHE B N 1
ATOM 4440 C CA . PHE B 1 264 ? -17.453 2.617 -7.027 1 98.81 264 PHE B CA 1
ATOM 4441 C C . PHE B 1 264 ? -16.484 1.807 -7.867 1 98.81 264 PHE B C 1
ATOM 4443 O O . PHE B 1 264 ? -16.344 2.043 -9.07 1 98.81 264 PHE B O 1
ATOM 4450 N N . GLY B 1 265 ? -15.805 0.862 -7.199 1 98.75 265 GLY B N 1
ATOM 4451 C CA . GLY B 1 265 ? -14.906 -0.066 -7.875 1 98.75 265 GLY B CA 1
ATOM 4452 C C . GLY B 1 265 ? -15.227 -1.52 -7.578 1 98.75 265 GLY B C 1
ATOM 4453 O O . GLY B 1 265 ? -15.625 -1.859 -6.465 1 98.75 265 GLY B O 1
ATOM 4454 N N . MET B 1 266 ? -14.922 -2.408 -8.562 1 98.06 266 MET B N 1
ATOM 4455 C CA . MET B 1 266 ? -15.242 -3.826 -8.422 1 98.06 266 MET B CA 1
ATOM 4456 C C . MET B 1 266 ? -14.172 -4.688 -9.086 1 98.06 266 MET B C 1
ATOM 4458 O O . MET B 1 266 ? -13.695 -4.367 -10.18 1 98.06 266 MET B O 1
ATOM 4462 N N . THR B 1 267 ? -13.766 -5.734 -8.359 1 94.12 267 THR B N 1
ATOM 4463 C CA . THR B 1 267 ? -12.891 -6.707 -9 1 94.12 267 THR B CA 1
ATOM 4464 C C . THR B 1 267 ? -13.617 -7.453 -10.109 1 94.12 267 THR B C 1
ATOM 4466 O O . THR B 1 267 ? -14.828 -7.66 -10.031 1 94.12 267 THR B O 1
ATOM 4469 N N . GLY B 1 268 ? -12.867 -7.797 -11.156 1 90.19 268 GLY B N 1
ATOM 4470 C CA . GLY B 1 268 ? -13.445 -8.555 -12.258 1 90.19 268 GLY B CA 1
ATOM 4471 C C . GLY B 1 268 ? -12.609 -8.492 -13.523 1 90.19 268 GLY B C 1
ATOM 4472 O O . GLY B 1 268 ? -11.664 -7.703 -13.609 1 90.19 268 GLY B O 1
ATOM 4473 N N . SER B 1 269 ? -12.992 -9.312 -14.422 1 86.62 269 SER B N 1
ATOM 4474 C CA . SER B 1 269 ? -12.367 -9.336 -15.742 1 86.62 269 SER B CA 1
ATOM 4475 C C . SER B 1 269 ? -13.078 -8.391 -16.703 1 86.62 269 SER B C 1
ATOM 4477 O O . SER B 1 269 ? -14.156 -7.879 -16.406 1 86.62 269 SER B O 1
ATOM 4479 N N . HIS B 1 270 ? -12.445 -8.117 -17.844 1 87.69 270 HIS B N 1
ATOM 4480 C CA . HIS B 1 270 ? -13.094 -7.336 -18.891 1 87.69 270 HIS B CA 1
ATOM 4481 C C . HIS B 1 270 ? -14.375 -8 -19.375 1 87.69 270 HIS B C 1
ATOM 4483 O O . HIS B 1 270 ? -15.359 -7.32 -19.672 1 87.69 270 HIS B O 1
ATOM 4489 N N . THR B 1 271 ? -14.328 -9.289 -19.391 1 85.75 271 THR B N 1
ATOM 4490 C CA . THR B 1 271 ? -15.516 -10.039 -19.781 1 85.75 271 THR B CA 1
ATOM 4491 C C . THR B 1 271 ? -16.656 -9.828 -18.797 1 85.75 271 THR B C 1
ATOM 4493 O O . THR B 1 271 ? -17.797 -9.586 -19.188 1 85.75 271 THR B O 1
ATOM 4496 N N . LYS B 1 272 ? -16.297 -9.914 -17.516 1 87.62 272 LYS B N 1
ATOM 4497 C CA . LYS B 1 272 ? -17.312 -9.633 -16.484 1 87.62 272 LYS B CA 1
ATOM 4498 C C . LYS B 1 272 ? -17.891 -8.234 -16.656 1 87.62 272 LYS B C 1
ATOM 4500 O O . LYS B 1 272 ? -19.094 -8.039 -16.547 1 87.62 272 LYS B O 1
ATOM 4505 N N . ARG B 1 273 ? -17.109 -7.305 -16.938 1 92.88 273 ARG B N 1
ATOM 4506 C CA . ARG B 1 273 ? -17.516 -5.914 -17.094 1 92.88 273 ARG B CA 1
ATOM 4507 C C . ARG B 1 273 ? -18.516 -5.762 -18.234 1 92.88 273 ARG B C 1
ATOM 4509 O O . ARG B 1 273 ? -19.562 -5.137 -18.078 1 92.88 273 ARG B O 1
ATOM 4516 N N . VAL B 1 274 ? -18.219 -6.379 -19.328 1 92.44 274 VAL B N 1
ATOM 4517 C CA . VAL B 1 274 ? -19.078 -6.312 -20.5 1 92.44 274 VAL B CA 1
ATOM 4518 C C . VAL B 1 274 ? -20.438 -6.938 -20.188 1 92.44 274 VAL B C 1
ATOM 4520 O O . VAL B 1 274 ? -21.484 -6.367 -20.516 1 92.44 274 VAL B O 1
ATOM 4523 N N . GLN B 1 275 ? -20.391 -8.031 -19.562 1 92.44 275 GLN B N 1
ATOM 4524 C CA . GLN B 1 275 ? -21.625 -8.711 -19.188 1 92.44 275 GLN B CA 1
ATOM 4525 C C . GLN B 1 275 ? -22.453 -7.855 -18.25 1 92.44 275 GLN B C 1
ATOM 4527 O O . GLN B 1 275 ? -23.672 -7.734 -18.422 1 92.44 275 GLN B O 1
ATOM 4532 N N . PHE B 1 276 ? -21.812 -7.305 -17.25 1 95.31 276 PHE B N 1
ATOM 4533 C CA . PHE B 1 276 ? -22.516 -6.453 -16.281 1 95.31 276 PHE B CA 1
ATOM 4534 C C . PHE B 1 276 ? -23.094 -5.227 -16.969 1 95.31 276 PHE B C 1
ATOM 4536 O O . PHE B 1 276 ? -24.234 -4.824 -16.688 1 95.31 276 PHE B O 1
ATOM 4543 N N . ASP B 1 277 ? -22.375 -4.664 -17.906 1 96.06 277 ASP B N 1
ATOM 4544 C CA . ASP B 1 277 ? -22.859 -3.5 -18.641 1 96.06 277 ASP B CA 1
ATOM 4545 C C . ASP B 1 277 ? -24.188 -3.807 -19.344 1 96.06 277 ASP B C 1
ATOM 4547 O O . ASP B 1 277 ? -25.141 -3.043 -19.234 1 96.06 277 ASP B O 1
ATOM 4551 N N . HIS B 1 278 ? -24.188 -4.914 -19.969 1 95.25 278 HIS B N 1
ATOM 4552 C CA . HIS B 1 278 ? -25.375 -5.324 -20.719 1 95.25 278 HIS B CA 1
ATOM 4553 C C . HIS B 1 278 ? -26.547 -5.555 -19.781 1 95.25 278 HIS B C 1
ATOM 4555 O O . HIS B 1 278 ? -27.656 -5.066 -20.031 1 95.25 278 HIS B O 1
ATOM 4561 N N . ARG B 1 279 ? -26.328 -6.23 -18.75 1 96.62 279 ARG B N 1
ATOM 4562 C CA . ARG B 1 279 ? -27.391 -6.574 -17.812 1 96.62 279 ARG B CA 1
ATOM 4563 C C . ARG B 1 279 ? -27.922 -5.336 -17.109 1 96.62 279 ARG B C 1
ATOM 4565 O O . ARG B 1 279 ? -29.125 -5.199 -16.891 1 96.62 279 ARG B O 1
ATOM 4572 N N . LEU B 1 280 ? -27.047 -4.457 -16.688 1 97.56 280 LEU B N 1
ATOM 4573 C CA . LEU B 1 280 ? -27.438 -3.232 -16 1 97.56 280 LEU B CA 1
ATOM 4574 C C . LEU B 1 280 ? -28.234 -2.318 -16.922 1 97.56 280 LEU B C 1
ATOM 4576 O O . LEU B 1 280 ? -29.219 -1.714 -16.5 1 97.56 280 LEU B O 1
ATOM 4580 N N . ALA B 1 281 ? -27.797 -2.252 -18.125 1 95.31 281 ALA B N 1
ATOM 4581 C CA . ALA B 1 281 ? -28.562 -1.492 -19.125 1 95.31 281 ALA B CA 1
ATOM 4582 C C . ALA B 1 281 ? -29.953 -2.078 -19.312 1 95.31 281 ALA B C 1
ATOM 4584 O O . ALA B 1 281 ? -30.938 -1.338 -19.406 1 95.31 281 ALA B O 1
ATOM 4585 N N . ALA B 1 282 ? -30.031 -3.314 -19.328 1 96.38 282 ALA B N 1
ATOM 4586 C CA . ALA B 1 282 ? -31.297 -4.02 -19.562 1 96.38 282 ALA B CA 1
ATOM 4587 C C . ALA B 1 282 ? -32.312 -3.729 -18.453 1 96.38 282 ALA B C 1
ATOM 4589 O O . ALA B 1 282 ? -33.5 -3.734 -18.672 1 96.38 282 ALA B O 1
ATOM 4590 N N . ILE B 1 283 ? -31.766 -3.428 -17.297 1 97.06 283 ILE B N 1
ATOM 4591 C CA . ILE B 1 283 ? -32.688 -3.174 -16.188 1 97.06 283 ILE B CA 1
ATOM 4592 C C . ILE B 1 283 ? -32.844 -1.669 -15.992 1 97.06 283 ILE B C 1
ATOM 4594 O O . ILE B 1 283 ? -33.375 -1.225 -14.961 1 97.06 283 ILE B O 1
ATOM 4598 N N . GLY B 1 284 ? -32.344 -0.811 -16.875 1 97.19 284 GLY B N 1
ATOM 4599 C CA . GLY B 1 284 ? -32.719 0.587 -16.984 1 97.19 284 GLY B CA 1
ATOM 4600 C C . GLY B 1 284 ? -31.734 1.531 -16.328 1 97.19 284 GLY B C 1
ATOM 4601 O O . GLY B 1 284 ? -32.031 2.699 -16.078 1 97.19 284 GLY B O 1
ATOM 4602 N N . ILE B 1 285 ? -30.609 1.098 -15.938 1 97.38 285 ILE B N 1
ATOM 4603 C CA . ILE B 1 285 ? -29.609 2.012 -15.391 1 97.38 285 ILE B CA 1
ATOM 4604 C C . ILE B 1 285 ? -28.953 2.793 -16.516 1 97.38 285 ILE B C 1
ATOM 4606 O O . ILE B 1 285 ? -28.531 2.211 -17.531 1 97.38 285 ILE B O 1
ATOM 4610 N N . ASP B 1 286 ? -28.859 4.105 -16.391 1 95.88 286 ASP B N 1
ATOM 4611 C CA . ASP B 1 286 ? -28.266 5.008 -17.375 1 95.88 286 ASP B CA 1
ATOM 4612 C C . ASP B 1 286 ? -26.828 4.605 -17.688 1 95.88 286 ASP B C 1
ATOM 4614 O O . ASP B 1 286 ? -26.016 4.449 -16.781 1 95.88 286 ASP B O 1
ATOM 4618 N N . PRO B 1 287 ? -26.562 4.488 -18.922 1 94.44 287 PRO B N 1
ATOM 4619 C CA . PRO B 1 287 ? -25.188 4.125 -19.312 1 94.44 287 PRO B CA 1
ATOM 4620 C C . PRO B 1 287 ? -24.141 5.078 -18.75 1 94.44 287 PRO B C 1
ATOM 4622 O O . PRO B 1 287 ? -23.016 4.66 -18.453 1 94.44 287 PRO B O 1
ATOM 4625 N N . ALA B 1 288 ? -24.484 6.242 -18.656 1 95.19 288 ALA B N 1
ATOM 4626 C CA . ALA B 1 288 ? -23.547 7.207 -18.078 1 95.19 288 ALA B CA 1
ATOM 4627 C C . ALA B 1 288 ? -23.266 6.879 -16.625 1 95.19 288 ALA B C 1
ATOM 4629 O O . ALA B 1 288 ? -22.141 7.098 -16.141 1 95.19 288 ALA B O 1
ATOM 4630 N N . GLN B 1 289 ? -24.281 6.434 -15.945 1 96 289 GLN B N 1
ATOM 4631 C CA . GLN B 1 289 ? -24.109 6 -14.562 1 96 289 GLN B CA 1
ATOM 4632 C C . GLN B 1 289 ? -23.266 4.727 -14.484 1 96 289 GLN B C 1
ATOM 4634 O O . GLN B 1 289 ? -22.422 4.594 -13.602 1 96 289 GLN B O 1
ATOM 4639 N N . VAL B 1 290 ? -23.484 3.822 -15.406 1 96.75 290 VAL B N 1
ATOM 4640 C CA . VAL B 1 290 ? -22.75 2.566 -15.445 1 96.75 290 VAL B CA 1
ATOM 4641 C C . VAL B 1 290 ? -21.266 2.848 -15.695 1 96.75 290 VAL B C 1
ATOM 4643 O O . VAL B 1 290 ? -20.391 2.17 -15.141 1 96.75 290 VAL B O 1
ATOM 4646 N N . ALA B 1 291 ? -21 3.842 -16.516 1 95.88 291 ALA B N 1
ATOM 4647 C CA . ALA B 1 291 ? -19.625 4.199 -16.891 1 95.88 291 ALA B CA 1
ATOM 4648 C C . ALA B 1 291 ? -18.828 4.648 -15.672 1 95.88 291 ALA B C 1
ATOM 4650 O O . ALA B 1 291 ? -17.594 4.633 -15.695 1 95.88 291 ALA B O 1
ATOM 4651 N N . ARG B 1 292 ? -19.484 4.98 -14.57 1 96.69 292 ARG B N 1
ATOM 4652 C CA . ARG B 1 292 ? -18.812 5.441 -13.359 1 96.69 292 ARG B CA 1
ATOM 4653 C C . ARG B 1 292 ? -18.25 4.266 -12.57 1 96.69 292 ARG B C 1
ATOM 4655 O O . ARG B 1 292 ? -17.438 4.457 -11.656 1 96.69 292 ARG B O 1
ATOM 4662 N N . MET B 1 293 ? -18.734 3.109 -12.891 1 97.88 293 MET B N 1
ATOM 4663 C CA . MET B 1 293 ? -18.219 1.904 -12.25 1 97.88 293 MET B CA 1
ATOM 4664 C C . MET B 1 293 ? -16.828 1.566 -12.773 1 97.88 293 MET B C 1
ATOM 4666 O O . MET B 1 293 ? -16.625 1.439 -13.984 1 97.88 293 MET B O 1
ATOM 4670 N N . ARG B 1 294 ? -15.906 1.452 -11.906 1 97.94 294 ARG B N 1
ATOM 4671 C CA . ARG B 1 294 ? -14.562 1.028 -12.281 1 97.94 294 ARG B CA 1
ATOM 4672 C C . ARG B 1 294 ? -14.406 -0.484 -12.164 1 97.94 294 ARG B C 1
ATOM 4674 O O . ARG B 1 294 ? -14.375 -1.026 -11.055 1 97.94 294 ARG B O 1
ATOM 4681 N N . CYS B 1 295 ? -14.266 -1.162 -13.266 1 96.69 295 CYS B N 1
ATOM 4682 C CA . CYS B 1 295 ? -14.086 -2.605 -13.367 1 96.69 295 CYS B CA 1
ATOM 4683 C C . CYS B 1 295 ? -13.352 -2.973 -14.656 1 96.69 295 CYS B C 1
ATOM 4685 O O . CYS B 1 295 ? -13.812 -2.635 -15.75 1 96.69 295 CYS B O 1
ATOM 4687 N N . PRO B 1 296 ? -12.273 -3.727 -14.586 1 95.62 296 PRO B N 1
ATOM 4688 C CA . PRO B 1 296 ? -11.555 -4.152 -13.383 1 95.62 296 PRO B CA 1
ATOM 4689 C C . PRO B 1 296 ? -11.086 -2.975 -12.531 1 95.62 296 PRO B C 1
ATOM 4691 O O . PRO B 1 296 ? -10.75 -1.915 -13.07 1 95.62 296 PRO B O 1
ATOM 4694 N N . ILE B 1 297 ? -11.109 -3.15 -11.273 1 97.81 297 ILE B N 1
ATOM 4695 C CA . ILE B 1 297 ? -10.734 -2.123 -10.312 1 97.81 297 ILE B CA 1
ATOM 4696 C C . ILE B 1 297 ? -9.211 -2.025 -10.227 1 97.81 297 ILE B C 1
ATOM 4698 O O . ILE B 1 297 ? -8.508 -3.004 -10.477 1 97.81 297 ILE B O 1
ATOM 4702 N N . GLY B 1 298 ? -8.672 -0.872 -9.836 1 97.88 298 GLY B N 1
ATOM 4703 C CA . GLY B 1 298 ? -7.25 -0.636 -9.664 1 97.88 298 GLY B CA 1
ATOM 4704 C C . GLY B 1 298 ? -6.672 0.321 -10.695 1 97.88 298 GLY B C 1
ATOM 4705 O O . GLY B 1 298 ? -7.273 0.544 -11.75 1 97.88 298 GLY B O 1
ATOM 4706 N N . VAL B 1 299 ? -5.535 0.86 -10.414 1 97.75 299 VAL B N 1
ATOM 4707 C CA . VAL B 1 299 ? -4.895 1.769 -11.359 1 97.75 299 VAL B CA 1
ATOM 4708 C C . VAL B 1 299 ? -4.5 1.006 -12.617 1 97.75 299 VAL B C 1
ATOM 4710 O O . VAL B 1 299 ? -4.234 -0.198 -12.57 1 97.75 299 VAL B O 1
ATOM 4713 N N . GLU B 1 300 ? -4.434 1.693 -13.727 1 95.56 300 GLU B N 1
ATOM 4714 C CA . GLU B 1 300 ? -4.051 1.082 -14.992 1 95.56 300 GLU B CA 1
ATOM 4715 C C . GLU B 1 300 ? -2.57 0.707 -15 1 95.56 300 GLU B C 1
ATOM 4717 O O . GLU B 1 300 ? -1.764 1.33 -14.312 1 95.56 300 GLU B O 1
ATOM 4722 N N . GLY B 1 301 ? -2.264 -0.378 -15.727 1 95.12 301 GLY B N 1
ATOM 4723 C CA . GLY B 1 301 ? -0.871 -0.735 -15.945 1 95.12 301 GLY B CA 1
ATOM 4724 C C . GLY B 1 301 ? -0.381 -1.824 -15.008 1 95.12 301 GLY B C 1
ATOM 4725 O O . GLY B 1 301 ? 0.772 -2.252 -15.094 1 95.12 301 GLY B O 1
ATOM 4726 N N . ILE B 1 302 ? -1.214 -2.238 -14.102 1 94.56 302 ILE B N 1
ATOM 4727 C CA . ILE B 1 302 ? -0.887 -3.348 -13.211 1 94.56 302 ILE B CA 1
ATOM 4728 C C . ILE B 1 302 ? -1.819 -4.523 -13.492 1 94.56 302 ILE B C 1
ATOM 4730 O O . ILE B 1 302 ? -3.031 -4.426 -13.297 1 94.56 302 ILE B O 1
ATOM 4734 N N . ILE B 1 303 ? -1.279 -5.652 -13.898 1 88.38 303 ILE B N 1
ATOM 4735 C CA . ILE B 1 303 ? -2.094 -6.77 -14.367 1 88.38 303 ILE B CA 1
ATOM 4736 C C . ILE B 1 303 ? -1.954 -7.945 -13.398 1 88.38 303 ILE B C 1
ATOM 4738 O O . ILE B 1 303 ? -2.814 -8.828 -13.352 1 88.38 303 ILE B O 1
ATOM 4742 N N . ASP B 1 304 ? -0.859 -7.938 -12.617 1 87.81 304 ASP B N 1
ATOM 4743 C CA . ASP B 1 304 ? -0.608 -9.008 -11.664 1 87.81 304 ASP B CA 1
ATOM 4744 C C . ASP B 1 304 ? -1.805 -9.211 -10.734 1 87.81 304 ASP B C 1
ATOM 4746 O O . ASP B 1 304 ? -2.402 -8.234 -10.266 1 87.81 304 ASP B O 1
ATOM 4750 N N . LYS B 1 305 ? -2.133 -10.422 -10.43 1 89.31 305 LYS B N 1
ATOM 4751 C CA . LYS B 1 305 ? -3.383 -10.711 -9.727 1 89.31 305 LYS B CA 1
ATOM 4752 C C . LYS B 1 305 ? -3.121 -11.164 -8.297 1 89.31 305 LYS B C 1
ATOM 4754 O O . LYS B 1 305 ? -4.027 -11.656 -7.617 1 89.31 305 LYS B O 1
ATOM 4759 N N . ALA B 1 306 ? -1.9 -11.062 -7.82 1 92.12 306 ALA B N 1
ATOM 4760 C CA . ALA B 1 306 ? -1.615 -11.352 -6.418 1 92.12 306 ALA B CA 1
ATOM 4761 C C . ALA B 1 306 ? -2.398 -10.422 -5.496 1 92.12 306 ALA B C 1
ATOM 4763 O O . ALA B 1 306 ? -2.516 -9.227 -5.766 1 92.12 306 ALA B O 1
ATOM 4764 N N . PRO B 1 307 ? -2.904 -10.945 -4.359 1 93.88 307 PRO B N 1
ATOM 4765 C CA . PRO B 1 307 ? -3.734 -10.148 -3.449 1 93.88 307 PRO B CA 1
ATOM 4766 C C . PRO B 1 307 ? -3.062 -8.844 -3.025 1 93.88 307 PRO B C 1
ATOM 4768 O O . PRO B 1 307 ? -3.689 -7.785 -3.066 1 93.88 307 PRO B O 1
ATOM 4771 N N . GLU B 1 308 ? -1.762 -8.938 -2.684 1 95.94 308 GLU B N 1
ATOM 4772 C CA . GLU B 1 308 ? -1.044 -7.758 -2.199 1 95.94 308 GLU B CA 1
ATOM 4773 C C . GLU B 1 308 ? -0.854 -6.73 -3.312 1 95.94 308 GLU B C 1
ATOM 4775 O O . GLU B 1 308 ? -0.89 -5.523 -3.062 1 95.94 308 GLU B O 1
ATOM 4780 N N . VAL B 1 309 ? -0.655 -7.199 -4.555 1 96 309 VAL B N 1
ATOM 4781 C CA . VAL B 1 309 ? -0.486 -6.312 -5.699 1 96 309 VAL B CA 1
ATOM 4782 C C . VAL B 1 309 ? -1.81 -5.621 -6.02 1 96 309 VAL B C 1
ATOM 4784 O O . VAL B 1 309 ? -1.849 -4.402 -6.215 1 96 309 VAL B O 1
ATOM 4787 N N . ILE B 1 310 ? -2.861 -6.383 -5.992 1 96.5 310 ILE B N 1
ATOM 4788 C CA . ILE B 1 310 ? -4.184 -5.824 -6.23 1 96.5 310 ILE B CA 1
ATOM 4789 C C . ILE B 1 310 ? -4.508 -4.785 -5.16 1 96.5 310 ILE B C 1
ATOM 4791 O O . ILE B 1 310 ? -5.02 -3.705 -5.469 1 96.5 310 ILE B O 1
ATOM 4795 N N . ALA B 1 311 ? -4.199 -5.07 -3.92 1 98.31 311 ALA B N 1
ATOM 4796 C CA . ALA B 1 311 ? -4.484 -4.18 -2.799 1 98.31 311 ALA B CA 1
ATOM 4797 C C . ALA B 1 311 ? -3.82 -2.82 -2.998 1 98.31 311 ALA B C 1
ATOM 4799 O O . ALA B 1 311 ? -4.453 -1.779 -2.803 1 98.31 311 ALA B O 1
ATOM 4800 N N . ILE B 1 312 ? -2.555 -2.834 -3.396 1 98.38 312 ILE B N 1
ATOM 4801 C CA . ILE B 1 312 ? -1.815 -1.597 -3.615 1 98.38 312 ILE B CA 1
ATOM 4802 C C . ILE B 1 312 ? -2.42 -0.837 -4.797 1 98.38 312 ILE B C 1
ATOM 4804 O O . ILE B 1 312 ? -2.602 0.381 -4.73 1 98.38 312 ILE B O 1
ATOM 4808 N N . SER B 1 313 ? -2.744 -1.563 -5.84 1 98.44 313 SER B N 1
ATOM 4809 C CA . SER B 1 313 ? -3.352 -0.98 -7.031 1 98.44 313 SER B CA 1
ATOM 4810 C C . SER B 1 313 ? -4.68 -0.307 -6.703 1 98.44 313 SER B C 1
ATOM 4812 O O . SER B 1 313 ? -4.938 0.818 -7.137 1 98.44 313 SER B O 1
ATOM 4814 N N . VAL B 1 314 ? -5.484 -0.956 -5.961 1 98.62 314 VAL B N 1
ATOM 4815 C CA . VAL B 1 314 ? -6.809 -0.466 -5.594 1 98.62 314 VAL B CA 1
ATOM 4816 C C . VAL B 1 314 ? -6.68 0.721 -4.645 1 98.62 314 VAL B C 1
ATOM 4818 O O . VAL B 1 314 ? -7.375 1.727 -4.797 1 98.62 314 VAL B O 1
ATOM 4821 N N . ALA B 1 315 ? -5.793 0.631 -3.652 1 98.69 315 ALA B N 1
ATOM 4822 C CA . ALA B 1 315 ? -5.59 1.73 -2.713 1 98.69 315 ALA B CA 1
ATOM 4823 C C . ALA B 1 315 ? -5.148 2.998 -3.439 1 98.69 315 ALA B C 1
ATOM 4825 O O . ALA B 1 315 ? -5.613 4.098 -3.125 1 98.69 315 ALA B O 1
ATOM 4826 N N . ALA B 1 316 ? -4.254 2.844 -4.41 1 98.56 316 ALA B N 1
ATOM 4827 C CA . ALA B 1 316 ? -3.809 3.992 -5.191 1 98.56 316 ALA B CA 1
ATOM 4828 C C . ALA B 1 316 ? -4.969 4.613 -5.965 1 98.56 316 ALA B C 1
ATOM 4830 O O . ALA B 1 316 ? -5.098 5.84 -6.02 1 98.56 316 ALA B O 1
ATOM 4831 N N . GLN B 1 317 ? -5.766 3.797 -6.551 1 98.56 317 GLN B N 1
ATOM 4832 C CA . GLN B 1 317 ? -6.914 4.305 -7.293 1 98.56 317 GLN B CA 1
ATOM 4833 C C . GLN B 1 317 ? -7.895 5.023 -6.367 1 98.56 317 GLN B C 1
ATOM 4835 O O . GLN B 1 317 ? -8.453 6.059 -6.73 1 98.56 317 GLN B O 1
ATOM 4840 N N . LEU B 1 318 ? -8.141 4.488 -5.18 1 98.19 318 LEU B N 1
ATOM 4841 C CA . LEU B 1 318 ? -8.977 5.145 -4.18 1 98.19 318 LEU B CA 1
ATOM 4842 C C . LEU B 1 318 ? -8.43 6.527 -3.836 1 98.19 318 LEU B C 1
ATOM 4844 O O . LEU B 1 318 ? -9.18 7.5 -3.777 1 98.19 318 LEU B O 1
ATOM 4848 N N . LEU B 1 319 ? -7.129 6.602 -3.615 1 97.31 319 LEU B N 1
ATOM 4849 C CA . LEU B 1 319 ? -6.504 7.871 -3.264 1 97.31 319 LEU B CA 1
ATOM 4850 C C . LEU B 1 319 ? -6.633 8.875 -4.406 1 97.31 319 LEU B C 1
ATOM 4852 O O . LEU B 1 319 ? -6.812 10.07 -4.168 1 97.31 319 LEU B O 1
ATOM 4856 N N . GLN B 1 320 ? -6.535 8.391 -5.691 1 97.62 320 GLN B N 1
ATOM 4857 C CA . GLN B 1 320 ? -6.793 9.258 -6.84 1 97.62 320 GLN B CA 1
ATOM 4858 C C . GLN B 1 320 ? -8.211 9.828 -6.793 1 97.62 320 GLN B C 1
ATOM 4860 O O . GLN B 1 320 ? -8.414 11.016 -7.051 1 97.62 320 GLN B O 1
ATOM 4865 N N . ALA B 1 321 ? -9.148 8.984 -6.48 1 97.38 321 ALA B N 1
ATOM 4866 C CA . ALA B 1 321 ? -10.547 9.406 -6.41 1 97.38 321 ALA B CA 1
ATOM 4867 C C . ALA B 1 321 ? -10.758 10.43 -5.297 1 97.38 321 ALA B C 1
ATOM 4869 O O . ALA B 1 321 ? -11.492 11.398 -5.469 1 97.38 321 ALA B O 1
ATOM 4870 N N . VAL B 1 322 ? -10.148 10.188 -4.125 1 94.5 322 VAL B N 1
ATOM 4871 C CA . VAL B 1 322 ? -10.25 11.102 -2.998 1 94.5 322 VAL B CA 1
ATOM 4872 C C . VAL B 1 322 ? -9.766 12.492 -3.416 1 94.5 322 VAL B C 1
ATOM 4874 O O . VAL B 1 322 ? -10.43 13.492 -3.141 1 94.5 322 VAL B O 1
ATOM 4877 N N . GLU B 1 323 ? -8.641 12.516 -4.121 1 92.88 323 GLU B N 1
ATOM 4878 C CA . GLU B 1 323 ? -8.078 13.781 -4.586 1 92.88 323 GLU B CA 1
ATOM 4879 C C . GLU B 1 323 ? -8.992 14.461 -5.598 1 92.88 323 GLU B C 1
ATOM 4881 O O . GLU B 1 323 ? -9.227 15.664 -5.52 1 92.88 323 GLU B O 1
ATOM 4886 N N . ALA B 1 324 ? -9.453 13.695 -6.543 1 94 324 ALA B N 1
ATOM 4887 C CA . ALA B 1 324 ? -10.32 14.242 -7.582 1 94 324 ALA B CA 1
ATOM 4888 C C . ALA B 1 324 ? -11.602 14.82 -6.98 1 94 324 ALA B C 1
ATOM 4890 O O . ALA B 1 324 ? -12.055 15.891 -7.387 1 94 324 ALA B O 1
ATOM 4891 N N . ASN B 1 325 ? -12.18 14.125 -6.027 1 91.56 325 ASN B N 1
ATOM 4892 C CA . ASN B 1 325 ? -13.406 14.57 -5.383 1 91.56 325 ASN B CA 1
ATOM 4893 C C . ASN B 1 325 ? -13.18 15.828 -4.547 1 91.56 325 ASN B C 1
ATOM 4895 O O . ASN B 1 325 ? -14.039 16.703 -4.484 1 91.56 325 ASN B O 1
ATOM 4899 N N . ALA B 1 326 ? -12.031 15.859 -3.863 1 84.62 326 ALA B N 1
ATOM 4900 C CA . ALA B 1 326 ? -11.695 17.047 -3.076 1 84.62 326 ALA B CA 1
ATOM 4901 C C . ALA B 1 326 ? -11.547 18.266 -3.971 1 84.62 326 ALA B C 1
ATOM 4903 O O . ALA B 1 326 ? -12 19.359 -3.619 1 84.62 326 ALA B O 1
ATOM 4904 N N . ASN B 1 327 ? -10.945 18.125 -5.152 1 84.19 327 ASN B N 1
ATOM 4905 C CA . ASN B 1 327 ? -10.758 19.219 -6.098 1 84.19 327 ASN B CA 1
ATOM 4906 C C . ASN B 1 327 ? -12.086 19.688 -6.691 1 84.19 327 ASN B C 1
ATOM 4908 O O . ASN B 1 327 ? -12.297 20.891 -6.887 1 84.19 327 ASN B O 1
ATOM 4912 N N . ALA B 1 328 ? -12.914 18.766 -6.93 1 83.06 328 ALA B N 1
ATOM 4913 C CA . ALA B 1 328 ? -14.219 19.094 -7.488 1 83.06 328 ALA B CA 1
ATOM 4914 C C . ALA B 1 328 ? -15.062 19.875 -6.488 1 83.06 328 ALA B C 1
ATOM 4916 O O . ALA B 1 328 ? -15.766 20.828 -6.863 1 83.06 328 ALA B O 1
ATOM 4917 N N . ASN B 1 329 ? -14.969 19.516 -5.293 1 75.69 329 ASN B N 1
ATOM 4918 C CA . ASN B 1 329 ? -15.719 20.203 -4.246 1 75.69 329 ASN B CA 1
ATOM 4919 C C . ASN B 1 329 ? -15.164 21.609 -3.992 1 75.69 329 ASN B C 1
ATOM 4921 O O . ASN B 1 329 ? -15.914 22.547 -3.727 1 75.69 329 ASN B O 1
ATOM 4925 N N . ALA B 1 330 ? -13.836 21.766 -4.074 1 69.81 330 ALA B N 1
ATOM 4926 C CA . ALA B 1 330 ? -13.203 23.062 -3.883 1 69.81 330 ALA B CA 1
ATOM 4927 C C . ALA B 1 330 ? -13.57 24.016 -5.012 1 69.81 330 ALA B C 1
ATOM 4929 O O . ALA B 1 330 ? -13.766 25.219 -4.781 1 69.81 330 ALA B O 1
ATOM 4930 N N . SER B 1 331 ? -13.672 23.469 -6.137 1 68.62 331 SER B N 1
ATOM 4931 C CA . SER B 1 331 ? -14.031 24.297 -7.285 1 68.62 331 SER B CA 1
ATOM 4932 C C . SER B 1 331 ? -15.484 24.766 -7.207 1 68.62 331 SER B C 1
ATOM 4934 O O . SER B 1 331 ? -15.805 25.875 -7.602 1 68.62 331 SER B O 1
ATOM 4936 N N . THR B 1 332 ? -16.297 23.922 -6.656 1 60.66 332 THR B N 1
ATOM 4937 C CA . THR B 1 332 ? -17.703 24.281 -6.52 1 60.66 332 THR B CA 1
ATOM 4938 C C . THR B 1 332 ? -17.906 25.328 -5.422 1 60.66 332 THR B C 1
ATOM 4940 O O . THR B 1 332 ? -18.781 26.188 -5.523 1 60.66 332 THR B O 1
ATOM 4943 N N . GLN B 1 333 ? -17.109 25.172 -4.473 1 50.75 333 GLN B N 1
ATOM 4944 C CA . GLN B 1 333 ? -17.203 26.125 -3.375 1 50.75 333 GLN B CA 1
ATOM 4945 C C . GLN B 1 333 ? -16.578 27.469 -3.756 1 50.75 333 GLN B C 1
ATOM 4947 O O . GLN B 1 333 ? -17 28.516 -3.256 1 50.75 333 GLN B O 1
ATOM 4952 N N . ALA B 1 334 ? -15.484 27.5 -4.621 1 51.38 334 ALA B N 1
ATOM 4953 C CA . ALA B 1 334 ? -14.836 28.734 -5.059 1 51.38 334 ALA B CA 1
ATOM 4954 C C . ALA B 1 334 ? -15.703 29.484 -6.07 1 51.38 334 ALA B C 1
ATOM 4956 O O . ALA B 1 334 ? -15.367 30.594 -6.473 1 51.38 334 ALA B O 1
ATOM 4957 N N . SER B 1 335 ? -16.75 28.984 -6.633 1 42.16 335 SER B N 1
ATOM 4958 C CA . SER B 1 335 ? -17.578 29.797 -7.508 1 42.16 335 SER B CA 1
ATOM 4959 C C . SER B 1 335 ? -18.266 30.906 -6.734 1 42.16 335 SER B C 1
ATOM 4961 O O . SER B 1 335 ? -18.984 30.656 -5.762 1 42.16 335 SER B O 1
ATOM 4963 N N . PRO B 1 336 ? -17.828 32.062 -6.906 1 38.59 336 PRO B N 1
ATOM 4964 C CA . PRO B 1 336 ? -18.375 33.281 -6.281 1 38.59 336 PRO B CA 1
ATOM 4965 C C . PRO B 1 336 ? -19.891 33.375 -6.414 1 38.59 336 PRO B C 1
ATOM 4967 O O . PRO B 1 336 ? -20.453 32.969 -7.426 1 38.59 336 PRO B O 1
ATOM 4970 N N . THR B 1 337 ? -20.578 33.094 -5.344 1 34.19 337 THR B N 1
ATOM 4971 C CA . THR B 1 337 ? -21.891 33.719 -5.367 1 34.19 337 THR B CA 1
ATOM 4972 C C . THR B 1 337 ? -21.797 35.125 -5.957 1 34.19 337 THR B C 1
ATOM 4974 O O . THR B 1 337 ? -21.109 36 -5.406 1 34.19 337 THR B O 1
ATOM 4977 N N . TYR B 1 338 ? -21.891 35.219 -7.227 1 29.28 338 TYR B N 1
ATOM 4978 C CA . TYR B 1 338 ? -22.391 36.531 -7.66 1 29.28 338 TYR B CA 1
ATOM 4979 C C . TYR B 1 338 ? -23.812 36.75 -7.188 1 29.28 338 TYR B C 1
ATOM 4981 O O . TYR B 1 338 ? -24.609 35.812 -7.117 1 29.28 338 TYR B O 1
#

Solvent-accessible surface area (backbone atoms only — not comparable to full-atom values): 36114 Å² total; per-residue (Å²): 96,65,62,64,55,58,53,50,50,54,38,23,73,72,68,39,56,36,25,47,36,29,32,36,36,67,42,78,63,59,66,42,57,45,57,34,46,28,42,34,40,94,86,46,74,43,74,62,62,59,50,55,68,61,44,52,52,49,49,52,54,41,44,50,44,59,63,73,28,70,84,39,78,62,30,62,48,79,45,78,44,75,61,28,4,94,88,78,40,84,90,39,14,29,36,31,35,34,38,36,50,42,38,61,87,46,45,65,62,50,50,53,50,50,52,36,38,75,70,60,38,50,34,26,41,37,40,60,62,46,95,79,35,70,79,68,44,76,45,72,55,95,45,94,79,50,58,61,41,42,43,64,47,74,57,98,91,27,44,33,38,42,29,34,50,31,37,48,69,46,48,33,43,36,33,22,47,47,68,42,38,52,38,28,50,62,58,49,53,67,42,50,32,35,37,40,39,30,25,45,68,86,54,66,62,77,58,65,78,84,51,61,88,51,84,41,66,45,83,40,69,26,93,56,52,59,56,54,62,75,69,48,63,80,51,28,31,39,38,40,48,58,80,44,68,69,58,52,50,55,40,50,52,54,52,57,69,67,62,52,55,64,41,43,32,26,65,57,46,67,66,52,39,53,53,49,52,53,54,43,44,72,73,66,47,54,65,74,58,57,66,58,50,35,53,46,48,40,43,84,64,58,79,68,60,49,35,53,54,41,21,39,26,35,51,39,36,51,47,27,46,53,42,53,52,52,52,52,51,49,54,62,64,66,51,70,82,121,96,63,64,64,54,59,53,49,49,54,37,22,74,71,68,40,54,36,24,45,34,28,32,35,35,67,41,78,63,58,66,42,57,46,58,35,45,28,42,35,39,93,87,48,72,44,75,62,62,60,52,54,68,61,43,51,51,49,50,52,54,41,46,49,45,57,63,73,28,70,83,40,78,63,31,63,48,79,44,78,44,76,58,24,8,94,86,74,38,82,91,39,14,28,37,31,37,35,39,36,49,42,39,60,89,46,46,66,61,51,51,53,50,50,54,36,35,74,70,62,36,52,35,26,41,38,40,61,63,46,95,79,34,68,80,67,45,76,44,72,54,97,46,95,79,51,60,62,41,41,44,64,46,73,58,97,90,25,44,35,39,42,29,33,49,30,37,48,68,47,47,31,45,36,34,22,48,46,66,42,38,52,38,28,52,62,59,50,53,68,43,48,34,35,38,41,40,32,26,46,68,84,53,65,63,78,56,66,78,81,50,59,88,52,83,42,65,45,82,40,70,27,91,57,53,60,57,53,63,73,70,48,63,80,50,26,32,38,37,43,48,58,80,45,67,68,57,51,49,53,40,50,54,54,52,57,67,68,62,54,56,64,39,43,33,26,66,56,45,68,65,54,37,54,53,50,52,52,54,43,44,72,73,66,48,53,64,73,60,57,65,59,50,33,54,46,47,42,43,86,62,57,80,68,58,49,34,53,55,40,23,39,25,34,50,37,37,51,46,27,47,53,43,52,51,51,51,53,51,50,54,62,66,65,51,70,83,122

InterPro domains:
  IPR003777 XdhC- CoxI [PF02625] (12-70)
  IPR014308 Xanthine dehydrogenase accessory protein XdhC [TIGR02964] (19-319)
  IPR027051 XdhC Rossmann domain [PF13478] (172-318)
  IPR052698 Molybdenum Cofactor Utilization and Processing [PTHR30388] (1-332)

Secondary structure (DSSP, 8-state):
--HHHHHHHHHHHTT--EEEEEEEEEESS-SS-TT-EEEE-SS-EES-SS-HHHHHHHHHHHHHHHHHTTTSTT-EEEEEEE-SGGGS-TT--EEEEEEEEE-GGGHHHHHHHHHHHHTT--EEEEEE-SSS--PPEEE--SSTTPPPEEEEEEETTEEEEEEEE-S-SEEEEEE--SHHHHHHHHHHTTSSEEEEEEE-TT--PPPGGGGTT--SEEEEE-S-TTHHHHHSPTT-EEEE--S-HHHHHHHHHHHHHH---SEEEE---HHHHHHHHHHHHHTT--HHHHTTEESS-S-TT-----HHHHHHHHHHHHHHHHHHHHHHHHHHHSS---/--HHHHHHHHHHHTT--EEEEEEEEEESS-SS-TT-EEEE-SS-EES-SS-HHHHHHHHHHHHHHHHHTTTSTT-EEEEEEE-SGGGS-TT--EEEEEEEEE-GGGHHHHHHHHHHHHTT--EEEEEE-SSS--PPEEE--SSTTPPPEEEEEEETTEEEEEEEE-S-SEEEEEE--SHHHHHHHHHHTTSSEEEEEEE-TT--PPPGGGGTT--SEEEEE-S-TTHHHHHSPTT-EEEE--S-HHHHHHHHHHHHHH---SEEEE---HHHHHHHHHHHHHTT--HHHHTTEESS-S-TT-----HHHHHHHHHHHHHHHHHHHHHHHHHHHSS---